Protein 5KTK (pdb70)

Nearest PDB structures (foldseek):
  5ktk-assembly1_A  TM=1.002E+00  e=3.451E-103  Bacillus subtilis subsp. subtilis str. 168
  8gkc-assembly1_D  TM=5.010E-01  e=1.929E-19  Homo sapiens
  7x5j-assembly1_D  TM=7.712E-01  e=8.099E-10  Candidatus Methanoliparum
  5vn2-assembly1_D  TM=7.342E-01  e=7.185E-10  Brucella melitensis bv. 1 str. 16M
  3tzq-assembly1_A  TM=7.369E-01  e=3.107E-10  Mycobacterium marinum M

Radius of gyration: 22.74 Å; Cα contacts (8 Å, |Δi|>4): 941; chains: 1; bounding box: 55×56×61 Å

Organism: Bacillus subtilis (strain 168) (NCBI:txid224308)

CATH classification: 3.40.50.720

Sequence (452 aa):
DRAACFLTKQWSLSPIGSAVPGTRTVAILCCQETADLAAEVSSYFPNHLLIDVSRQSDIDWKEFDGLVDVIGCGWDDEGRLDWIEWVQRLVEFGHKEGLRLLCVTKGLESFQNTSVRMAGASRAGLYRMLQCEYSHLISRHMDAEEVTDHRRLAKLIADEFYSDSYDAEVCYRDGLRYQAFLKAHPETGQSAVFPKDHVLLITGGTRGIGLLCARHFAECYGVKKLVLTGREQLPPREEWARFKTSNTSLAEKIQAVRELEAKGVQVEMLSLTLSDDAQVEQTLQHIKRTLGPIGGVIHCAGLTDMDTLAFIRKTSDDIQRVLEPKVSGLTTLYRHVCNEPLQFFVLFSSVSAIIPELSAGQADYAMANSYMDYFAEAHQKHAPIISVQWPNWKETGMGEVTNQAYRDSGLLSITNSEGLRFLDQIVSKKFGPVVLPAMANQTNWEPELLMK

B-factor: mean 25.73, std 14.39, range [10.39, 118.18]

Structure (mmCIF, N/CA/C/O backbone):
data_5KTK
#
_entry.id   5KTK
#
_cell.length_a   46.098
_cell.length_b   84.869
_cell.length_c   134.298
_cell.angle_alpha   90.00
_cell.angle_beta   90.00
_cell.angle_gamma   90.00
#
_symmetry.space_group_name_H-M   'P 21 21 21'
#
loop_
_entity.id
_entity.type
_entity.pdbx_description
1 polymer 'Polyketide synthase PksJ'
2 non-polymer 'NADPH DIHYDRO-NICOTINAMIDE-ADENINE-DINUCLEOTIDE PHOSPHATE'
3 water water
#
loop_
_atom_site.group_PDB
_atom_site.id
_atom_site.type_symbol
_atom_site.label_atom_id
_atom_site.label_alt_id
_atom_site.label_comp_id
_atom_site.label_asym_id
_atom_site.label_entity_id
_atom_site.label_seq_id
_atom_site.pdbx_PDB_ins_code
_atom_site.Cartn_x
_atom_site.Cartn_y
_atom_site.Cartn_z
_atom_site.occupancy
_atom_site.B_iso_or_equiv
_atom_site.auth_seq_id
_atom_site.auth_comp_id
_atom_site.auth_asym_id
_atom_site.auth_atom_id
_atom_site.pdbx_PDB_model_num
ATOM 1 N N . ASP A 1 14 ? 26.674 36.650 96.217 1.00 35.99 14 ASP A N 1
ATOM 2 C CA . ASP A 1 14 ? 26.782 38.126 96.175 1.00 31.70 14 ASP A CA 1
ATOM 3 C C . ASP A 1 14 ? 28.004 38.616 96.942 1.00 35.61 14 ASP A C 1
ATOM 4 O O . ASP A 1 14 ? 27.997 38.635 98.168 1.00 66.43 14 ASP A O 1
ATOM 9 N N . ARG A 1 15 ? 29.036 39.031 96.211 1.00 36.07 15 ARG A N 1
ATOM 10 C CA . ARG A 1 15 ? 30.349 39.250 96.782 1.00 30.18 15 ARG A CA 1
ATOM 11 C C . ARG A 1 15 ? 30.524 40.466 97.732 1.00 28.69 15 ARG A C 1
ATOM 12 O O . ARG A 1 15 ? 30.561 40.281 98.936 1.00 29.63 15 ARG A O 1
ATOM 20 N N . ALA A 1 16 ? 30.591 41.691 97.227 1.00 19.50 16 ALA A N 1
ATOM 21 C CA . ALA A 1 16 ? 31.208 42.779 98.000 1.00 20.63 16 ALA A CA 1
ATOM 22 C C . ALA A 1 16 ? 30.338 44.042 98.151 1.00 19.48 16 ALA A C 1
ATOM 23 O O . ALA A 1 16 ? 29.904 44.611 97.158 1.00 18.29 16 ALA A O 1
ATOM 25 N N . ALA A 1 17 ? 30.082 44.453 99.398 1.00 16.68 17 ALA A N 1
ATOM 26 C CA . ALA A 1 17 ? 29.263 45.628 99.697 1.00 17.52 17 ALA A CA 1
ATOM 27 C C . ALA A 1 17 ? 30.083 46.897 99.523 1.00 18.37 17 ALA A C 1
ATOM 28 O O . ALA A 1 17 ? 31.249 46.961 99.891 1.00 19.43 17 ALA A O 1
ATOM 30 N N . CYS A 1 18 ? 29.459 47.904 98.947 1.00 20.40 18 CYS A N 1
ATOM 31 C CA . CYS A 1 18 ? 30.043 49.236 98.883 1.00 23.54 18 CYS A CA 1
ATOM 32 C C . CYS A 1 18 ? 28.905 50.257 98.928 1.00 20.26 18 CYS A C 1
ATOM 33 O O . CYS A 1 18 ? 27.725 49.900 98.787 1.00 20.46 18 CYS A O 1
ATOM 36 N N . PHE A 1 19 ? 29.274 51.507 99.182 1.00 17.65 19 PHE A N 1
ATOM 37 C CA . PHE A 1 19 ? 28.353 52.632 99.212 1.00 16.08 19 PHE A CA 1
ATOM 38 C C . PHE A 1 19 ? 28.956 53.715 98.336 1.00 15.78 19 PHE A C 1
ATOM 39 O O . PHE A 1 19 ? 30.061 54.174 98.617 1.00 15.34 19 PHE A O 1
ATOM 47 N N . LEU A 1 20 ? 28.255 54.074 97.266 1.00 14.90 20 LEU A N 1
ATOM 48 C CA . LEU A 1 20 ? 28.758 55.039 96.297 1.00 17.02 20 LEU A CA 1
ATOM 49 C C . LEU A 1 20 ? 28.019 56.340 96.455 1.00 15.25 20 LEU A C 1
ATOM 50 O O . LEU A 1 20 ? 26.814 56.347 96.720 1.00 14.37 20 LEU A O 1
ATOM 55 N N . THR A 1 21 ? 28.760 57.433 96.301 1.00 16.55 21 THR A N 1
ATOM 56 C CA . THR A 1 21 ? 28.175 58.765 96.200 1.00 18.10 21 THR A CA 1
ATOM 57 C C . THR A 1 21 ? 28.772 59.499 94.990 1.00 18.28 21 THR A C 1
ATOM 58 O O . THR A 1 21 ? 29.851 59.154 94.475 1.00 16.34 21 THR A O 1
ATOM 62 N N . LYS A 1 22 ? 28.052 60.521 94.555 1.00 14.60 22 LYS A N 1
ATOM 63 C CA . LYS A 1 22 ? 28.447 61.288 93.378 1.00 17.45 22 LYS A CA 1
ATOM 64 C C . LYS A 1 22 ? 29.553 62.259 93.756 1.00 16.53 22 LYS A C 1
ATOM 65 O O . LYS A 1 22 ? 29.409 63.015 94.697 1.00 14.57 22 LYS A O 1
ATOM 71 N N . GLN A 1 23 ? 30.667 62.188 93.038 1.00 14.48 23 GLN A N 1
ATOM 72 C CA . GLN A 1 23 ? 31.816 63.040 93.257 1.00 18.86 23 GLN A CA 1
ATOM 73 C C . GLN A 1 23 ? 32.211 63.694 91.923 1.00 17.56 23 GLN A C 1
ATOM 74 O O . GLN A 1 23 ? 31.641 63.366 90.872 1.00 15.37 23 GLN A O 1
ATOM 80 N N . TRP A 1 24 ? 33.144 64.640 91.973 1.00 11.90 24 TRP A N 1
ATOM 81 C CA . TRP A 1 24 ? 33.412 65.504 90.836 1.00 14.04 24 TRP A CA 1
ATOM 82 C C . TRP A 1 24 ? 34.890 65.614 90.622 1.00 13.06 24 TRP A C 1
ATOM 83 O O . TRP A 1 24 ? 35.640 65.677 91.580 1.00 13.95 24 TRP A O 1
ATOM 94 N N . SER A 1 25 ? 35.306 65.600 89.359 1.00 15.04 25 SER A N 1
ATOM 95 C CA . SER A 1 25 ? 36.693 65.850 89.000 1.00 14.75 25 SER A CA 1
ATOM 96 C C . SER A 1 25 ? 36.772 66.727 87.749 1.00 13.60 25 SER A C 1
ATOM 97 O O . SER A 1 25 ? 35.877 66.731 86.923 1.00 15.90 25 SER A O 1
ATOM 100 N N . LEU A 1 26 ? 37.872 67.439 87.624 1.00 13.76 26 LEU A N 1
ATOM 101 C CA . LEU A 1 26 ? 38.096 68.383 86.527 1.00 16.49 26 LEU A CA 1
ATOM 102 C C . LEU A 1 26 ? 37.968 67.689 85.174 1.00 14.78 26 LEU A C 1
ATOM 103 O O . LEU A 1 26 ? 38.502 66.599 84.987 1.00 14.79 26 LEU A O 1
ATOM 108 N N . SER A 1 27 ? 37.202 68.290 84.268 1.00 14.33 27 SER A N 1
ATOM 109 C CA . SER A 1 27 ? 37.012 67.759 82.916 1.00 14.42 27 SER A CA 1
ATOM 110 C C . SER A 1 27 ? 37.015 68.948 81.944 1.00 15.71 27 SER A C 1
ATOM 111 O O . SER A 1 27 ? 35.951 69.479 81.571 1.00 16.01 27 SER A O 1
ATOM 114 N N . PRO A 1 28 ? 38.211 69.394 81.550 1.00 14.30 28 PRO A N 1
ATOM 115 C CA . PRO A 1 28 ? 38.260 70.587 80.699 1.00 17.82 28 PRO A CA 1
ATOM 116 C C . PRO A 1 28 ? 37.720 70.320 79.282 1.00 17.33 28 PRO A C 1
ATOM 117 O O . PRO A 1 28 ? 37.808 69.203 78.802 1.00 20.76 28 PRO A O 1
ATOM 121 N N . ILE A 1 29 ? 37.113 71.317 78.644 1.00 22.58 29 ILE A N 1
ATOM 122 C CA . ILE A 1 29 ? 36.670 71.180 77.241 1.00 24.28 29 ILE A CA 1
ATOM 123 C C . ILE A 1 29 ? 37.900 71.382 76.351 1.00 27.43 29 ILE A C 1
ATOM 124 O O . ILE A 1 29 ? 38.657 72.317 76.572 1.00 23.38 29 ILE A O 1
ATOM 129 N N . GLY A 1 30 ? 38.039 70.544 75.314 1.00 33.19 30 GLY A N 1
ATOM 130 C CA . GLY A 1 30 ? 39.187 70.581 74.378 1.00 37.02 30 GLY A CA 1
ATOM 131 C C . GLY A 1 30 ? 39.044 71.459 73.131 1.00 37.14 30 GLY A C 1
ATOM 132 O O . GLY A 1 30 ? 40.041 71.947 72.606 1.00 49.79 30 GLY A O 1
ATOM 133 N N . SER A 1 31 ? 37.821 71.625 72.636 1.00 36.31 31 SER A N 1
ATOM 134 C CA . SER A 1 31 ? 37.541 72.446 71.443 1.00 43.62 31 SER A CA 1
ATOM 135 C C . SER A 1 31 ? 36.050 72.726 71.384 1.00 41.85 31 SER A C 1
ATOM 136 O O . SER A 1 31 ? 35.249 71.856 71.758 1.00 38.77 31 SER A O 1
ATOM 139 N N . ALA A 1 32 ? 35.683 73.927 70.932 1.00 29.20 32 ALA A N 1
ATOM 140 C CA . ALA A 1 32 ? 34.271 74.323 70.840 1.00 37.44 32 ALA A CA 1
ATOM 141 C C . ALA A 1 32 ? 33.989 74.914 69.462 1.00 34.27 32 ALA A C 1
ATOM 142 O O . ALA A 1 32 ? 34.139 76.110 69.238 1.00 45.73 32 ALA A O 1
ATOM 144 N N . VAL A 1 33 ? 33.604 74.047 68.536 1.00 29.80 33 VAL A N 1
ATOM 145 C CA . VAL A 1 33 ? 33.451 74.422 67.136 1.00 27.65 33 VAL A CA 1
ATOM 146 C C . VAL A 1 33 ? 31.979 74.720 66.833 1.00 20.98 33 VAL A C 1
ATOM 147 O O . VAL A 1 33 ? 31.148 73.844 66.960 1.00 16.58 33 VAL A O 1
ATOM 151 N N . PRO A 1 34 ? 31.659 75.951 66.400 1.00 25.55 34 PRO A N 1
ATOM 152 C CA . PRO A 1 34 ? 30.250 76.260 66.197 1.00 27.19 34 PRO A CA 1
ATOM 153 C C . PRO A 1 34 ? 29.712 75.679 64.888 1.00 24.38 34 PRO A C 1
ATOM 154 O O . PRO A 1 34 ? 30.474 75.405 63.959 1.00 22.79 34 PRO A O 1
ATOM 158 N N . GLY A 1 35 ? 28.395 75.520 64.840 1.00 25.47 35 GLY A N 1
ATOM 159 C CA . GLY A 1 35 ? 27.665 75.087 63.643 1.00 24.50 35 GLY A CA 1
ATOM 160 C C . GLY A 1 35 ? 26.782 76.244 63.233 1.00 23.38 35 GLY A C 1
ATOM 161 O O . GLY A 1 35 ? 26.781 77.286 63.890 1.00 24.27 35 GLY A O 1
ATOM 162 N N . THR A 1 36 ? 26.036 76.059 62.154 1.00 22.80 36 THR A N 1
ATOM 163 C CA . THR A 1 36 ? 25.103 77.067 61.647 1.00 24.85 36 THR A CA 1
ATOM 164 C C . THR A 1 36 ? 23.652 76.576 61.546 1.00 19.47 36 THR A C 1
ATOM 165 O O . THR A 1 36 ? 22.793 77.323 61.102 1.00 19.79 36 THR A O 1
ATOM 169 N N . ARG A 1 37 ? 23.363 75.346 61.951 1.00 18.91 37 ARG A N 1
ATOM 170 C CA . ARG A 1 37 ? 21.983 74.898 61.993 1.00 20.80 37 ARG A CA 1
ATOM 171 C C . ARG A 1 37 ? 21.283 75.474 63.220 1.00 18.80 37 ARG A C 1
ATOM 172 O O . ARG A 1 37 ? 21.926 75.868 64.179 1.00 16.24 37 ARG A O 1
ATOM 180 N N . THR A 1 38 ? 19.959 75.520 63.175 1.00 20.10 38 THR A N 1
ATOM 181 C CA . THR A 1 38 ? 19.168 76.159 64.229 1.00 18.38 38 THR A CA 1
ATOM 182 C C . THR A 1 38 ? 19.348 75.460 65.563 1.00 19.34 38 THR A C 1
ATOM 183 O O . THR A 1 38 ? 19.395 74.233 65.627 1.00 20.31 38 THR A O 1
ATOM 187 N N . VAL A 1 39 ? 19.473 76.245 66.625 1.00 17.74 39 VAL A N 1
ATOM 188 C CA . VAL A 1 39 ? 19.428 75.707 67.972 1.00 15.92 39 VAL A CA 1
ATOM 189 C C . VAL A 1 39 ? 18.156 76.218 68.629 1.00 16.28 39 VAL A C 1
ATOM 190 O O . VAL A 1 39 ? 17.892 77.407 68.613 1.00 17.26 39 VAL A O 1
ATOM 194 N N . ALA A 1 40 ? 17.360 75.307 69.170 1.00 13.49 40 ALA A N 1
ATOM 195 C CA . ALA A 1 40 ? 16.160 75.680 69.899 1.00 17.87 40 ALA A CA 1
ATOM 196 C C . ALA A 1 40 ? 16.579 76.117 71.270 1.00 14.30 40 ALA A C 1
ATOM 197 O O . ALA A 1 40 ? 17.467 75.502 71.877 1.00 16.09 40 ALA A O 1
ATOM 199 N N . ILE A 1 41 ? 15.923 77.143 71.788 1.00 17.81 41 ILE A N 1
ATOM 200 C CA . ILE A 1 41 ? 16.147 77.577 73.164 1.00 14.99 41 ILE A CA 1
ATOM 201 C C . ILE A 1 41 ? 14.838 77.526 73.960 1.00 17.65 41 ILE A C 1
ATOM 202 O O . ILE A 1 41 ? 13.914 78.318 73.722 1.00 18.21 41 ILE A O 1
ATOM 207 N N . LEU A 1 42 ? 14.763 76.571 74.880 1.00 16.15 42 LEU A N 1
ATOM 208 C CA . LEU A 1 42 ? 13.577 76.334 75.694 1.00 17.43 42 LEU A CA 1
ATOM 209 C C . LEU A 1 42 ? 13.669 77.192 76.930 1.00 18.15 42 LEU A C 1
ATOM 210 O O . LEU A 1 42 ? 14.668 77.100 77.678 1.00 16.26 42 LEU A O 1
ATOM 215 N N . CYS A 1 43 ? 12.647 78.004 77.151 1.00 17.62 43 CYS A N 1
ATOM 216 C CA . CYS A 1 43 ? 12.597 78.876 78.316 1.00 17.65 43 CYS A CA 1
ATOM 217 C C . CYS A 1 43 ? 11.165 79.083 78.772 1.00 20.99 43 CYS A C 1
ATOM 218 O O . CYS A 1 43 ? 10.251 78.483 78.226 1.00 20.55 43 CYS A O 1
ATOM 221 N N . CYS A 1 44 ? 10.998 79.867 79.832 1.00 23.65 44 CYS A N 1
ATOM 222 C CA . CYS A 1 44 ? 9.692 80.303 80.322 1.00 30.07 44 CYS A CA 1
ATOM 223 C C . CYS A 1 44 ? 9.784 81.806 80.530 1.00 29.17 44 CYS A C 1
ATOM 224 O O . CYS A 1 44 ? 10.836 82.405 80.272 1.00 27.51 44 CYS A O 1
ATOM 227 N N . GLN A 1 45 ? 8.693 82.426 80.974 1.00 31.61 45 GLN A N 1
ATOM 228 C CA . GLN A 1 45 ? 8.658 83.889 81.182 1.00 30.70 45 GLN A CA 1
ATOM 229 C C . GLN A 1 45 ? 9.826 84.362 82.047 1.00 26.76 45 GLN A C 1
ATOM 230 O O . GLN A 1 45 ? 10.505 85.329 81.729 1.00 22.69 45 GLN A O 1
ATOM 236 N N . GLU A 1 46 ? 10.070 83.625 83.118 1.00 25.07 46 GLU A N 1
ATOM 237 C CA . GLU A 1 46 ? 11.142 83.920 84.054 1.00 27.11 46 GLU A CA 1
ATOM 238 C C . GLU A 1 46 ? 12.553 83.890 83.454 1.00 27.87 46 GLU A C 1
ATOM 239 O O . GLU A 1 46 ? 13.395 84.698 83.815 1.00 33.55 46 GLU A O 1
ATOM 245 N N . THR A 1 47 ? 12.809 82.949 82.556 1.00 24.69 47 THR A N 1
ATOM 246 C CA . THR A 1 47 ? 14.154 82.738 82.033 1.00 25.31 47 THR A CA 1
ATOM 247 C C . THR A 1 47 ? 14.351 83.307 80.635 1.00 25.09 47 THR A C 1
ATOM 248 O O . THR A 1 47 ? 15.341 82.973 79.973 1.00 23.69 47 THR A O 1
ATOM 252 N N . ALA A 1 48 ? 13.453 84.200 80.210 1.00 25.91 48 ALA A N 1
ATOM 253 C CA . ALA A 1 48 ? 13.456 84.750 78.838 1.00 26.14 48 ALA A CA 1
ATOM 254 C C . ALA A 1 48 ? 14.602 85.720 78.580 1.00 25.41 48 ALA A C 1
ATOM 255 O O . ALA A 1 48 ? 15.160 85.740 77.494 1.00 26.24 48 ALA A O 1
ATOM 257 N N . ASP A 1 49 ? 14.945 86.542 79.563 1.00 26.46 49 ASP A N 1
ATOM 258 C CA . ASP A 1 49 ? 16.122 87.407 79.439 1.00 30.45 49 ASP A CA 1
ATOM 259 C C . ASP A 1 49 ? 17.403 86.590 79.278 1.00 23.96 49 ASP A C 1
ATOM 260 O O . ASP A 1 49 ? 18.197 86.841 78.379 1.00 20.91 49 ASP A O 1
ATOM 265 N N . LEU A 1 50 ? 17.584 85.591 80.125 1.00 20.93 50 LEU A N 1
ATOM 266 C CA . LEU A 1 50 ? 18.700 84.658 79.967 1.00 22.09 50 LEU A CA 1
ATOM 267 C C . LEU A 1 50 ? 18.702 84.024 78.581 1.00 19.97 50 LEU A C 1
ATOM 268 O O . LEU A 1 50 ? 19.745 83.919 77.933 1.00 20.67 50 LEU A O 1
ATOM 273 N N . ALA A 1 51 ? 17.525 83.599 78.144 1.00 20.09 51 ALA A N 1
ATOM 274 C CA . ALA A 1 51 ? 17.373 82.953 76.847 1.00 21.89 51 ALA A CA 1
ATOM 275 C C . ALA A 1 51 ? 17.791 83.890 75.698 1.00 21.70 51 ALA A C 1
ATOM 276 O O . ALA A 1 51 ? 18.484 83.463 74.776 1.00 20.30 51 ALA A O 1
ATOM 278 N N . ALA A 1 52 ? 17.400 85.161 75.796 1.00 20.92 52 ALA A N 1
ATOM 279 C CA . ALA A 1 52 ? 17.814 86.191 74.848 1.00 23.58 52 ALA A CA 1
ATOM 280 C C . ALA A 1 52 ? 19.335 86.330 74.790 1.00 22.38 52 ALA A C 1
ATOM 281 O O . ALA A 1 52 ? 19.905 86.397 73.708 1.00 23.32 52 ALA A O 1
ATOM 283 N N . GLU A 1 53 ? 19.984 86.340 75.951 1.00 24.62 53 GLU A N 1
ATOM 284 C CA . GLU A 1 53 ? 21.445 86.443 76.016 1.00 24.54 53 GLU A CA 1
ATOM 285 C C . GLU A 1 53 ? 22.114 85.218 75.391 1.00 22.37 53 GLU A C 1
ATOM 286 O O . GLU A 1 53 ? 23.053 85.337 74.614 1.00 19.50 53 GLU A O 1
ATOM 292 N N . VAL A 1 54 ? 21.604 84.038 75.712 1.00 20.79 54 VAL A N 1
ATOM 293 C CA . VAL A 1 54 ? 22.093 82.811 75.087 1.00 19.64 54 VAL A CA 1
ATOM 294 C C . VAL A 1 54 ? 21.927 82.894 73.564 1.00 19.68 54 VAL A C 1
ATOM 295 O O . VAL A 1 54 ? 22.836 82.496 72.813 1.00 19.55 54 VAL A O 1
ATOM 299 N N . SER A 1 55 ? 20.788 83.438 73.128 1.00 17.01 55 SER A N 1
ATOM 300 C CA . SER A 1 55 ? 20.453 83.505 71.710 1.00 23.65 55 SER A CA 1
ATOM 301 C C . SER A 1 55 ? 21.474 84.297 70.875 1.00 23.74 55 SER A C 1
ATOM 302 O O . SER A 1 55 ? 21.632 84.006 69.702 1.00 21.67 55 SER A O 1
ATOM 305 N N . SER A 1 56 ? 22.169 85.263 71.482 1.00 25.09 56 SER A N 1
ATOM 306 C CA . SER A 1 56 ? 23.198 86.042 70.777 1.00 23.94 56 SER A CA 1
ATOM 307 C C . SER A 1 56 ? 24.429 85.221 70.360 1.00 24.44 56 SER A C 1
ATOM 308 O O . SER A 1 56 ? 25.174 85.648 69.481 1.00 24.99 56 SER A O 1
ATOM 311 N N . TYR A 1 57 ? 24.635 84.054 70.967 1.00 23.96 57 TYR A N 1
ATOM 312 C CA . TYR A 1 57 ? 25.692 83.130 70.534 1.00 24.59 57 TYR A CA 1
ATOM 313 C C . TYR A 1 57 ? 25.260 82.190 69.421 1.00 24.50 57 TYR A C 1
ATOM 314 O O . TYR A 1 57 ? 26.109 81.519 68.849 1.00 26.29 57 TYR A O 1
ATOM 323 N N . PHE A 1 58 ? 23.966 82.154 69.102 1.00 22.16 58 PHE A N 1
ATOM 324 C CA . PHE A 1 58 ? 23.445 81.294 68.044 1.00 23.87 58 PHE A CA 1
ATOM 325 C C . PHE A 1 58 ? 22.763 82.176 66.986 1.00 27.19 58 PHE A C 1
ATOM 326 O O . PHE A 1 58 ? 21.593 82.541 67.130 1.00 25.65 58 PHE A O 1
ATOM 334 N N . PRO A 1 59 ? 23.498 82.537 65.923 1.00 32.65 59 PRO A N 1
ATOM 335 C CA . PRO A 1 59 ? 22.894 83.331 64.836 1.00 37.27 59 PRO A CA 1
ATOM 336 C C . PRO A 1 59 ? 21.569 82.735 64.330 1.00 36.58 59 PRO A C 1
ATOM 337 O O . PRO A 1 59 ? 20.601 83.469 64.108 1.00 39.28 59 PRO A O 1
ATOM 341 N N . ASN A 1 60 ? 21.538 81.410 64.204 1.00 28.86 60 ASN A N 1
ATOM 342 C CA . ASN A 1 60 ? 20.338 80.669 63.850 1.00 22.46 60 ASN A CA 1
ATOM 343 C C . ASN A 1 60 ? 19.730 79.983 65.098 1.00 22.37 60 ASN A C 1
ATOM 344 O O . ASN A 1 60 ? 20.295 79.013 65.622 1.00 17.91 60 ASN A O 1
ATOM 349 N N . HIS A 1 61 ? 18.577 80.473 65.554 1.00 17.58 61 HIS A N 1
ATOM 350 C CA . HIS A 1 61 ? 17.930 79.922 66.750 1.00 22.31 61 HIS A CA 1
ATOM 351 C C . HIS A 1 61 ? 16.429 80.044 66.684 1.00 19.53 61 HIS A C 1
ATOM 352 O O . HIS A 1 61 ? 15.899 80.830 65.897 1.00 18.85 61 HIS A O 1
ATOM 359 N N . LEU A 1 62 ? 15.762 79.239 67.505 1.00 19.35 62 LEU A N 1
ATOM 360 C CA . LEU A 1 62 ? 14.347 79.383 67.779 1.00 18.46 62 LEU A CA 1
ATOM 361 C C . LEU A 1 62 ? 14.136 79.448 69.303 1.00 20.08 62 LEU A C 1
ATOM 362 O O . LEU A 1 62 ? 14.467 78.503 70.029 1.00 17.15 62 LEU A O 1
ATOM 367 N N . LEU A 1 63 ? 13.567 80.554 69.773 1.00 19.32 63 LEU A N 1
ATOM 368 C CA . LEU A 1 63 ? 13.221 80.720 71.183 1.00 22.78 63 LEU A CA 1
ATOM 369 C C . LEU A 1 63 ? 11.854 80.112 71.402 1.00 23.58 63 LEU A C 1
ATOM 370 O O . LEU A 1 63 ? 10.873 80.558 70.816 1.00 23.32 63 LEU A O 1
ATOM 375 N N . ILE A 1 64 ? 11.787 79.097 72.241 1.00 20.84 64 ILE A N 1
ATOM 376 C CA . ILE A 1 64 ? 10.540 78.425 72.551 1.00 20.86 64 ILE A CA 1
ATOM 377 C C . ILE A 1 64 ? 10.207 78.729 74.014 1.00 22.58 64 ILE A C 1
ATOM 378 O O . ILE A 1 64 ? 10.707 78.069 74.947 1.00 18.91 64 ILE A O 1
ATOM 383 N N . ASP A 1 65 ? 9.377 79.752 74.197 1.00 21.58 65 ASP A N 1
ATOM 384 C CA . ASP A 1 65 ? 8.862 80.133 75.510 1.00 24.94 65 ASP A CA 1
ATOM 385 C C . ASP A 1 65 ? 7.593 79.323 75.765 1.00 29.46 65 ASP A C 1
ATOM 386 O O . ASP A 1 65 ? 6.552 79.583 75.156 1.00 25.61 65 ASP A O 1
ATOM 391 N N . VAL A 1 66 ? 7.693 78.351 76.672 1.00 27.61 66 VAL A N 1
ATOM 392 C CA . VAL A 1 66 ? 6.619 77.382 76.922 1.00 34.98 66 VAL A CA 1
ATOM 393 C C . VAL A 1 66 ? 5.352 77.999 77.552 1.00 39.95 66 VAL A C 1
ATOM 394 O O . VAL A 1 66 ? 4.261 77.433 77.421 1.00 50.14 66 VAL A O 1
ATOM 398 N N . SER A 1 67 ? 5.478 79.160 78.195 1.00 38.38 67 SER A N 1
ATOM 399 C CA . SER A 1 67 ? 4.298 79.890 78.690 1.00 49.32 67 SER A CA 1
ATOM 400 C C . SER A 1 67 ? 3.621 80.798 77.630 1.00 52.26 67 SER A C 1
ATOM 401 O O . SER A 1 67 ? 2.796 81.641 77.981 1.00 53.73 67 SER A O 1
ATOM 404 N N . ARG A 1 68 ? 3.966 80.631 76.348 1.00 52.63 68 ARG A N 1
ATOM 405 C CA . ARG A 1 68 ? 3.206 81.214 75.231 1.00 59.18 68 ARG A CA 1
ATOM 406 C C . ARG A 1 68 ? 2.529 80.105 74.418 1.00 57.28 68 ARG A C 1
ATOM 407 O O . ARG A 1 68 ? 3.039 79.671 73.382 1.00 48.59 68 ARG A O 1
ATOM 415 N N . GLN A 1 73 ? 1.170 74.682 67.006 1.00 73.11 73 GLN A N 1
ATOM 416 C CA . GLN A 1 73 ? 2.022 73.985 67.967 1.00 73.19 73 GLN A CA 1
ATOM 417 C C . GLN A 1 73 ? 3.377 73.671 67.286 1.00 76.36 73 GLN A C 1
ATOM 418 O O . GLN A 1 73 ? 4.103 74.615 66.958 1.00 60.33 73 GLN A O 1
ATOM 424 N N . SER A 1 74 ? 3.709 72.392 67.048 1.00 80.10 74 SER A N 1
ATOM 425 C CA . SER A 1 74 ? 4.996 71.990 66.451 1.00 69.62 74 SER A CA 1
ATOM 426 C C . SER A 1 74 ? 4.917 71.821 64.913 1.00 65.28 74 SER A C 1
ATOM 427 O O . SER A 1 74 ? 4.780 70.701 64.420 1.00 67.93 74 SER A O 1
ATOM 430 N N . ASP A 1 75 ? 5.011 72.931 64.169 1.00 62.72 75 ASP A N 1
ATOM 431 C CA . ASP A 1 75 ? 5.142 72.920 62.688 1.00 64.86 75 ASP A CA 1
ATOM 432 C C . ASP A 1 75 ? 6.605 73.186 62.259 1.00 63.87 75 ASP A C 1
ATOM 433 O O . ASP A 1 75 ? 6.872 73.954 61.318 1.00 51.03 75 ASP A O 1
ATOM 438 N N . ILE A 1 76 ? 7.537 72.512 62.940 1.00 51.16 76 ILE A N 1
ATOM 439 C CA . ILE A 1 76 ? 8.981 72.760 62.820 1.00 38.37 76 ILE A CA 1
ATOM 440 C C . ILE A 1 76 ? 9.631 71.728 61.867 1.00 31.32 76 ILE A C 1
ATOM 441 O O . ILE A 1 76 ? 9.268 70.545 61.863 1.00 31.56 76 ILE A O 1
ATOM 446 N N . ASP A 1 77 ? 10.589 72.188 61.066 1.00 25.68 77 ASP A N 1
ATOM 447 C CA . ASP A 1 77 ? 11.436 71.313 60.247 1.00 24.46 77 ASP A CA 1
ATOM 448 C C . ASP A 1 77 ? 12.559 70.809 61.159 1.00 20.30 77 ASP A C 1
ATOM 449 O O . ASP A 1 77 ? 13.672 71.341 61.138 1.00 20.92 77 ASP A O 1
ATOM 454 N N . TRP A 1 78 ? 12.248 69.804 61.985 1.00 20.50 78 TRP A N 1
ATOM 455 C CA . TRP A 1 78 ? 13.154 69.347 63.050 1.00 19.71 78 TRP A CA 1
ATOM 456 C C . TRP A 1 78 ? 14.517 68.849 62.551 1.00 17.79 78 TRP A C 1
ATOM 457 O O . TRP A 1 78 ? 15.496 68.941 63.280 1.00 17.47 78 TRP A O 1
ATOM 468 N N . LYS A 1 79 ? 14.578 68.324 61.330 1.00 17.63 79 LYS A N 1
ATOM 469 C CA . LYS A 1 79 ? 15.846 67.872 60.735 1.00 21.21 79 LYS A CA 1
ATOM 470 C C . LYS A 1 79 ? 16.870 68.979 60.458 1.00 22.74 79 LYS A C 1
ATOM 471 O O . LYS A 1 79 ? 18.049 68.684 60.295 1.00 28.33 79 LYS A O 1
ATOM 477 N N . GLU A 1 80 ? 16.434 70.236 60.408 1.00 21.18 80 GLU A N 1
ATOM 478 C CA . GLU A 1 80 ? 17.352 71.362 60.262 1.00 23.06 80 GLU A CA 1
ATOM 479 C C . GLU A 1 80 ? 17.986 71.843 61.586 1.00 18.03 80 GLU A C 1
ATOM 480 O O . GLU A 1 80 ? 18.635 72.870 61.588 1.00 20.65 80 GLU A O 1
ATOM 486 N N . PHE A 1 81 ? 17.816 71.134 62.693 1.00 15.05 81 PHE A N 1
ATOM 487 C CA . PHE A 1 81 ? 18.302 71.638 63.989 1.00 16.37 81 PHE A CA 1
ATOM 488 C C . PHE A 1 81 ? 19.633 70.990 64.390 1.00 15.87 81 PHE A C 1
ATOM 489 O O . PHE A 1 81 ? 19.833 69.808 64.136 1.00 19.05 81 PHE A O 1
ATOM 497 N N . ASP A 1 82 ? 20.527 71.772 65.002 1.00 17.94 82 ASP A N 1
ATOM 498 C CA . ASP A 1 82 ? 21.732 71.244 65.679 1.00 17.39 82 ASP A CA 1
ATOM 499 C C . ASP A 1 82 ? 21.421 70.722 67.065 1.00 13.66 82 ASP A C 1
ATOM 500 O O . ASP A 1 82 ? 22.136 69.874 67.585 1.00 15.65 82 ASP A O 1
ATOM 505 N N . GLY A 1 83 ? 20.382 71.249 67.692 1.00 12.89 83 GLY A N 1
ATOM 506 C CA . GLY A 1 83 ? 20.040 70.802 69.023 1.00 13.05 83 GLY A CA 1
ATOM 507 C C . GLY A 1 83 ? 19.146 71.755 69.764 1.00 12.30 83 GLY A C 1
ATOM 508 O O . GLY A 1 83 ? 18.475 72.604 69.179 1.00 13.40 83 GLY A O 1
ATOM 509 N N . LEU A 1 84 ? 19.186 71.630 71.071 1.00 12.95 84 LEU A N 1
ATOM 510 C CA . LEU A 1 84 ? 18.347 72.405 71.931 1.00 14.52 84 LEU A CA 1
ATOM 511 C C . LEU A 1 84 ? 19.094 72.722 73.223 1.00 12.56 84 LEU A C 1
ATOM 512 O O . LEU A 1 84 ? 19.814 71.862 73.774 1.00 12.45 84 LEU A O 1
ATOM 517 N N . VAL A 1 85 ? 18.901 73.953 73.683 1.00 12.11 85 VAL A N 1
ATOM 518 C CA . VAL A 1 85 ? 19.376 74.406 74.977 1.00 12.51 85 VAL A CA 1
ATOM 519 C C . VAL A 1 85 ? 18.125 74.666 75.823 1.00 14.14 85 VAL A C 1
ATOM 520 O O . VAL A 1 85 ? 17.250 75.431 75.426 1.00 16.27 85 VAL A O 1
ATOM 524 N N . ASP A 1 86 ? 18.041 73.996 76.962 1.00 12.95 86 ASP A N 1
ATOM 525 C CA . ASP A 1 86 ? 16.939 74.134 77.934 1.00 15.62 86 ASP A CA 1
ATOM 526 C C . ASP A 1 86 ? 17.445 74.934 79.151 1.00 14.51 86 ASP A C 1
ATOM 527 O O . ASP A 1 86 ? 18.312 74.440 79.890 1.00 15.51 86 ASP A O 1
ATOM 532 N N . VAL A 1 87 ? 16.893 76.127 79.363 1.00 12.96 87 VAL A N 1
ATOM 533 C CA . VAL A 1 87 ? 17.239 76.973 80.518 1.00 13.37 87 VAL A CA 1
ATOM 534 C C . VAL A 1 87 ? 16.103 77.155 81.526 1.00 16.15 87 VAL A C 1
ATOM 535 O O . VAL A 1 87 ? 16.237 77.940 82.459 1.00 16.08 87 VAL A O 1
ATOM 539 N N . ILE A 1 88 ? 15.024 76.396 81.378 1.00 13.63 88 ILE A N 1
ATOM 540 C CA . ILE A 1 88 ? 13.893 76.471 82.294 1.00 15.75 88 ILE A CA 1
ATOM 541 C C . ILE A 1 88 ? 14.348 76.150 83.710 1.00 15.28 88 ILE A C 1
ATOM 542 O O . ILE A 1 88 ? 13.896 76.796 84.643 1.00 14.62 88 ILE A O 1
ATOM 547 N N . GLY A 1 89 ? 15.250 75.174 83.853 1.00 13.27 89 GLY A N 1
ATOM 548 C CA . GLY A 1 89 ? 15.893 74.852 85.130 1.00 16.04 89 GLY A CA 1
ATOM 549 C C . GLY A 1 89 ? 16.699 75.959 85.821 1.00 15.56 89 GLY A C 1
ATOM 550 O O . GLY A 1 89 ? 17.108 75.797 86.977 1.00 17.32 89 GLY A O 1
ATOM 551 N N . CYS A 1 90 ? 16.956 77.057 85.124 1.00 13.69 90 CYS A N 1
ATOM 552 C CA . CYS A 1 90 ? 17.563 78.254 85.717 1.00 16.34 90 CYS A CA 1
ATOM 553 C C . CYS A 1 90 ? 16.543 79.200 86.389 1.00 20.17 90 CYS A C 1
ATOM 554 O O . CYS A 1 90 ? 16.949 80.190 87.000 1.00 19.15 90 CYS A O 1
ATOM 557 N N . GLY A 1 91 ? 15.243 78.902 86.274 1.00 19.67 91 GLY A N 1
ATOM 558 C CA . GLY A 1 91 ? 14.199 79.651 86.967 1.00 21.90 91 GLY A CA 1
ATOM 559 C C . GLY A 1 91 ? 13.520 78.782 88.004 1.00 22.94 91 GLY A C 1
ATOM 560 O O . GLY A 1 91 ? 14.148 77.908 88.604 1.00 25.01 91 GLY A 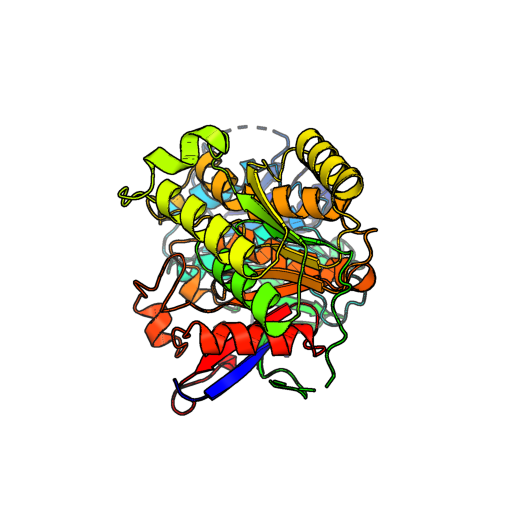O 1
ATOM 561 N N . TRP A 1 92 ? 12.227 79.013 88.194 1.00 20.95 92 TRP A N 1
ATOM 562 C CA . TRP A 1 92 ? 11.431 78.287 89.192 1.00 22.58 92 TRP A CA 1
ATOM 563 C C . TRP A 1 92 ? 11.318 76.820 88.836 1.00 19.39 92 TRP A C 1
ATOM 564 O O . TRP A 1 92 ? 11.535 75.931 89.684 1.00 20.66 92 TRP A O 1
ATOM 575 N N . ASP A 1 93 ? 10.943 76.583 87.583 1.00 20.29 93 ASP A N 1
ATOM 576 C CA . ASP A 1 93 ? 10.783 75.263 86.986 1.00 19.49 93 ASP A CA 1
ATOM 577 C C . ASP A 1 93 ? 9.680 74.467 87.691 1.00 23.06 93 ASP A C 1
ATOM 578 O O . ASP A 1 93 ? 9.943 73.593 88.518 1.00 23.36 93 ASP A O 1
ATOM 583 N N . ASP A 1 94 ? 8.444 74.777 87.331 1.00 23.86 94 ASP A N 1
ATOM 584 C CA . ASP A 1 94 ? 7.269 74.126 87.916 1.00 24.43 94 ASP A CA 1
ATOM 585 C C . ASP A 1 94 ? 7.253 72.595 87.591 1.00 26.98 94 ASP A C 1
ATOM 586 O O . ASP A 1 94 ? 7.066 72.175 86.439 1.00 19.24 94 ASP A O 1
ATOM 591 N N . GLU A 1 95 ? 7.445 71.776 88.615 1.00 23.55 95 GLU A N 1
ATOM 592 C CA . GLU A 1 95 ? 7.448 70.317 88.470 1.00 34.83 95 GLU A CA 1
ATOM 593 C C . GLU A 1 95 ? 6.143 69.749 87.868 1.00 34.93 95 GLU A C 1
ATOM 594 O O . GLU A 1 95 ? 6.179 68.744 87.153 1.00 41.25 95 GLU A O 1
ATOM 600 N N . GLY A 1 96 ? 5.013 70.411 88.127 1.00 31.27 96 GLY A N 1
ATOM 601 C CA . GLY A 1 96 ? 3.714 69.999 87.596 1.00 33.75 96 GLY A CA 1
ATOM 602 C C . GLY A 1 96 ? 3.396 70.384 86.157 1.00 32.13 96 GLY A C 1
ATOM 603 O O . GLY A 1 96 ? 2.400 69.911 85.610 1.00 33.61 96 GLY A O 1
ATOM 604 N N . ARG A 1 97 ? 4.215 71.238 85.540 1.00 27.52 97 ARG A N 1
ATOM 605 C CA . ARG A 1 97 ? 3.992 71.659 84.154 1.00 28.30 97 ARG A CA 1
ATOM 606 C C . ARG A 1 97 ? 4.882 70.825 83.233 1.00 26.89 97 ARG A C 1
ATOM 607 O O . ARG A 1 97 ? 6.101 70.996 83.211 1.00 22.48 97 ARG A O 1
ATOM 615 N N . LEU A 1 98 ? 4.269 69.938 82.462 1.00 25.18 98 LEU A N 1
ATOM 616 C CA . LEU A 1 98 ? 5.007 68.988 81.640 1.00 22.76 98 LEU A CA 1
ATOM 617 C C . LEU A 1 98 ? 5.013 69.310 80.150 1.00 20.76 98 LEU A C 1
ATOM 618 O O . LEU A 1 98 ? 5.475 68.500 79.369 1.00 17.16 98 LEU A O 1
ATOM 623 N N . ASP A 1 99 ? 4.552 70.493 79.769 1.00 19.79 99 ASP A N 1
ATOM 624 C CA . ASP A 1 99 ? 4.402 70.863 78.344 1.00 24.36 99 ASP A CA 1
ATOM 625 C C . ASP A 1 99 ? 5.741 70.881 77.608 1.00 21.32 99 ASP A C 1
ATOM 626 O O . ASP A 1 99 ? 5.805 70.591 76.415 1.00 18.77 99 ASP A O 1
ATOM 631 N N . TRP A 1 100 ? 6.794 71.265 78.325 1.00 16.96 100 TRP A N 1
ATOM 632 C CA . TRP A 1 100 ? 8.141 71.296 77.781 1.00 15.47 100 TRP A CA 1
ATOM 633 C C . TRP A 1 100 ? 8.574 69.956 77.203 1.00 16.81 100 TRP A C 1
ATOM 634 O O . TRP A 1 100 ? 9.335 69.912 76.240 1.00 15.82 100 TRP A O 1
ATOM 645 N N . ILE A 1 101 ? 8.072 68.872 77.794 1.00 16.75 101 ILE A N 1
ATOM 646 C CA . ILE A 1 101 ? 8.474 67.525 77.424 1.00 17.90 101 ILE A CA 1
ATOM 647 C C . ILE A 1 101 ? 8.226 67.211 75.956 1.00 18.49 101 ILE A C 1
ATOM 648 O O . ILE A 1 101 ? 9.054 66.559 75.326 1.00 14.27 101 ILE A O 1
ATOM 653 N N . GLU A 1 102 ? 7.112 67.676 75.399 1.00 16.58 102 GLU A N 1
ATOM 654 C CA . GLU A 1 102 ? 6.781 67.278 74.041 1.00 19.58 102 GLU A CA 1
ATOM 655 C C . GLU A 1 102 ? 7.716 67.940 73.027 1.00 19.44 102 GLU A C 1
ATOM 656 O O . GLU A 1 102 ? 7.990 67.360 72.002 1.00 13.15 102 GLU A O 1
ATOM 662 N N . TRP A 1 103 ? 8.260 69.113 73.352 1.00 17.16 103 TRP A N 1
ATOM 663 C CA . TRP A 1 103 ? 9.278 69.754 72.505 1.00 16.72 103 TRP A CA 1
ATOM 664 C C . TRP A 1 103 ? 10.559 68.907 72.440 1.00 15.76 103 TRP A C 1
ATOM 665 O O . TRP A 1 103 ? 11.131 68.715 71.369 1.00 17.71 103 TRP A O 1
ATOM 676 N N . VAL A 1 104 ? 10.979 68.373 73.584 1.00 15.07 104 VAL A N 1
ATOM 677 C CA . VAL A 1 104 ? 12.147 67.502 73.619 1.00 15.71 104 VAL A CA 1
ATOM 678 C C . VAL A 1 104 ? 11.852 66.191 72.849 1.00 14.26 104 VAL A C 1
ATOM 679 O O . VAL A 1 104 ? 12.662 65.760 72.037 1.00 11.96 104 VAL A O 1
ATOM 683 N N . GLN A 1 105 ? 10.684 65.595 73.072 1.00 13.08 105 GLN A N 1
ATOM 684 C CA . GLN A 1 105 ? 10.335 64.339 72.408 1.00 14.85 105 GLN A CA 1
ATOM 685 C C . GLN A 1 105 ? 10.353 64.487 70.896 1.00 14.40 105 GLN A C 1
ATOM 686 O O . GLN A 1 105 ? 10.911 63.640 70.195 1.00 16.80 105 GLN A O 1
ATOM 692 N N . ARG A 1 106 ? 9.751 65.570 70.399 1.00 14.48 106 ARG A N 1
ATOM 693 C CA . ARG A 1 106 ? 9.627 65.776 68.959 1.00 14.43 106 ARG A CA 1
ATOM 694 C C . ARG A 1 106 ? 11.003 65.992 68.333 1.00 13.37 106 ARG A C 1
ATOM 695 O O . ARG A 1 106 ? 11.304 65.414 67.290 1.00 12.26 106 ARG A O 1
ATOM 703 N N . LEU A 1 107 ? 11.848 66.794 68.974 1.00 14.24 107 LEU A N 1
ATOM 704 C CA . LEU A 1 107 ? 13.214 66.985 68.491 1.00 14.28 107 LEU A CA 1
ATOM 705 C C . LEU A 1 107 ? 13.990 65.666 68.500 1.00 13.69 107 LEU A C 1
ATOM 706 O O . LEU A 1 107 ? 14.705 65.361 67.551 1.00 13.56 107 LEU A O 1
ATOM 711 N N . VAL A 1 108 ? 13.846 64.883 69.563 1.00 13.34 108 VAL A N 1
ATOM 712 C CA . VAL A 1 108 ? 14.535 63.601 69.635 1.00 13.10 108 VAL A CA 1
ATOM 713 C C . VAL A 1 108 ? 14.068 62.677 68.525 1.00 14.34 108 VAL A C 1
ATOM 714 O O . VAL A 1 108 ? 14.901 62.068 67.857 1.00 15.12 108 VAL A O 1
ATOM 718 N N . GLU A 1 109 ? 12.753 62.571 68.322 1.00 14.90 109 GLU A N 1
ATOM 719 C CA . GLU A 1 109 ? 12.237 61.657 67.301 1.00 14.58 109 GLU A CA 1
ATOM 720 C C . GLU A 1 109 ? 12.499 62.142 65.893 1.00 13.70 109 GLU A C 1
ATOM 721 O O . GLU A 1 109 ? 12.928 61.365 65.043 1.00 18.16 109 GLU A O 1
ATOM 727 N N . PHE A 1 110 ? 12.220 63.411 65.627 1.00 12.88 110 PHE A N 1
ATOM 728 C CA . PHE A 1 110 ? 12.187 63.902 64.258 1.00 13.11 110 PHE A CA 1
ATOM 729 C C . PHE A 1 110 ? 13.460 64.601 63.798 1.00 11.91 110 PHE A C 1
ATOM 730 O O . PHE A 1 110 ? 13.582 64.941 62.619 1.00 12.70 110 PHE A O 1
ATOM 738 N N . GLY A 1 111 ? 14.429 64.753 64.696 1.00 13.93 111 GLY A N 1
ATOM 739 C CA . GLY A 1 111 ? 15.656 65.483 64.383 1.00 13.08 111 GLY A CA 1
ATOM 740 C C . GLY A 1 111 ? 16.618 64.648 63.565 1.00 14.69 111 GLY A C 1
ATOM 741 O O . GLY A 1 111 ? 16.347 63.471 63.281 1.00 13.63 111 GLY A O 1
ATOM 742 N N . HIS A 1 112 ? 17.725 65.262 63.154 1.00 18.79 112 HIS A N 1
ATOM 743 C CA . HIS A 1 112 ? 18.722 64.564 62.326 1.00 20.06 112 HIS A CA 1
ATOM 744 C C . HIS A 1 112 ? 19.333 63.418 63.128 1.00 18.22 112 HIS A C 1
ATOM 745 O O . HIS A 1 112 ? 19.591 63.575 64.288 1.00 16.90 112 HIS A O 1
ATOM 752 N N . LYS A 1 113 ? 19.572 62.290 62.485 1.00 18.03 113 LYS A N 1
ATOM 753 C CA . LYS A 1 113 ? 20.121 61.100 63.132 1.00 24.65 113 LYS A CA 1
ATOM 754 C C . LYS A 1 113 ? 21.655 61.012 63.122 1.00 29.03 113 LYS A C 1
ATOM 755 O O . LYS A 1 113 ? 22.198 59.962 63.434 1.00 31.83 113 LYS A O 1
ATOM 761 N N . GLU A 1 114 ? 22.350 62.112 62.837 1.00 31.30 114 GLU A N 1
ATOM 762 C CA . GLU A 1 114 ? 23.807 62.080 62.654 1.00 34.76 114 GLU A CA 1
ATOM 763 C C . GLU A 1 114 ? 24.497 62.813 63.782 1.00 30.03 114 GLU A C 1
ATOM 764 O O . GLU A 1 114 ? 25.686 63.110 63.705 1.00 41.89 114 GLU A O 1
ATOM 770 N N . GLY A 1 115 ? 23.750 63.092 64.843 1.00 37.47 115 GLY A N 1
ATOM 771 C CA . GLY A 1 115 ? 24.192 63.991 65.877 1.00 32.42 115 GLY A CA 1
ATOM 772 C C . GLY A 1 115 ? 23.188 65.118 66.007 1.00 34.57 115 GLY A C 1
ATOM 773 O O . GLY A 1 115 ? 22.840 65.770 65.023 1.00 36.84 115 GLY A O 1
ATOM 774 N N . LEU A 1 116 ? 22.683 65.293 67.215 1.00 20.44 116 LEU A N 1
ATOM 775 C CA . LEU A 1 116 ? 22.114 66.552 67.660 1.00 21.81 116 LEU A CA 1
ATOM 776 C C . LEU A 1 116 ? 22.405 66.642 69.150 1.00 14.24 116 LEU A C 1
ATOM 777 O O . LEU A 1 116 ? 22.663 65.624 69.780 1.00 14.44 116 LEU A O 1
ATOM 782 N N . ARG A 1 117 ? 22.363 67.848 69.691 1.00 16.32 117 ARG A N 1
ATOM 783 C CA . ARG A 1 117 ? 22.774 68.121 71.072 1.00 15.57 117 ARG A CA 1
ATOM 784 C C . ARG A 1 117 ? 21.619 68.602 71.912 1.00 15.98 117 ARG A C 1
ATOM 785 O O . ARG A 1 117 ? 20.848 69.458 71.503 1.00 17.55 117 ARG A O 1
ATOM 793 N N . LEU A 1 118 ? 21.497 68.019 73.087 1.00 12.50 118 LEU A N 1
ATOM 794 C CA . LEU A 1 118 ? 20.574 68.461 74.095 1.00 15.01 118 LEU A CA 1
ATOM 795 C C . LEU A 1 118 ? 21.369 68.878 75.328 1.00 14.61 118 LEU A C 1
ATOM 796 O O . LEU A 1 118 ? 22.140 68.070 75.883 1.00 15.70 118 LEU A O 1
ATOM 801 N N . LEU A 1 119 ? 21.127 70.097 75.789 1.00 11.94 119 LEU A N 1
ATOM 802 C CA . LEU A 1 119 ? 21.819 70.646 76.956 1.00 12.48 119 LEU A CA 1
ATOM 803 C C . LEU A 1 119 ? 20.821 71.278 77.914 1.00 12.06 119 LEU A C 1
ATOM 804 O O . LEU A 1 119 ? 20.115 72.196 77.557 1.00 13.31 119 LEU A O 1
ATOM 809 N N . CYS A 1 120 ? 20.774 70.758 79.131 1.00 13.38 120 CYS A N 1
ATOM 810 C CA . CYS A 1 120 ? 19.936 71.256 80.188 1.00 13.41 120 CYS A CA 1
ATOM 811 C C . CYS A 1 120 ? 20.825 72.028 81.140 1.00 14.64 120 CYS A C 1
ATOM 812 O O . CYS A 1 120 ? 21.852 71.512 81.590 1.00 15.42 120 CYS A O 1
ATOM 815 N N . VAL A 1 121 ? 20.442 73.259 81.435 1.00 13.48 121 VAL A N 1
ATOM 816 C CA . VAL A 1 121 ? 21.199 74.112 82.344 1.00 13.68 121 VAL A CA 1
ATOM 817 C C . VAL A 1 121 ? 20.378 74.384 83.590 1.00 15.33 121 VAL A C 1
ATOM 818 O O . VAL A 1 121 ? 19.219 74.789 83.507 1.00 16.59 121 VAL A O 1
ATOM 822 N N . THR A 1 122 ? 21.012 74.164 84.737 1.00 14.96 122 THR A N 1
ATOM 823 C CA . THR A 1 122 ? 20.476 74.510 86.017 1.00 17.07 122 THR A CA 1
ATOM 824 C C . THR A 1 122 ? 21.438 75.470 86.706 1.00 17.27 122 THR A C 1
ATOM 825 O O . THR A 1 122 ? 22.548 75.708 86.210 1.00 12.77 122 THR A O 1
ATOM 829 N N . LYS A 1 123 ? 20.997 76.021 87.836 1.00 17.52 123 LYS A N 1
ATOM 830 C CA . LYS A 1 123 ? 21.794 76.956 88.642 1.00 17.71 123 LYS A CA 1
ATOM 831 C C . LYS A 1 123 ? 21.781 76.550 90.108 1.00 16.96 123 LYS A C 1
ATOM 832 O O . LYS A 1 123 ? 20.763 76.702 90.806 1.00 14.01 123 LYS A O 1
ATOM 838 N N . GLY A 1 124 ? 22.929 76.076 90.588 1.00 16.07 124 GLY A N 1
ATOM 839 C CA . GLY A 1 124 ? 23.087 75.701 91.990 1.00 16.08 124 GLY A CA 1
ATOM 840 C C . GLY A 1 124 ? 22.294 74.485 92.421 1.00 15.96 124 GLY A C 1
ATOM 841 O O . GLY A 1 124 ? 21.933 74.361 93.590 1.00 14.21 124 GLY A O 1
ATOM 842 N N . LEU A 1 125 ? 21.987 73.597 91.484 1.00 14.38 125 LEU A N 1
ATOM 843 C CA . LEU A 1 125 ? 21.298 72.372 91.806 1.00 15.75 125 LEU A CA 1
ATOM 844 C C . LEU A 1 125 ? 22.234 71.339 92.481 1.00 15.69 125 LEU A C 1
ATOM 845 O O . LEU A 1 125 ? 21.777 70.576 93.327 1.00 16.12 125 LEU A O 1
ATOM 850 N N . GLU A 1 126 ? 23.514 71.309 92.113 1.00 15.31 126 GLU A N 1
ATOM 851 C CA . GLU A 1 126 ? 24.439 70.301 92.639 1.00 15.95 126 GLU A CA 1
ATOM 852 C C . GLU A 1 126 ? 25.065 70.799 93.934 1.00 16.44 126 GLU A C 1
ATOM 853 O O . GLU A 1 126 ? 25.335 71.981 94.063 1.00 16.06 126 GLU A O 1
ATOM 859 N N . SER A 1 127 ? 25.289 69.891 94.880 1.00 16.07 127 SER A N 1
ATOM 860 C CA . SER A 1 127 ? 25.867 70.261 96.175 1.00 20.11 127 SER A CA 1
ATOM 861 C C . SER A 1 127 ? 27.379 70.452 96.138 1.00 18.67 127 SER A C 1
ATOM 862 O O . SER A 1 127 ? 27.949 70.926 97.103 1.00 14.41 127 SER A O 1
ATOM 865 N N . PHE A 1 128 ? 28.036 70.084 95.042 1.00 15.03 128 PHE A N 1
ATOM 866 C CA . PHE A 1 128 ? 29.475 70.271 94.919 1.00 16.32 128 PHE A CA 1
ATOM 867 C C . PHE A 1 128 ? 29.871 71.743 95.001 1.00 15.02 128 PHE A C 1
ATOM 868 O O . PHE A 1 128 ? 29.377 72.555 94.212 1.00 12.12 128 PHE A O 1
ATOM 876 N N . GLN A 1 129 ? 30.764 72.080 95.941 1.00 13.34 129 GLN A N 1
ATOM 877 C CA . GLN A 1 129 ? 31.226 73.470 96.175 1.00 19.18 129 GLN A CA 1
ATOM 878 C C . GLN A 1 129 ? 30.053 74.448 96.194 1.00 19.69 129 GLN A C 1
ATOM 879 O O . GLN A 1 129 ? 30.058 75.490 95.529 1.00 21.31 129 GLN A O 1
ATOM 885 N N . ASN A 1 130 ? 29.028 74.047 96.926 1.00 18.20 130 ASN A N 1
ATOM 886 C CA . ASN A 1 130 ? 27.773 74.771 96.993 1.00 20.14 130 ASN A CA 1
ATOM 887 C C . ASN A 1 130 ? 27.111 74.403 98.319 1.00 18.97 130 ASN A C 1
ATOM 888 O O . ASN A 1 130 ? 26.545 73.331 98.489 1.00 17.50 130 ASN A O 1
ATOM 893 N N . THR A 1 131 ? 27.153 75.334 99.243 1.00 20.42 131 THR A N 1
ATOM 894 C CA . THR A 1 131 ? 26.543 75.138 100.541 1.00 29.56 131 THR A CA 1
ATOM 895 C C . THR A 1 131 ? 25.020 75.385 100.571 1.00 30.89 131 THR A C 1
ATOM 896 O O . THR A 1 131 ? 24.415 75.318 101.640 1.00 44.62 131 THR A O 1
ATOM 900 N N . SER A 1 132 ? 24.406 75.665 99.424 1.00 26.50 132 SER A N 1
ATOM 901 C CA . SER A 1 132 ? 22.961 75.879 99.356 1.00 36.83 132 SER A CA 1
ATOM 902 C C . SER A 1 132 ? 22.331 75.373 98.040 1.00 22.63 132 SER A C 1
ATOM 903 O O . SER A 1 132 ? 22.272 76.101 97.071 1.00 23.59 132 SER A O 1
ATOM 906 N N . VAL A 1 133 ? 21.851 74.129 98.035 1.00 25.69 133 VAL A N 1
ATOM 907 C CA . VAL A 1 133 ? 21.198 73.536 96.845 1.00 26.30 133 VAL A CA 1
ATOM 908 C C . VAL A 1 133 ? 19.934 74.328 96.495 1.00 32.38 133 VAL A C 1
ATOM 909 O O . VAL A 1 133 ? 19.119 74.613 97.373 1.00 25.37 133 VAL A O 1
ATOM 913 N N . ARG A 1 134 ? 19.815 74.717 95.223 1.00 24.17 134 ARG A N 1
ATOM 914 C CA . ARG A 1 134 ? 18.661 75.455 94.727 1.00 26.62 134 ARG A CA 1
ATOM 915 C C . ARG A 1 134 ? 17.831 74.412 93.980 1.00 29.61 134 ARG A C 1
ATOM 916 O O . ARG A 1 134 ? 18.199 73.970 92.886 1.00 24.42 134 ARG A O 1
ATOM 924 N N . MET A 1 135 ? 16.731 74.014 94.612 1.00 21.70 135 MET A N 1
ATOM 925 C CA . MET A 1 135 ? 15.877 72.906 94.194 1.00 27.31 135 MET A CA 1
ATOM 926 C C . MET A 1 135 ? 15.000 73.307 93.007 1.00 33.69 135 MET A C 1
ATOM 927 O O . MET A 1 135 ? 13.801 73.567 93.174 1.00 38.58 135 MET A O 1
ATOM 932 N N . ALA A 1 136 ? 15.619 73.385 91.825 1.00 20.94 136 ALA A N 1
ATOM 933 C CA . ALA A 1 136 ? 14.955 73.689 90.556 1.00 19.94 136 ALA A CA 1
ATOM 934 C C . ALA A 1 136 ? 15.676 72.897 89.463 1.00 18.78 136 ALA A C 1
ATOM 935 O O . ALA A 1 136 ? 16.899 72.872 89.444 1.00 15.74 136 ALA A O 1
ATOM 937 N N . GLY A 1 137 ? 14.923 72.236 88.590 1.00 15.12 137 GLY A N 1
ATOM 938 C CA . GLY A 1 137 ? 15.532 71.419 87.541 1.00 18.14 137 GLY A CA 1
ATOM 939 C C . GLY A 1 137 ? 15.864 69.977 87.874 1.00 16.98 137 GLY A C 1
ATOM 940 O O . GLY A 1 137 ? 16.449 69.285 87.052 1.00 16.97 137 GLY A O 1
ATOM 941 N N . ALA A 1 138 ? 15.472 69.500 89.058 1.00 18.30 138 ALA A N 1
ATOM 942 C CA . ALA A 1 138 ? 15.886 68.170 89.515 1.00 21.56 138 ALA A CA 1
ATOM 943 C C . ALA A 1 138 ? 15.404 67.008 88.631 1.00 24.36 138 ALA A C 1
ATOM 944 O O . ALA A 1 138 ? 16.205 66.145 88.222 1.00 27.36 138 ALA A O 1
ATOM 946 N N . SER A 1 139 ? 14.109 66.986 88.308 1.00 20.54 139 SER A N 1
ATOM 947 C CA . SER A 1 139 ? 13.586 65.905 87.460 1.00 23.48 139 SER A CA 1
ATOM 948 C C . SER A 1 139 ? 14.096 66.047 86.027 1.00 21.18 139 SER A C 1
ATOM 949 O O . SER A 1 139 ? 14.485 65.052 85.391 1.00 22.10 139 SER A O 1
ATOM 952 N N . ARG A 1 140 ? 14.158 67.283 85.541 1.00 20.09 140 ARG A N 1
ATOM 953 C CA . ARG A 1 140 ? 14.636 67.523 84.186 1.00 21.52 140 ARG A CA 1
ATOM 954 C C . ARG A 1 140 ? 16.129 67.159 84.022 1.00 18.63 140 ARG A C 1
ATOM 955 O O . ARG A 1 140 ? 16.474 66.559 83.020 1.00 19.87 140 ARG A O 1
ATOM 963 N N . ALA A 1 141 ? 16.983 67.458 85.013 1.00 16.44 141 ALA A N 1
ATOM 964 C CA . ALA A 1 141 ? 18.389 67.031 84.963 1.00 16.12 141 ALA A CA 1
ATOM 965 C C . ALA A 1 141 ? 18.546 65.545 84.742 1.00 16.78 141 ALA A C 1
ATOM 966 O O . ALA A 1 141 ? 19.405 65.129 83.962 1.00 17.25 141 ALA A O 1
ATOM 968 N N . GLY A 1 142 ? 17.710 64.758 85.425 1.00 16.57 142 GLY A N 1
ATOM 969 C CA . GLY A 1 142 ? 17.754 63.308 85.329 1.00 17.16 142 GLY A CA 1
ATOM 970 C C . GLY A 1 142 ? 17.431 62.808 83.933 1.00 13.68 142 GLY A C 1
ATOM 971 O O . GLY A 1 142 ? 18.023 61.860 83.475 1.00 19.28 142 GLY A O 1
ATOM 972 N N . LEU A 1 143 ? 16.495 63.461 83.244 1.00 13.82 143 LEU A N 1
ATOM 973 C CA . LEU A 1 143 ? 16.179 63.114 81.844 1.00 13.84 143 LEU A CA 1
ATOM 974 C C . LEU A 1 143 ? 17.380 63.364 80.924 1.00 11.15 143 LEU A C 1
ATOM 975 O O . LEU A 1 143 ? 17.807 62.500 80.185 1.00 11.91 143 LEU A O 1
ATOM 980 N N . TYR A 1 144 ? 17.918 64.565 80.964 1.00 13.39 144 TYR A N 1
ATOM 981 C CA . TYR A 1 144 ? 18.974 64.955 80.022 1.00 12.57 144 TYR A CA 1
ATOM 982 C C . TYR A 1 144 ? 20.262 64.189 80.262 1.00 14.63 144 TYR A C 1
ATOM 983 O O . TYR A 1 144 ? 21.003 63.939 79.323 1.00 11.62 144 TYR A O 1
ATOM 992 N N . ARG A 1 145 ? 20.506 63.784 81.510 1.00 16.78 145 ARG A N 1
ATOM 993 C CA . ARG A 1 145 ? 21.624 62.901 81.841 1.00 18.18 145 ARG A CA 1
ATOM 994 C C . ARG A 1 145 ? 21.637 61.589 81.118 1.00 17.85 145 ARG A C 1
ATOM 995 O O . ARG A 1 145 ? 22.714 61.043 80.907 1.00 25.38 145 ARG A O 1
ATOM 1003 N N . MET A 1 146 ? 20.456 61.070 80.760 1.00 17.29 146 MET A N 1
ATOM 1004 C CA . MET A 1 146 ? 20.317 59.720 80.274 1.00 15.58 146 MET A CA 1
ATOM 1005 C C . MET A 1 146 ? 19.861 59.573 78.832 1.00 14.91 146 MET A C 1
ATOM 1006 O O . MET A 1 146 ? 19.920 58.470 78.301 1.00 14.81 146 MET A O 1
ATOM 1011 N N . LEU A 1 147 ? 19.451 60.649 78.167 1.00 12.59 147 LEU A N 1
ATOM 1012 C CA . LEU A 1 147 ? 18.818 60.474 76.845 1.00 13.79 147 LEU A CA 1
ATOM 1013 C C . LEU A 1 147 ? 19.768 59.915 75.800 1.00 13.16 147 LEU A C 1
ATOM 1014 O O . LEU A 1 147 ? 19.356 59.125 74.941 1.00 15.27 147 LEU A O 1
ATOM 1019 N N . GLN A 1 148 ? 21.037 60.286 75.891 1.00 12.40 148 GLN A N 1
ATOM 1020 C CA . GLN A 1 148 ? 22.041 59.725 74.989 1.00 17.74 148 GLN A CA 1
ATOM 1021 C C . GLN A 1 148 ? 22.301 58.220 75.155 1.00 13.09 148 GLN A C 1
ATOM 1022 O O . GLN A 1 148 ? 22.861 57.605 74.255 1.00 15.39 148 GLN A O 1
ATOM 1028 N N . CYS A 1 149 ? 21.913 57.624 76.282 1.00 14.89 149 CYS A N 1
ATOM 1029 C CA . CYS A 1 149 ? 21.947 56.169 76.410 1.00 17.49 149 CYS A CA 1
ATOM 1030 C C . CYS A 1 149 ? 20.744 55.475 75.771 1.00 18.47 149 CYS A C 1
ATOM 1031 O O . CYS A 1 149 ? 20.845 54.309 75.418 1.00 23.53 149 CYS A O 1
ATOM 1034 N N . GLU A 1 150 ? 19.607 56.158 75.666 1.00 16.26 150 GLU A N 1
ATOM 1035 C CA . GLU A 1 150 ? 18.434 55.587 74.997 1.00 16.43 150 GLU A CA 1
ATOM 1036 C C . GLU A 1 150 ? 18.447 55.813 73.496 1.00 14.36 150 GLU A C 1
ATOM 1037 O O . GLU A 1 150 ? 17.908 55.005 72.751 1.00 14.10 150 GLU A O 1
ATOM 1043 N N . TYR A 1 151 ? 19.012 56.933 73.062 1.00 13.66 151 TYR A N 1
ATOM 1044 C CA . TYR A 1 151 ? 19.080 57.289 71.644 1.00 14.55 151 TYR A CA 1
ATOM 1045 C C . TYR A 1 151 ? 20.525 57.530 71.275 1.00 14.98 151 TYR A C 1
ATOM 1046 O O . TYR A 1 151 ? 21.110 58.569 71.617 1.00 15.26 151 TYR A O 1
ATOM 1055 N N . SER A 1 152 ? 21.072 56.558 70.549 1.00 18.58 152 SER A N 1
ATOM 1056 C CA . SER A 1 152 ? 22.478 56.511 70.162 1.00 23.11 152 SER A CA 1
ATOM 1057 C C . SER A 1 152 ? 22.963 57.725 69.356 1.00 23.79 152 SER A C 1
ATOM 1058 O O . SER A 1 152 ? 24.122 58.098 69.471 1.00 29.88 152 SER A O 1
ATOM 1061 N N . HIS A 1 153 ? 22.076 58.325 68.561 1.00 21.69 153 HIS A N 1
ATOM 1062 C CA . HIS A 1 153 ? 22.368 59.547 67.783 1.00 24.99 153 HIS A CA 1
ATOM 1063 C C . HIS A 1 153 ? 22.440 60.887 68.542 1.00 25.32 153 HIS A C 1
ATOM 1064 O O . HIS A 1 153 ? 22.816 61.890 67.954 1.00 38.31 153 HIS A O 1
ATOM 1071 N N . LEU A 1 154 ? 22.092 60.903 69.820 1.00 22.29 154 LEU A N 1
ATOM 1072 C CA . LEU A 1 154 ? 22.050 62.129 70.606 1.00 19.45 154 LEU A CA 1
ATOM 1073 C C . LEU A 1 154 ? 23.355 62.337 71.355 1.00 18.26 154 LEU A C 1
ATOM 1074 O O . LEU A 1 154 ? 23.984 61.383 71.775 1.00 14.37 154 LEU A O 1
ATOM 1079 N N . ILE A 1 155 ? 23.669 63.595 71.619 1.00 15.16 155 ILE A N 1
ATOM 1080 C CA . ILE A 1 155 ? 24.584 63.989 72.683 1.00 17.25 155 ILE A CA 1
ATOM 1081 C C . ILE A 1 155 ? 23.715 64.751 73.683 1.00 14.88 155 ILE A C 1
ATOM 1082 O O . ILE A 1 155 ? 23.143 65.758 73.332 1.00 17.25 155 ILE A O 1
ATOM 1087 N N . SER A 1 156 ? 23.609 64.270 74.914 1.00 13.59 156 SER A N 1
ATOM 1088 C CA . SER A 1 156 ? 22.727 64.871 75.909 1.00 16.97 156 SER A CA 1
ATOM 1089 C C . SER A 1 156 ? 23.474 65.106 77.198 1.00 13.29 156 SER A C 1
ATOM 1090 O O . SER A 1 156 ? 24.257 64.251 77.614 1.00 12.85 156 SER A O 1
ATOM 1093 N N . ARG A 1 157 ? 23.246 66.261 77.820 1.00 14.71 157 ARG A N 1
ATOM 1094 C CA . ARG A 1 157 ? 24.022 66.681 78.990 1.00 14.01 157 ARG A CA 1
ATOM 1095 C C . ARG A 1 157 ? 23.230 67.535 79.941 1.00 12.54 157 ARG A C 1
ATOM 1096 O O . ARG A 1 157 ? 22.440 68.385 79.537 1.00 12.55 157 ARG A O 1
ATOM 1104 N N . HIS A 1 158 ? 23.467 67.313 81.223 1.00 12.83 158 HIS A N 1
ATOM 1105 C CA . HIS A 1 158 ? 23.060 68.253 82.268 1.00 12.33 158 HIS A CA 1
ATOM 1106 C C . HIS A 1 158 ? 24.260 69.092 82.721 1.00 12.88 158 HIS A C 1
ATOM 1107 O O . HIS A 1 158 ? 25.273 68.545 83.108 1.00 14.95 158 HIS A O 1
ATOM 1114 N N . MET A 1 159 ? 24.123 70.408 82.690 1.00 15.44 159 MET A N 1
ATOM 1115 C CA . MET A 1 159 ? 25.147 71.350 83.157 1.00 14.71 159 MET A CA 1
ATOM 1116 C C . MET A 1 159 ? 24.566 72.163 84.303 1.00 14.71 159 MET A C 1
ATOM 1117 O O . MET A 1 159 ? 23.499 72.741 84.175 1.00 14.92 159 MET A O 1
ATOM 1122 N N . ASP A 1 160 ? 25.292 72.208 85.417 1.00 13.19 160 ASP A N 1
ATOM 1123 C CA . ASP A 1 160 ? 24.943 73.056 86.543 1.00 14.70 160 ASP A CA 1
ATOM 1124 C C . ASP A 1 160 ? 25.919 74.214 86.712 1.00 12.73 160 ASP A C 1
ATOM 1125 O O . ASP A 1 160 ? 27.095 74.023 86.993 1.00 15.63 160 ASP A O 1
ATOM 1130 N N . ALA A 1 161 ? 25.407 75.426 86.556 1.00 15.85 161 ALA A N 1
ATOM 1131 C CA . ALA A 1 161 ? 26.175 76.629 86.775 1.00 13.04 161 ALA A CA 1
ATOM 1132 C C . ALA A 1 161 ? 26.015 77.034 88.210 1.00 17.47 161 ALA A C 1
ATOM 1133 O O . ALA A 1 161 ? 25.229 76.430 88.969 1.00 17.03 161 ALA A O 1
ATOM 1135 N N . GLU A 1 162 ? 26.798 78.033 88.591 1.00 16.22 162 GLU A N 1
ATOM 1136 C CA . GLU A 1 162 ? 26.692 78.610 89.899 1.00 19.14 162 GLU A CA 1
ATOM 1137 C C . GLU A 1 162 ? 25.553 79.598 89.912 1.00 17.72 162 GLU A C 1
ATOM 1138 O O . GLU A 1 162 ? 25.336 80.325 88.930 1.00 18.78 162 GLU A O 1
ATOM 1144 N N . GLU A 1 163 ? 24.863 79.661 91.046 1.00 20.34 163 GLU A N 1
ATOM 1145 C CA . GLU A 1 163 ? 23.747 80.583 91.221 1.00 22.36 163 GLU A CA 1
ATOM 1146 C C . GLU A 1 163 ? 24.171 82.022 90.980 1.00 23.48 163 GLU A C 1
ATOM 1147 O O . GLU A 1 163 ? 23.457 82.774 90.316 1.00 25.56 163 GLU A O 1
ATOM 1153 N N . VAL A 1 164 ? 25.346 82.402 91.481 1.00 22.70 164 VAL A N 1
ATOM 1154 C CA . VAL A 1 164 ? 25.836 83.780 91.301 1.00 25.58 164 VAL A CA 1
ATOM 1155 C C . VAL A 1 164 ? 26.121 84.185 89.853 1.00 23.34 164 VAL A C 1
ATOM 1156 O O . VAL A 1 164 ? 26.184 85.374 89.566 1.00 24.77 164 VAL A O 1
ATOM 1160 N N . THR A 1 165 ? 26.299 83.226 88.947 1.00 22.72 165 THR A N 1
ATOM 1161 C CA . THR A 1 165 ? 26.729 83.553 87.596 1.00 21.03 165 THR A CA 1
ATOM 1162 C C . THR A 1 165 ? 25.762 84.484 86.866 1.00 22.83 165 THR A C 1
ATOM 1163 O O . THR A 1 165 ? 24.597 84.177 86.649 1.00 26.31 165 THR A O 1
ATOM 1167 N N . ASP A 1 166 ? 26.310 85.634 86.521 1.00 24.09 166 ASP A N 1
ATOM 1168 C CA . ASP A 1 166 ? 25.699 86.639 85.671 1.00 27.62 166 ASP A CA 1
ATOM 1169 C C . ASP A 1 166 ? 25.224 86.046 84.317 1.00 29.96 166 ASP A C 1
ATOM 1170 O O . ASP A 1 166 ? 25.887 85.157 83.767 1.00 21.50 166 ASP A O 1
ATOM 1175 N N . HIS A 1 167 ? 24.089 86.529 83.799 1.00 25.46 167 HIS A N 1
ATOM 1176 C CA . HIS A 1 167 ? 23.552 86.062 82.495 1.00 28.47 167 HIS A CA 1
ATOM 1177 C C . HIS A 1 167 ? 24.517 86.134 81.320 1.00 24.51 167 HIS A C 1
ATOM 1178 O O . HIS A 1 167 ? 24.518 85.234 80.476 1.00 21.89 167 HIS A O 1
ATOM 1185 N N . ARG A 1 168 ? 25.291 87.212 81.229 1.00 21.57 168 ARG A N 1
ATOM 1186 C CA . ARG A 1 168 ? 26.258 87.367 80.120 1.00 24.86 168 ARG A CA 1
ATOM 1187 C C . ARG A 1 168 ? 27.361 86.312 80.178 1.00 21.84 168 ARG A C 1
ATOM 1188 O O . ARG A 1 168 ? 27.678 85.683 79.171 1.00 17.78 168 ARG A O 1
ATOM 1196 N N . ARG A 1 169 ? 27.940 86.140 81.364 1.00 18.72 169 ARG A N 1
ATOM 1197 C CA . ARG A 1 169 ? 28.921 85.091 81.613 1.00 18.22 169 ARG A CA 1
ATOM 1198 C C . ARG A 1 169 ? 28.315 83.700 81.413 1.00 17.66 169 ARG A C 1
ATOM 1199 O O . ARG A 1 169 ? 28.929 82.824 80.786 1.00 17.22 169 ARG A O 1
ATOM 1207 N N . LEU A 1 170 ? 27.106 83.492 81.929 1.00 17.40 170 LEU A N 1
ATOM 1208 C CA . LEU A 1 170 ? 26.446 82.187 81.776 1.00 18.80 170 LEU A CA 1
ATOM 1209 C C . LEU A 1 170 ? 26.199 81.824 80.304 1.00 15.36 170 LEU A C 1
ATOM 1210 O O . LEU A 1 170 ? 26.442 80.675 79.903 1.00 14.21 170 LEU A O 1
ATOM 1215 N N . ALA A 1 171 ? 25.733 82.796 79.516 1.00 15.24 171 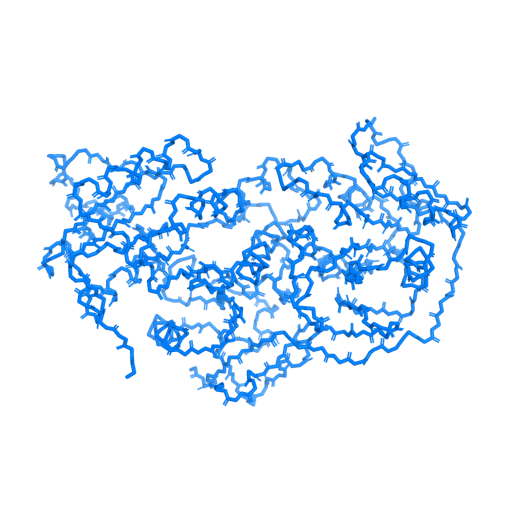ALA A N 1
ATOM 1216 C CA . ALA A 1 171 ? 25.480 82.594 78.066 1.00 17.71 171 ALA A CA 1
ATOM 1217 C C . ALA A 1 171 ? 26.736 82.132 77.332 1.00 19.82 171 ALA A C 1
ATOM 1218 O O . ALA A 1 171 ? 26.666 81.239 76.499 1.00 20.40 171 ALA A O 1
ATOM 1220 N N . LYS A 1 172 ? 27.880 82.731 77.668 1.00 21.95 172 LYS A N 1
ATOM 1221 C CA . LYS A 1 172 ? 29.163 82.332 77.105 1.00 20.45 172 LYS A CA 1
ATOM 1222 C C . LYS A 1 172 ? 29.544 80.912 77.476 1.00 19.71 172 LYS A C 1
ATOM 1223 O O . LYS A 1 172 ? 29.910 80.120 76.602 1.00 16.99 172 LYS A O 1
ATOM 1229 N N . LEU A 1 173 ? 29.448 80.583 78.759 1.00 16.78 173 LEU A N 1
ATOM 1230 C CA . LEU A 1 173 ? 29.685 79.202 79.218 1.00 19.26 173 LEU A CA 1
ATOM 1231 C C . LEU A 1 173 ? 28.765 78.198 78.512 1.00 17.73 173 LEU A C 1
ATOM 1232 O O . LEU A 1 173 ? 29.213 77.116 78.094 1.00 16.64 173 LEU A O 1
ATOM 1237 N N . ILE A 1 174 ? 27.503 78.584 78.340 1.00 13.82 174 ILE A N 1
ATOM 1238 C CA . ILE A 1 174 ? 26.518 77.724 77.687 1.00 16.76 174 ILE A CA 1
ATOM 1239 C C . ILE A 1 174 ? 26.884 77.411 76.239 1.00 14.98 174 ILE A C 1
ATOM 1240 O O . ILE A 1 174 ? 26.844 76.259 75.823 1.00 16.58 174 ILE A O 1
ATOM 1245 N N . ALA A 1 175 ? 27.225 78.439 75.485 1.00 17.30 175 ALA A N 1
ATOM 1246 C CA . ALA A 1 175 ? 27.574 78.303 74.070 1.00 20.33 175 ALA A CA 1
ATOM 1247 C C . ALA A 1 175 ? 28.785 77.403 73.850 1.00 20.95 175 ALA A C 1
ATOM 1248 O O . ALA A 1 175 ? 28.771 76.546 72.963 1.00 25.43 175 ALA A O 1
ATOM 1250 N N . ASP A 1 176 ? 29.827 77.607 74.652 1.00 17.75 176 ASP A N 1
ATOM 1251 C CA . ASP A 1 176 ? 31.030 76.768 74.605 1.00 19.24 176 ASP A CA 1
ATOM 1252 C C . ASP A 1 176 ? 30.731 75.330 74.971 1.00 18.51 176 ASP A C 1
ATOM 1253 O O . ASP A 1 176 ? 31.195 74.389 74.299 1.00 23.88 176 ASP A O 1
ATOM 1258 N N . GLU A 1 177 ? 29.913 75.146 76.004 1.00 15.27 177 GLU A N 1
ATOM 1259 C CA . GLU A 1 177 ? 29.517 73.800 76.422 1.00 15.55 177 GLU A CA 1
ATOM 1260 C C . GLU A 1 177 ? 28.763 73.068 75.300 1.00 16.05 177 GLU A C 1
ATOM 1261 O O . GLU A 1 177 ? 29.025 71.879 74.998 1.00 15.17 177 GLU A O 1
ATOM 1267 N N . PHE A 1 178 ? 27.806 73.778 74.712 1.00 16.18 178 PHE A N 1
ATOM 1268 C CA . PHE A 1 178 ? 26.898 73.199 73.739 1.00 14.26 178 PHE A CA 1
ATOM 1269 C C . PHE A 1 178 ? 27.691 72.654 72.557 1.00 14.41 178 PH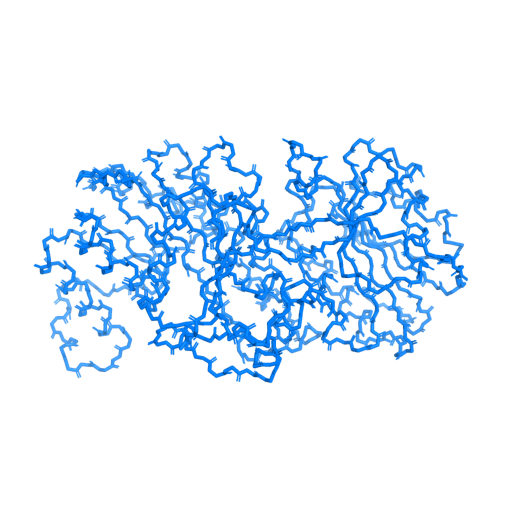E A C 1
ATOM 1270 O O . PHE A 1 178 ? 27.477 71.538 72.132 1.00 14.53 178 PHE A O 1
ATOM 1278 N N . TYR A 1 179 ? 28.627 73.444 72.056 1.00 16.78 179 TYR A N 1
ATOM 1279 C CA . TYR A 1 179 ? 29.424 73.052 70.909 1.00 16.94 179 TYR A CA 1
ATOM 1280 C C . TYR A 1 179 ? 30.735 72.360 71.272 1.00 21.34 179 TYR A C 1
ATOM 1281 O O . TYR A 1 179 ? 31.616 72.229 70.406 1.00 24.66 179 TYR A O 1
ATOM 1290 N N . SER A 1 180 ? 30.849 71.874 72.509 1.00 17.54 180 SER A N 1
ATOM 1291 C CA . SER A 1 180 ? 32.081 71.250 72.977 1.00 17.75 180 SER A CA 1
ATOM 1292 C C . SER A 1 180 ? 32.279 69.868 72.373 1.00 17.76 180 SER A C 1
ATOM 1293 O O . SER A 1 180 ? 31.350 69.257 71.862 1.00 19.61 180 SER A O 1
ATOM 1296 N N . ASP A 1 181 ? 33.488 69.359 72.538 1.00 15.71 181 ASP A N 1
ATOM 1297 C CA . ASP A 1 181 ? 33.866 68.010 72.104 1.00 16.91 181 ASP A CA 1
ATOM 1298 C C . ASP A 1 181 ? 33.621 66.984 73.225 1.00 18.21 181 ASP A C 1
ATOM 1299 O O . ASP A 1 181 ? 34.298 65.975 73.312 1.00 19.27 181 ASP A O 1
ATOM 1304 N N . SER A 1 182 ? 32.647 67.227 74.091 1.00 17.57 182 SER A N 1
ATOM 1305 C CA . SER A 1 182 ? 32.426 66.337 75.225 1.00 18.90 182 SER A CA 1
ATOM 1306 C C . SER A 1 182 ? 31.253 65.393 75.013 1.00 15.99 182 SER A C 1
ATOM 1307 O O . SER A 1 182 ? 30.262 65.739 74.374 1.00 16.31 182 SER A O 1
ATOM 1310 N N . TYR A 1 183 ? 31.342 64.215 75.602 1.00 14.39 183 TYR A N 1
ATOM 1311 C CA . TYR A 1 183 ? 30.176 63.363 75.720 1.00 18.41 183 TYR A CA 1
ATOM 1312 C C . TYR A 1 183 ? 29.902 63.042 77.192 1.00 18.87 183 TYR A C 1
ATOM 1313 O O . TYR A 1 183 ? 29.264 62.046 77.485 1.00 18.53 183 TYR A O 1
ATOM 1322 N N . ASP A 1 184 ? 30.319 63.944 78.100 1.00 15.44 184 ASP A N 1
ATOM 1323 C CA . ASP A 1 184 ? 30.027 63.826 79.524 1.00 17.56 184 ASP A CA 1
ATOM 1324 C C . ASP A 1 184 ? 28.517 64.014 79.766 1.00 16.19 184 ASP A C 1
ATOM 1325 O O . ASP A 1 184 ? 27.899 64.928 79.228 1.00 17.06 184 ASP A O 1
ATOM 1330 N N . ALA A 1 185 ? 27.957 63.152 80.603 1.00 15.04 185 ALA A N 1
ATOM 1331 C CA . ALA A 1 185 ? 26.529 63.143 80.913 1.00 16.64 185 ALA A CA 1
ATOM 1332 C C . ALA A 1 185 ? 26.166 64.290 81.856 1.00 16.06 185 ALA A C 1
ATOM 1333 O O . ALA A 1 185 ? 25.075 64.826 81.780 1.00 13.86 185 ALA A O 1
ATOM 1335 N N . GLU A 1 186 ? 27.079 64.635 82.761 1.00 14.23 186 GLU A N 1
ATOM 1336 C CA . GLU A 1 186 ? 26.769 65.603 83.771 1.00 14.64 186 GLU A CA 1
ATOM 1337 C C . GLU A 1 186 ? 28.003 66.369 84.212 1.00 15.54 186 GLU A C 1
ATOM 1338 O O . GLU A 1 186 ? 29.013 65.769 84.605 1.00 14.76 186 GLU A O 1
ATOM 1344 N N . VAL A 1 187 ? 27.892 67.695 84.176 1.00 13.44 187 VAL A N 1
ATOM 1345 C CA . VAL A 1 187 ? 28.984 68.579 84.477 1.00 13.72 187 VAL A CA 1
ATOM 1346 C C . VAL A 1 187 ? 28.492 69.743 85.310 1.00 13.33 187 VAL A C 1
ATOM 1347 O O . VAL A 1 187 ? 27.294 70.058 85.332 1.00 12.22 187 VAL A O 1
ATOM 1351 N N . CYS A 1 188 ? 29.432 70.365 86.011 1.00 14.20 188 CYS A N 1
ATOM 1352 C CA . CYS A 1 188 ? 29.166 71.637 86.679 1.00 14.29 188 CYS A CA 1
ATOM 1353 C C . CYS A 1 188 ? 30.321 72.594 86.509 1.00 15.95 188 CYS A C 1
ATOM 1354 O O . CYS A 1 188 ? 31.424 72.198 86.129 1.00 16.46 188 CYS A O 1
ATOM 1357 N N . TYR A 1 189 ? 30.041 73.866 86.752 1.00 13.69 189 TYR A N 1
ATOM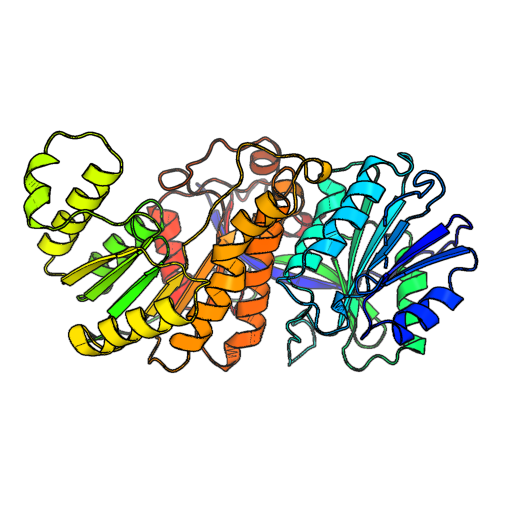 1358 C CA . TYR A 1 189 ? 31.041 74.907 86.676 1.00 13.80 189 TYR A CA 1
ATOM 1359 C C . TYR A 1 189 ? 31.130 75.548 88.031 1.00 14.59 189 TYR A C 1
ATOM 1360 O O . TYR A 1 189 ? 30.115 75.936 88.598 1.00 13.73 189 TYR A O 1
ATOM 1369 N N . ARG A 1 190 ? 32.337 75.615 88.558 1.00 15.13 190 ARG A N 1
ATOM 1370 C CA . ARG A 1 190 ? 32.587 76.220 89.856 1.00 14.85 190 ARG A CA 1
ATOM 1371 C C . ARG A 1 190 ? 33.842 77.075 89.719 1.00 17.70 190 ARG A C 1
ATOM 1372 O O . ARG A 1 190 ? 34.903 76.584 89.304 1.00 15.53 190 ARG A O 1
ATOM 1380 N N . ASP A 1 191 ? 33.694 78.368 89.998 1.00 18.22 191 ASP A N 1
ATOM 1381 C CA . ASP A 1 191 ? 34.768 79.344 89.839 1.00 21.26 191 ASP A CA 1
ATOM 1382 C C . ASP A 1 191 ? 35.460 79.270 88.453 1.00 20.91 191 ASP A C 1
ATOM 1383 O O . ASP A 1 191 ? 36.689 79.318 88.337 1.00 19.84 191 ASP A O 1
ATOM 1388 N N . GLY A 1 192 ? 34.640 79.157 87.410 1.00 19.60 192 GLY A N 1
ATOM 1389 C CA . GLY A 1 192 ? 35.105 79.100 86.039 1.00 21.70 192 GLY A CA 1
ATOM 1390 C C . GLY A 1 192 ? 35.683 77.780 85.576 1.00 21.55 192 GLY A C 1
ATOM 1391 O O . GLY A 1 192 ? 36.141 77.700 84.453 1.00 21.57 192 GLY A O 1
ATOM 1392 N N . LEU A 1 193 ? 35.676 76.755 86.428 1.00 18.04 193 LEU A N 1
ATOM 1393 C CA . LEU A 1 193 ? 36.278 75.476 86.101 1.00 17.45 193 LEU A CA 1
ATOM 1394 C C . LEU A 1 193 ? 35.198 74.430 85.906 1.00 15.73 193 LEU A C 1
ATOM 1395 O O . LEU A 1 193 ? 34.234 74.365 86.673 1.00 10.88 193 LEU A O 1
ATOM 1400 N N . ARG A 1 194 ? 35.369 73.619 84.863 1.00 13.31 194 ARG A N 1
ATOM 1401 C CA . ARG A 1 194 ? 34.423 72.567 84.510 1.00 13.14 194 ARG A CA 1
ATOM 1402 C C . ARG A 1 194 ? 34.767 71.268 85.228 1.00 11.22 194 ARG A C 1
ATOM 1403 O O . ARG A 1 194 ? 35.924 70.858 85.222 1.00 12.57 194 ARG A O 1
ATOM 1411 N N . TYR A 1 195 ? 33.762 70.626 85.821 1.00 10.93 195 TYR A N 1
ATOM 1412 C CA . TYR A 1 195 ? 33.902 69.335 86.506 1.00 12.31 195 TYR A CA 1
ATOM 1413 C C . TYR A 1 195 ? 32.882 68.329 85.989 1.00 13.91 195 TYR A C 1
ATOM 1414 O O . TYR A 1 195 ? 31.756 68.706 85.654 1.00 14.21 195 TYR A O 1
ATOM 1423 N N . GLN A 1 196 ? 33.259 67.049 85.931 1.00 14.07 196 GLN A N 1
ATOM 1424 C CA . GLN A 1 196 ? 32.309 66.006 85.541 1.00 16.04 196 GLN A CA 1
ATOM 1425 C C . GLN A 1 196 ? 31.971 65.109 86.708 1.00 12.96 196 GLN A C 1
ATOM 1426 O O . GLN A 1 196 ? 32.825 64.862 87.555 1.00 13.09 196 GLN A O 1
ATOM 1432 N N . ALA A 1 197 ? 30.736 64.615 86.725 1.00 12.27 197 ALA A N 1
ATOM 1433 C CA . ALA A 1 197 ? 30.232 63.809 87.838 1.00 15.34 197 ALA A CA 1
ATOM 1434 C C . ALA A 1 197 ? 30.615 62.366 87.613 1.00 15.99 197 ALA A C 1
ATOM 1435 O O . ALA A 1 197 ? 30.587 61.904 86.500 1.00 11.99 197 ALA A O 1
ATOM 1437 N N . PHE A 1 198 ? 30.969 61.661 88.680 1.00 16.28 198 PHE A N 1
ATOM 1438 C CA . PHE A 1 198 ? 31.175 60.221 88.619 1.00 18.53 198 PHE A CA 1
ATOM 1439 C C . PHE A 1 198 ? 30.808 59.633 89.970 1.00 16.56 198 PHE A C 1
ATOM 1440 O O . PHE A 1 198 ? 30.696 60.379 90.946 1.00 15.96 198 PHE A O 1
ATOM 1448 N N . LEU A 1 199 ? 30.635 58.311 90.024 1.00 14.97 199 LEU A N 1
ATOM 1449 C CA . LEU A 1 199 ? 30.365 57.607 91.282 1.00 17.13 199 LEU A CA 1
ATOM 1450 C C . LEU A 1 199 ? 31.632 57.020 91.892 1.00 16.09 199 LEU A C 1
ATOM 1451 O O . LEU A 1 199 ? 32.484 56.514 91.186 1.00 15.61 199 LEU A O 1
ATOM 1456 N N . LYS A 1 200 ? 31.737 57.071 93.202 1.00 18.19 200 LYS A N 1
ATOM 1457 C CA . LYS A 1 200 ? 32.888 56.570 93.916 1.00 20.60 200 LYS A CA 1
ATOM 1458 C C . LYS A 1 200 ? 32.515 56.101 95.312 1.00 18.28 200 LYS A C 1
ATOM 1459 O O . LYS A 1 200 ? 31.663 56.683 95.916 1.00 14.81 200 LYS A O 1
ATOM 1465 N N . ALA A 1 201 ? 33.170 55.055 95.803 1.00 17.67 201 ALA A N 1
ATOM 1466 C CA . ALA A 1 201 ? 32.942 54.521 97.149 1.00 21.38 201 ALA A CA 1
ATOM 1467 C C . ALA A 1 201 ? 33.035 55.631 98.154 1.00 27.29 201 ALA A C 1
ATOM 1468 O O . ALA A 1 201 ? 33.980 56.360 98.159 1.00 30.32 201 ALA A O 1
ATOM 1470 N N . HIS A 1 202 ? 32.023 55.765 98.982 1.00 27.54 202 HIS A N 1
ATOM 1471 C CA . HIS A 1 202 ? 31.953 56.844 99.931 1.00 30.85 202 HIS A CA 1
ATOM 1472 C C . HIS A 1 202 ? 33.271 56.915 100.618 1.00 34.79 202 HIS A C 1
ATOM 1473 O O . HIS A 1 202 ? 33.825 55.901 100.975 1.00 25.49 202 HIS A O 1
ATOM 1480 N N . PRO A 1 203 ? 33.680 58.161 100.832 1.00 46.70 203 PRO A N 1
ATOM 1481 C CA . PRO A 1 203 ? 34.970 58.571 101.372 1.00 59.43 203 PRO A CA 1
ATOM 1482 C C . PRO A 1 203 ? 35.565 57.899 102.558 1.00 62.17 203 PRO A C 1
ATOM 1483 O O . PRO A 1 203 ? 36.689 57.434 102.398 1.00 84.10 203 PRO A O 1
ATOM 1487 N N . GLU A 1 204 ? 34.858 57.759 103.652 1.00 56.88 204 GLU A N 1
ATOM 1488 C CA . GLU A 1 204 ? 35.504 57.135 104.778 1.00 64.22 204 GLU A CA 1
ATOM 1489 C C . GLU A 1 204 ? 34.728 55.965 105.273 1.00 67.96 204 GLU A C 1
ATOM 1490 O O . GLU A 1 204 ? 35.349 55.036 105.746 1.00 74.26 204 GLU A O 1
ATOM 1496 N N . THR A 1 205 ? 33.406 55.963 105.143 1.00 75.88 205 THR A N 1
ATOM 1497 C CA . THR A 1 205 ? 32.679 54.852 105.730 1.00 83.20 205 THR A CA 1
ATOM 1498 C C . THR A 1 205 ? 32.083 53.752 104.884 1.00 74.34 205 THR A C 1
ATOM 1499 O O . THR A 1 205 ? 31.328 52.971 105.385 1.00 93.09 205 THR A O 1
ATOM 1503 N N . GLY A 1 206 ? 32.483 53.646 103.634 1.00 67.27 206 GLY A N 1
ATOM 1504 C CA . GLY A 1 206 ? 31.977 52.609 102.750 1.00 71.42 206 GLY A CA 1
ATOM 1505 C C . GLY A 1 206 ? 32.130 51.211 103.319 1.00 66.87 206 GLY A C 1
ATOM 1506 O O . GLY A 1 206 ? 32.254 50.235 102.590 1.00 52.80 206 GLY A O 1
ATOM 1507 N N . GLN A 1 211 ? 25.281 51.791 118.529 1.00 56.12 211 GLN A N 1
ATOM 1508 C CA . GLN A 1 211 ? 25.149 53.035 117.778 1.00 68.56 211 GLN A CA 1
ATOM 1509 C C . GLN A 1 211 ? 23.693 53.501 117.719 1.00 66.45 211 GLN A C 1
ATOM 1510 O O . GLN A 1 211 ? 23.329 54.473 118.381 1.00 58.67 211 GLN A O 1
ATOM 1516 N N . SER A 1 212 ? 22.875 52.788 116.942 1.00 62.81 212 SER A N 1
ATOM 1517 C CA . SER A 1 212 ? 21.517 53.229 116.579 1.00 66.89 212 SER A CA 1
ATOM 1518 C C . SER A 1 212 ? 20.626 53.506 117.791 1.00 69.70 212 SER A C 1
ATOM 1519 O O . SER A 1 212 ? 20.540 52.672 118.688 1.00 79.81 212 SER A O 1
ATOM 1522 N N . ALA A 1 213 ? 19.959 54.662 117.807 1.00 59.13 213 ALA A N 1
ATOM 1523 C CA . ALA A 1 213 ? 19.077 55.030 118.920 1.00 54.64 213 ALA A CA 1
ATOM 1524 C C . ALA A 1 213 ? 17.738 54.289 118.850 1.00 40.95 213 ALA A C 1
ATOM 1525 O O . ALA A 1 213 ? 17.318 53.819 117.788 1.00 43.02 213 ALA A O 1
ATOM 1527 N N . VAL A 1 214 ? 17.083 54.211 120.003 1.00 37.03 214 VAL A N 1
ATOM 1528 C CA . VAL A 1 214 ? 15.833 53.465 120.193 1.00 30.43 214 VAL A CA 1
ATOM 1529 C C . VAL A 1 214 ? 14.679 54.236 119.564 1.00 29.28 214 VAL A C 1
ATOM 1530 O O . VAL A 1 214 ? 14.567 55.445 119.764 1.00 26.76 214 VAL A O 1
ATOM 1534 N N . PHE A 1 215 ? 13.827 53.541 118.812 1.00 24.05 215 PHE A N 1
ATOM 1535 C CA . PHE A 1 215 ? 12.635 54.153 118.236 1.00 23.26 215 PHE A CA 1
ATOM 1536 C C . PHE A 1 215 ? 11.599 54.253 119.360 1.00 22.11 215 PHE A C 1
ATOM 1537 O O . PHE A 1 215 ? 11.311 53.241 120.004 1.00 23.43 215 PHE A O 1
ATOM 1545 N N . PRO A 1 216 ? 11.051 55.464 119.632 1.00 22.72 216 PRO A N 1
ATOM 1546 C CA . PRO A 1 216 ? 10.144 55.575 120.800 1.00 27.51 216 PRO A CA 1
ATOM 1547 C C . PRO A 1 216 ? 8.843 54.786 120.630 1.00 27.21 216 PRO A C 1
ATOM 1548 O O . PRO A 1 216 ? 8.224 54.812 119.551 1.00 23.38 216 PRO A O 1
ATOM 1552 N N . LYS A 1 217 ? 8.432 54.105 121.691 1.00 21.15 217 LYS A N 1
ATOM 1553 C CA . LYS A 1 217 ? 7.317 53.143 121.624 1.00 25.39 217 LYS A CA 1
ATOM 1554 C C . LYS A 1 217 ? 5.962 53.819 121.430 1.00 24.54 217 LYS A C 1
ATOM 1555 O O . LYS A 1 217 ? 5.006 53.190 120.966 1.00 23.04 217 LYS A O 1
ATOM 1561 N N . ASP A 1 218 ? 5.881 55.094 121.785 1.00 21.10 218 ASP A N 1
ATOM 1562 C CA . ASP A 1 218 ? 4.667 55.866 121.547 1.00 26.92 218 ASP A CA 1
ATOM 1563 C C . ASP A 1 218 ? 4.663 56.623 120.195 1.00 20.04 218 ASP A C 1
ATOM 1564 O O . ASP A 1 218 ? 3.691 57.301 119.875 1.00 18.64 218 ASP A O 1
ATOM 1569 N N . HIS A 1 219 ? 5.714 56.480 119.384 1.00 19.09 219 HIS A N 1
ATOM 1570 C CA . HIS A 1 219 ? 5.754 57.089 118.063 1.00 16.55 219 HIS A CA 1
ATOM 1571 C C . HIS A 1 219 ? 5.368 56.099 116.964 1.00 15.42 219 HIS A C 1
ATOM 1572 O O . HIS A 1 219 ? 5.378 54.885 117.146 1.00 12.19 219 HIS A O 1
ATOM 1579 N N . VAL A 1 220 ? 5.018 56.655 115.819 1.00 12.93 220 VAL A N 1
ATOM 1580 C CA . VAL A 1 220 ? 4.525 55.910 114.681 1.00 13.59 220 VAL A CA 1
ATOM 1581 C C . VAL A 1 220 ? 5.602 55.867 113.595 1.00 13.45 220 VAL A C 1
ATOM 1582 O O . VAL A 1 220 ? 6.207 56.878 113.279 1.00 13.79 220 VAL A O 1
ATOM 1586 N N . LEU A 1 221 ? 5.783 54.700 112.987 1.00 13.80 221 LEU A N 1
ATOM 1587 C CA . LEU A 1 221 ? 6.530 54.579 111.740 1.00 12.98 221 LEU A CA 1
ATOM 1588 C C . LEU A 1 221 ? 5.552 54.605 110.570 1.00 12.69 221 LEU A C 1
ATOM 1589 O O . LEU A 1 221 ? 4.670 53.750 110.466 1.00 12.73 221 LEU A O 1
ATOM 1594 N N . LEU A 1 222 ? 5.715 55.598 109.700 1.00 13.45 222 LEU A N 1
ATOM 1595 C CA . LEU A 1 222 ? 4.867 55.789 108.542 1.00 11.90 222 LEU A CA 1
ATOM 1596 C C . LEU A 1 222 ? 5.601 55.252 107.337 1.00 10.87 222 LEU A C 1
ATOM 1597 O O . LEU A 1 222 ? 6.708 55.700 107.052 1.00 12.84 222 LEU A O 1
ATOM 1602 N N . ILE A 1 223 ? 5.001 54.312 106.613 1.00 11.41 223 ILE A N 1
ATOM 1603 C CA . ILE A 1 223 ? 5.626 53.767 105.417 1.00 12.56 223 ILE A CA 1
ATOM 1604 C C . ILE A 1 223 ? 4.670 53.914 104.227 1.00 13.90 223 ILE A C 1
ATOM 1605 O O . ILE A 1 223 ? 3.645 53.250 104.161 1.00 13.80 223 ILE A O 1
ATOM 1610 N N . THR A 1 224 ? 4.994 54.799 103.286 1.00 14.55 224 THR A N 1
ATOM 1611 C CA . THR A 1 224 ? 4.187 54.885 102.067 1.00 14.23 224 THR A CA 1
ATOM 1612 C C . THR A 1 224 ? 4.626 53.758 101.159 1.00 15.86 224 THR A C 1
ATOM 1613 O O . THR A 1 224 ? 5.787 53.389 101.186 1.00 16.94 224 THR A O 1
ATOM 1617 N N . GLY A 1 225 ? 3.708 53.188 100.386 1.00 14.32 225 GLY A N 1
ATOM 1618 C CA . GLY A 1 225 ? 3.996 51.938 99.677 1.00 14.03 225 GLY A CA 1
ATOM 1619 C C . GLY A 1 225 ? 4.391 50.824 100.642 1.00 14.59 225 GLY A C 1
ATOM 1620 O O . GLY A 1 225 ? 5.250 50.014 100.333 1.00 16.30 225 GLY A O 1
ATOM 1621 N N . GLY A 1 226 ? 3.756 50.789 101.813 1.00 12.69 226 GLY A N 1
ATOM 1622 C CA . GLY A 1 226 ? 4.105 49.836 102.879 1.00 12.79 226 GLY A CA 1
ATOM 1623 C C . GLY A 1 226 ? 3.260 48.586 102.871 1.00 13.05 226 GLY A C 1
ATOM 1624 O O . GLY A 1 226 ? 3.384 47.742 103.757 1.00 14.39 226 GLY A O 1
ATOM 1625 N N . THR A 1 227 ? 2.407 48.433 101.867 1.00 13.67 227 THR A N 1
ATOM 1626 C CA . THR A 1 227 ? 1.384 47.408 101.905 1.00 14.52 227 THR A CA 1
ATOM 1627 C C . THR A 1 227 ? 1.801 46.142 101.173 1.00 15.23 227 THR A C 1
ATOM 1628 O O . THR A 1 227 ? 1.165 45.111 101.328 1.00 19.79 227 THR A O 1
ATOM 1632 N N . ARG A 1 228 ? 2.850 46.228 100.364 1.00 14.36 228 ARG A N 1
ATOM 1633 C CA . ARG A 1 228 ? 3.458 45.059 99.752 1.00 13.60 228 ARG A CA 1
ATOM 1634 C C . ARG A 1 228 ? 4.869 45.390 99.328 1.00 13.09 228 ARG A C 1
ATOM 1635 O O . ARG A 1 228 ? 5.337 46.505 99.550 1.00 15.23 228 ARG A O 1
ATOM 1643 N N . GLY A 1 229 ? 5.562 44.414 98.752 1.00 13.94 229 GLY A N 1
ATOM 1644 C CA . GLY A 1 229 ? 6.902 44.634 98.248 1.00 13.42 229 GLY A CA 1
ATOM 1645 C C . GLY A 1 229 ? 7.897 44.996 99.341 1.00 15.13 229 GLY A C 1
ATOM 1646 O O . GLY A 1 229 ? 7.801 44.527 100.495 1.00 13.03 229 GLY A O 1
ATOM 1647 N N . ILE A 1 230 ? 8.838 45.858 98.986 1.00 13.20 230 ILE A N 1
ATOM 1648 C CA . ILE A 1 230 ? 9.945 46.182 99.863 1.00 15.99 230 ILE A CA 1
ATOM 1649 C C . ILE A 1 230 ? 9.463 46.954 101.098 1.00 15.12 230 ILE A C 1
ATOM 1650 O O . ILE A 1 230 ? 9.998 46.785 102.195 1.00 14.58 230 ILE A O 1
ATOM 1655 N N . GLY A 1 231 ? 8.459 47.799 100.914 1.00 12.66 231 GLY A N 1
ATOM 1656 C CA . GLY A 1 231 ? 7.936 48.591 102.003 1.00 13.35 231 GLY A CA 1
ATOM 1657 C C . GLY A 1 231 ? 7.330 47.737 103.112 1.00 13.67 231 GLY A C 1
ATOM 1658 O O . GLY A 1 231 ? 7.525 48.031 104.284 1.00 12.35 231 GLY A O 1
ATOM 1659 N N . LEU A 1 232 ? 6.606 46.684 102.730 1.00 13.13 232 LEU A N 1
ATOM 1660 C CA . LEU A 1 232 ? 6.094 45.724 103.678 1.00 12.38 232 LEU A CA 1
ATOM 1661 C C . LEU A 1 232 ? 7.220 44.964 104.356 1.00 13.89 232 LEU A C 1
ATOM 1662 O O . LEU A 1 232 ? 7.136 44.668 105.557 1.00 13.33 232 LEU A O 1
ATOM 1667 N N . LEU A 1 233 ? 8.257 44.633 103.599 1.00 13.27 233 LEU A N 1
ATOM 1668 C CA . LEU A 1 233 ? 9.432 43.975 104.165 1.00 14.50 233 LEU A CA 1
ATOM 1669 C C . LEU A 1 233 ? 10.073 44.868 105.237 1.00 13.96 233 LEU A C 1
ATOM 1670 O O . LEU A 1 233 ? 10.424 44.391 106.316 1.00 11.36 233 LEU A O 1
ATOM 1675 N N . CYS A 1 234 ? 10.219 46.149 104.930 1.00 12.75 234 CYS A N 1
ATOM 1676 C CA . CYS A 1 234 ? 10.655 47.146 105.915 1.00 14.49 234 CYS A CA 1
ATOM 1677 C C . CYS A 1 234 ? 9.750 47.209 107.155 1.00 14.50 234 CYS A C 1
ATOM 1678 O O . CYS A 1 234 ? 10.246 47.272 108.282 1.00 13.99 234 CYS A O 1
ATOM 1681 N N . ALA A 1 235 ? 8.443 47.131 106.949 1.00 13.64 235 ALA A N 1
ATOM 1682 C CA . ALA A 1 235 ? 7.479 47.125 108.064 1.00 14.74 235 ALA A CA 1
ATOM 1683 C C . ALA A 1 235 ? 7.746 45.958 109.029 1.00 14.55 235 ALA A C 1
ATOM 1684 O O . ALA A 1 235 ? 7.846 46.140 110.260 1.00 12.67 235 ALA A O 1
ATOM 1686 N N . ARG A 1 236 ? 7.926 44.772 108.461 1.00 13.69 236 ARG A N 1
ATOM 1687 C CA . ARG A 1 236 ? 8.204 43.576 109.281 1.00 14.45 236 ARG A CA 1
ATOM 1688 C C . ARG A 1 236 ? 9.518 43.729 110.009 1.00 12.01 236 ARG A C 1
ATOM 1689 O O . ARG A 1 236 ? 9.627 43.377 111.168 1.00 11.34 236 ARG A O 1
ATOM 1697 N N . HIS A 1 237 ? 10.516 44.276 109.330 1.00 12.21 237 HIS A N 1
ATOM 1698 C CA . HIS A 1 237 ? 11.851 44.455 109.874 1.00 12.31 237 HIS A CA 1
ATOM 1699 C C . HIS A 1 237 ? 11.921 45.437 111.032 1.00 11.73 237 HIS A C 1
ATOM 1700 O O . HIS A 1 237 ? 12.559 45.176 111.994 1.00 11.98 237 HIS A O 1
ATOM 1707 N N . PHE A 1 238 ? 11.306 46.588 110.885 1.00 12.53 238 PHE A N 1
ATOM 1708 C CA . PHE A 1 238 ? 11.220 47.581 111.967 1.00 15.51 238 PHE A CA 1
ATOM 1709 C C . PHE A 1 238 ? 10.413 47.101 113.175 1.00 14.55 238 PHE A C 1
ATOM 1710 O O . PHE A 1 238 ? 10.786 47.374 114.327 1.00 16.61 238 PHE A O 1
ATOM 1718 N N . ALA A 1 239 ? 9.345 46.344 112.931 1.00 13.19 239 ALA A N 1
ATOM 1719 C CA . ALA A 1 239 ? 8.568 45.760 114.038 1.00 15.92 239 ALA A CA 1
ATOM 1720 C C . ALA A 1 239 ? 9.409 44.731 114.789 1.00 17.79 239 ALA A C 1
ATOM 1721 O O . ALA A 1 239 ? 9.361 44.657 116.005 1.00 17.99 239 ALA A O 1
ATOM 1723 N N . GLU A 1 240 ? 10.226 43.974 114.062 1.00 18.57 240 GLU A N 1
ATOM 1724 C CA . GLU A 1 240 ? 11.021 42.899 114.666 1.00 20.28 240 GLU A CA 1
ATOM 1725 C C . GLU A 1 240 ? 12.323 43.365 115.336 1.00 20.02 240 GLU A C 1
ATOM 1726 O O . GLU A 1 240 ? 12.642 42.924 116.455 1.00 22.62 240 GLU A O 1
ATOM 1732 N N . CYS A 1 241 ? 13.065 44.241 114.660 1.00 20.61 241 CYS A N 1
ATOM 1733 C CA . CYS A 1 241 ? 14.409 44.644 115.097 1.00 26.72 241 CYS A CA 1
ATOM 1734 C C . CYS A 1 241 ? 14.534 46.011 115.755 1.00 25.36 241 CYS A C 1
ATOM 1735 O O . CYS A 1 241 ? 15.507 46.245 116.449 1.00 34.10 241 CYS A O 1
ATOM 1738 N N . TYR A 1 242 ? 13.595 46.919 115.517 1.00 20.56 242 TYR A N 1
ATOM 1739 C CA . TYR A 1 242 ? 13.623 48.241 116.150 1.00 22.68 242 TYR A CA 1
ATOM 1740 C C . TYR A 1 242 ? 12.521 48.414 117.204 1.00 21.22 242 TYR A C 1
ATOM 1741 O O . TYR A 1 242 ? 12.395 49.497 117.757 1.00 24.09 242 TYR A O 1
ATOM 1750 N N . GLY A 1 243 ? 11.720 47.375 117.444 1.00 20.52 243 GLY A N 1
ATOM 1751 C CA . GLY A 1 243 ? 10.651 47.398 118.453 1.00 22.03 243 GLY A CA 1
ATOM 1752 C C . GLY A 1 243 ? 9.516 48.373 118.162 1.00 20.71 243 GLY A C 1
ATOM 1753 O O . GLY A 1 243 ? 8.840 48.836 119.075 1.00 16.46 243 GLY A O 1
ATOM 1754 N N . VAL A 1 244 ? 9.275 48.667 116.889 1.00 15.15 244 VAL A N 1
ATOM 1755 C CA . VAL A 1 244 ? 8.189 49.567 116.520 1.00 14.20 244 VAL A CA 1
ATOM 1756 C C . VAL A 1 244 ? 6.829 48.981 116.916 1.00 13.93 244 VAL A C 1
ATOM 1757 O O . VAL A 1 244 ? 6.540 47.812 116.648 1.00 15.95 244 VAL A O 1
ATOM 1761 N N . LYS A 1 245 ? 6.025 49.799 117.594 1.00 13.25 245 LYS A N 1
ATOM 1762 C CA . LYS A 1 245 ? 4.723 49.392 118.122 1.00 15.63 245 LYS A CA 1
ATOM 1763 C C . LYS A 1 245 ? 3.535 49.937 117.352 1.00 14.18 245 LYS A C 1
ATOM 1764 O O . LYS A 1 245 ? 2.406 49.474 117.577 1.00 11.68 245 LYS A O 1
ATOM 1770 N N . LYS A 1 246 ? 3.770 50.921 116.475 1.00 13.39 246 LYS A N 1
ATOM 1771 C CA . LYS A 1 246 ? 2.704 51.589 115.743 1.00 13.02 246 LYS A CA 1
ATOM 1772 C C . LYS A 1 246 ? 3.162 51.827 114.316 1.00 13.28 246 LYS A C 1
ATOM 1773 O O . LYS A 1 246 ? 4.166 52.509 114.089 1.00 12.85 246 LYS A O 1
ATOM 1779 N N . LEU A 1 247 ? 2.446 51.218 113.367 1.00 14.75 247 LEU A N 1
ATOM 1780 C CA . LEU A 1 247 ? 2.770 51.291 111.947 1.00 15.46 247 LEU A CA 1
ATOM 1781 C C . LEU A 1 247 ? 1.586 51.831 111.178 1.00 13.34 247 LEU A C 1
ATOM 1782 O O . LEU A 1 247 ? 0.467 51.365 111.350 1.00 13.86 247 LEU A O 1
ATOM 1787 N N . VAL A 1 248 ? 1.830 52.782 110.293 1.00 13.42 248 VAL A N 1
ATOM 1788 C CA . VAL A 1 248 ? 0.827 53.183 109.324 1.00 12.35 248 VAL A CA 1
ATOM 1789 C C . VAL A 1 248 ? 1.411 52.869 107.960 1.00 13.51 248 VAL A C 1
ATOM 1790 O O . VAL A 1 248 ? 2.484 53.375 107.611 1.00 13.96 248 VAL A O 1
ATOM 1794 N N . LEU A 1 249 ? 0.736 51.988 107.230 1.00 11.52 249 LEU A N 1
ATOM 1795 C CA . LEU A 1 249 ? 1.212 51.516 105.939 1.00 14.49 249 LEU A CA 1
ATOM 1796 C C . LEU A 1 249 ? 0.257 52.075 104.908 1.00 13.69 249 LEU A C 1
ATOM 1797 O O . LEU A 1 249 ? -0.938 51.836 105.017 1.00 15.17 249 LEU A O 1
ATOM 1802 N N . THR A 1 250 ? 0.758 52.840 103.938 1.00 14.92 250 THR A N 1
ATOM 1803 C CA . THR A 1 250 ? -0.115 53.446 102.932 1.00 15.04 250 THR A CA 1
ATOM 1804 C C . THR A 1 250 ? 0.143 52.904 101.520 1.00 13.91 250 THR A C 1
ATOM 1805 O O . THR A 1 250 ? 1.234 52.424 101.190 1.00 15.03 250 THR A O 1
ATOM 1809 N N . GLY A 1 251 ? -0.913 52.960 100.729 1.00 12.75 251 GLY A N 1
ATOM 1810 C CA . GLY A 1 251 ? -0.870 52.601 99.319 1.00 15.23 251 GLY A CA 1
ATOM 1811 C C . GLY A 1 251 ? -2.035 53.265 98.617 1.00 16.46 251 GLY A C 1
ATOM 1812 O O . GLY A 1 251 ? -2.499 54.338 99.039 1.00 16.97 251 GLY A O 1
ATOM 1813 N N . ARG A 1 252 ? -2.520 52.626 97.557 1.00 14.75 252 ARG A N 1
ATOM 1814 C CA . ARG A 1 252 ? -3.620 53.167 96.770 1.00 17.04 252 ARG A CA 1
ATOM 1815 C C . ARG A 1 252 ? -4.921 52.431 97.054 1.00 18.70 252 ARG A C 1
ATOM 1816 O O . ARG A 1 252 ? -5.966 53.057 97.121 1.00 16.33 252 ARG A O 1
ATOM 1824 N N . GLU A 1 253 ? -4.854 51.110 97.208 1.00 19.34 253 GLU A N 1
ATOM 1825 C CA . GLU A 1 253 ? -6.037 50.304 97.445 1.00 22.35 253 GLU A CA 1
ATOM 1826 C C . GLU A 1 253 ? -6.657 50.597 98.807 1.00 22.24 253 GLU A C 1
ATOM 1827 O O . GLU A 1 253 ? -5.957 50.761 99.807 1.00 23.19 253 GLU A O 1
ATOM 1833 N N . GLN A 1 254 ? -7.981 50.669 98.830 1.00 18.22 254 GLN A N 1
ATOM 1834 C CA . GLN A 1 254 ? -8.722 50.820 100.064 1.00 19.51 254 GLN A CA 1
ATOM 1835 C C . GLN A 1 254 ? -9.134 49.409 100.465 1.00 19.03 254 GLN A C 1
ATOM 1836 O O . GLN A 1 254 ? -9.869 48.749 99.733 1.00 20.95 254 GLN A O 1
ATOM 1842 N N . LEU A 1 255 ? -8.633 48.930 101.599 1.00 18.47 255 LEU A N 1
ATOM 1843 C CA . LEU A 1 255 ? -9.067 47.647 102.122 1.00 20.38 255 LEU A CA 1
ATOM 1844 C C . LEU A 1 255 ? -10.548 47.726 102.514 1.00 18.45 255 LEU A C 1
ATOM 1845 O O . LEU A 1 255 ? -11.026 48.775 102.905 1.00 18.24 255 LEU A O 1
ATOM 1850 N N . PRO A 1 256 ? -11.268 46.607 102.427 1.00 19.12 256 PRO A N 1
ATOM 1851 C CA . PRO A 1 256 ? -12.626 46.598 102.970 1.00 19.26 256 PRO A CA 1
ATOM 1852 C C . PRO A 1 256 ? -12.633 46.672 104.504 1.00 18.59 256 PRO A C 1
ATOM 1853 O O . PRO A 1 256 ? -11.592 46.454 105.134 1.00 17.90 256 PRO A O 1
ATOM 1857 N N . PRO A 1 257 ? -13.795 46.991 105.106 1.00 20.83 257 PRO A N 1
ATOM 1858 C CA . PRO A 1 257 ? -13.917 46.992 106.573 1.00 19.83 257 PRO A CA 1
ATOM 1859 C C . PRO A 1 257 ? -13.445 45.687 107.189 1.00 20.34 257 PRO A C 1
ATOM 1860 O O . PRO A 1 257 ? -13.614 44.636 106.577 1.00 16.05 257 PRO A O 1
ATOM 1864 N N . ARG A 1 258 ? -12.907 45.764 108.402 1.00 22.73 258 ARG A N 1
ATOM 1865 C CA . ARG A 1 258 ? -12.346 44.605 109.110 1.00 25.95 258 ARG A CA 1
ATOM 1866 C C . ARG A 1 258 ? -13.311 43.421 109.258 1.00 22.29 258 ARG A C 1
ATOM 1867 O O . ARG A 1 258 ? -12.887 42.280 109.212 1.00 19.86 258 ARG A O 1
ATOM 1875 N N . GLU A 1 259 ? -14.603 43.716 109.362 1.00 22.24 259 GLU A N 1
ATOM 1876 C CA . GLU A 1 259 ? -15.643 42.681 109.513 1.00 28.07 259 GLU A CA 1
ATOM 1877 C C . GLU A 1 259 ? -15.734 41.752 108.296 1.00 22.00 259 GLU A C 1
ATOM 1878 O O . GLU A 1 259 ? -16.182 40.636 108.422 1.00 18.96 259 GLU A O 1
ATOM 1884 N N . GLU A 1 260 ? -15.286 42.222 107.131 1.00 23.07 260 GLU A N 1
ATOM 1885 C CA . GLU A 1 260 ? -15.263 41.424 105.902 1.00 22.79 260 GLU A CA 1
ATOM 1886 C C . GLU A 1 260 ? -14.073 40.455 105.787 1.00 18.47 260 GLU A C 1
ATOM 1887 O O . GLU A 1 260 ? -14.078 39.581 104.923 1.00 15.34 260 GLU A O 1
ATOM 1893 N N . TRP A 1 261 ? -13.068 40.611 106.646 1.00 18.25 261 TRP A N 1
ATOM 1894 C CA . TRP A 1 261 ? -11.743 40.037 106.397 1.00 18.32 261 TRP A CA 1
ATOM 1895 C C . TRP A 1 261 ? -11.722 38.522 106.411 1.00 16.55 261 TRP A C 1
ATOM 1896 O O . TRP A 1 261 ? -10.996 37.911 105.629 1.00 19.04 261 TRP A O 1
ATOM 1907 N N . ALA A 1 262 ? -12.548 37.912 107.251 1.00 16.92 262 ALA A N 1
ATOM 1908 C CA . ALA A 1 262 ? -12.607 36.456 107.343 1.00 15.66 262 ALA A CA 1
ATOM 1909 C C . ALA A 1 262 ? -12.910 35.731 106.012 1.00 17.07 262 ALA A C 1
ATOM 1910 O O . ALA A 1 262 ? -12.546 34.571 105.844 1.00 13.57 262 ALA A O 1
ATOM 1912 N N . ARG A 1 263 ? -13.552 36.412 105.063 1.00 17.04 263 ARG A N 1
ATOM 1913 C CA . ARG A 1 263 ? -13.878 35.791 103.764 1.00 16.58 263 ARG A CA 1
ATOM 1914 C C . ARG A 1 263 ? -12.650 35.639 102.848 1.00 16.79 263 ARG A C 1
ATOM 1915 O O . ARG A 1 263 ? -12.719 34.945 101.843 1.00 15.69 263 ARG A O 1
ATOM 1923 N N . PHE A 1 264 ? -11.528 36.262 103.219 1.00 15.06 264 PHE A N 1
ATOM 1924 C CA . PHE A 1 264 ? -10.302 36.232 102.428 1.00 16.79 264 PHE A CA 1
ATOM 1925 C C . PHE A 1 264 ? -9.243 35.188 102.859 1.00 16.56 264 PHE A C 1
ATOM 1926 O O . PHE A 1 264 ? -8.146 35.169 102.300 1.00 15.18 264 PHE A O 1
ATOM 1934 N N . LYS A 1 265 ? -9.585 34.280 103.781 1.00 20.33 265 LYS A N 1
ATOM 1935 C CA . LYS A 1 265 ? -8.625 33.264 104.266 1.00 20.08 265 LYS A CA 1
ATOM 1936 C C . LYS A 1 265 ? -7.988 32.383 103.186 1.00 22.77 265 LYS A C 1
ATOM 1937 O O . LYS A 1 265 ? -6.809 32.066 103.270 1.00 27.89 265 LYS A O 1
ATOM 1943 N N . THR A 1 266 ? -8.767 31.994 102.182 1.00 22.69 266 THR A N 1
ATOM 1944 C CA . THR A 1 266 ? -8.315 31.061 101.146 1.00 21.87 266 THR A CA 1
ATOM 1945 C C . THR A 1 266 ? -8.113 31.736 99.805 1.00 25.04 266 THR A C 1
ATOM 1946 O O . THR A 1 266 ? -7.889 31.081 98.778 1.00 26.55 266 THR A O 1
ATOM 1950 N N . SER A 1 267 ? -8.181 33.056 99.810 1.00 24.92 267 SER A N 1
ATOM 1951 C CA . SER A 1 267 ? -8.007 33.813 98.606 1.00 22.02 267 SER A CA 1
ATOM 1952 C C . SER A 1 267 ? -6.500 33.905 98.314 1.00 22.97 267 SER A C 1
ATOM 1953 O O . SER A 1 267 ? -5.683 33.932 99.233 1.00 23.75 267 SER A O 1
ATOM 1956 N N . ASN A 1 268 ? -6.159 33.908 97.029 1.00 22.52 268 ASN A N 1
ATOM 1957 C CA . ASN A 1 268 ? -4.777 34.041 96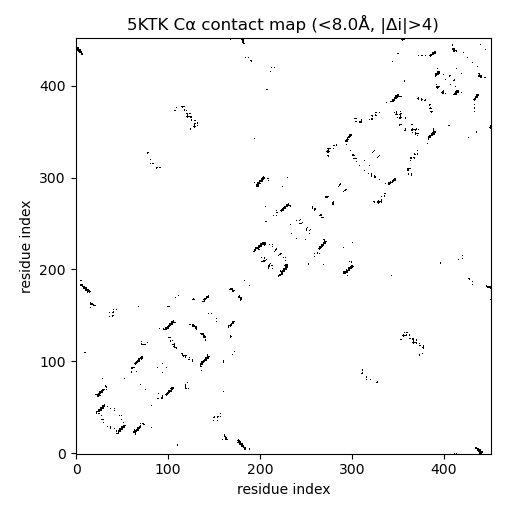.566 1.00 24.81 268 ASN A CA 1
ATOM 1958 C C . ASN A 1 268 ? -4.497 35.421 95.992 1.00 22.25 268 ASN A C 1
ATOM 1959 O O . ASN A 1 268 ? -3.492 35.620 95.312 1.00 25.44 268 ASN A O 1
ATOM 1964 N N . THR A 1 269 ? -5.362 36.382 96.306 1.00 19.39 269 THR A N 1
ATOM 1965 C CA . THR A 1 269 ? -5.296 37.710 95.715 1.00 18.56 269 THR A CA 1
ATOM 1966 C C . THR A 1 269 ? -4.367 38.589 96.502 1.00 17.63 269 THR A C 1
ATOM 1967 O O . THR A 1 269 ? -4.125 38.349 97.689 1.00 16.84 269 THR A O 1
ATOM 1971 N N . SER A 1 270 ? -3.851 39.620 95.842 1.00 20.04 270 SER A N 1
ATOM 1972 C CA . SER A 1 270 ? -3.014 40.622 96.488 1.00 20.85 270 SER A CA 1
ATOM 1973 C C . SER A 1 270 ? -3.701 41.233 97.709 1.00 18.91 270 SER A C 1
ATOM 1974 O O . SER A 1 270 ? -3.052 41.525 98.703 1.00 19.40 270 SER A O 1
ATOM 1977 N N . LEU A 1 271 ? -5.010 41.426 97.632 1.00 16.42 271 LEU A N 1
ATOM 1978 C CA . LEU A 1 271 ? -5.776 41.954 98.761 1.00 18.83 271 LEU A CA 1
ATOM 1979 C C . LEU A 1 271 ? -5.793 40.981 99.946 1.00 16.38 271 LEU A C 1
ATOM 1980 O O . LEU A 1 271 ? -5.659 41.392 101.093 1.00 17.02 271 LEU A O 1
ATOM 1985 N N . ALA A 1 272 ? -5.957 39.693 99.654 1.00 16.27 272 ALA A N 1
ATOM 1986 C CA . ALA A 1 272 ? -5.884 38.650 100.678 1.00 15.90 272 ALA A CA 1
ATOM 1987 C C . ALA A 1 272 ? -4.548 38.676 101.414 1.00 15.65 272 ALA A C 1
ATOM 1988 O O . ALA A 1 272 ? -4.507 38.577 102.652 1.00 12.61 272 ALA A O 1
ATOM 1990 N N . GLU A 1 273 ? -3.468 38.801 100.646 1.00 15.03 273 GLU A N 1
ATOM 1991 C CA . GLU A 1 273 ? -2.111 38.870 101.202 1.00 18.25 273 GLU A CA 1
ATOM 1992 C C . GLU A 1 273 ? -1.935 40.063 102.115 1.00 16.05 273 GLU A C 1
ATOM 1993 O O . GLU A 1 273 ? -1.288 39.950 103.144 1.00 18.09 273 GLU A O 1
ATOM 1999 N N . LYS A 1 274 ? -2.511 41.202 101.738 1.00 12.48 274 LYS A N 1
ATOM 2000 C CA . LYS A 1 274 ? -2.419 42.409 102.560 1.00 12.86 274 LYS A CA 1
ATOM 2001 C C . LYS A 1 274 ? -3.093 42.198 103.920 1.00 12.63 274 LYS A C 1
ATOM 2002 O O . LYS A 1 274 ? -2.510 42.487 104.973 1.00 12.63 274 LYS A O 1
ATOM 2008 N N . ILE A 1 275 ? -4.304 41.670 103.880 1.00 11.47 275 ILE A N 1
ATOM 2009 C CA . ILE A 1 275 ? -5.054 41.360 105.091 1.00 14.95 275 ILE A CA 1
ATOM 2010 C C . ILE A 1 275 ? -4.257 40.407 105.977 1.00 13.81 275 ILE A C 1
ATOM 2011 O O . ILE A 1 275 ? -4.148 40.632 107.181 1.00 18.04 275 ILE A O 1
ATOM 2016 N N . GLN A 1 276 ? -3.685 39.370 105.372 1.00 13.57 276 GLN A N 1
ATOM 2017 C CA . GLN A 1 276 ? -2.864 38.397 106.114 1.00 17.31 276 GLN A CA 1
ATOM 2018 C C . GLN A 1 276 ? -1.634 39.058 106.745 1.00 17.21 276 GLN A C 1
ATOM 2019 O O . GLN A 1 276 ? -1.280 38.771 107.890 1.00 11.90 276 GLN A O 1
ATOM 2025 N N . ALA A 1 277 ? -0.992 39.940 105.988 1.00 14.45 277 ALA A N 1
ATOM 2026 C CA . ALA A 1 277 ? 0.156 40.692 106.493 1.00 16.05 277 ALA A CA 1
ATOM 2027 C C . ALA A 1 277 ? -0.199 41.579 107.693 1.00 18.30 277 ALA A C 1
ATOM 2028 O O . ALA A 1 277 ? 0.568 41.627 108.672 1.00 17.04 277 ALA A O 1
ATOM 2030 N N . VAL A 1 278 ? -1.362 42.236 107.653 1.00 16.44 278 VAL A N 1
ATOM 2031 C CA . VAL A 1 278 ? -1.810 43.055 108.796 1.00 15.59 278 VAL A CA 1
ATOM 2032 C C . VAL A 1 278 ? -1.946 42.180 110.032 1.00 17.65 278 VAL A C 1
ATOM 2033 O O . VAL A 1 278 ? -1.542 42.578 111.139 1.00 15.01 278 VAL A O 1
ATOM 2037 N N . ARG A 1 279 ? -2.503 40.992 109.831 1.00 16.21 279 ARG A N 1
ATOM 2038 C CA . ARG A 1 279 ? -2.715 40.059 110.910 1.00 15.11 279 ARG A CA 1
ATOM 2039 C C . ARG A 1 279 ? -1.393 39.580 111.511 1.00 17.49 279 ARG A C 1
ATOM 2040 O O . ARG A 1 279 ? -1.286 39.481 112.721 1.00 18.92 279 ARG A O 1
ATOM 2048 N N . GLU A 1 280 ? -0.400 39.292 110.680 1.00 17.95 280 GLU A N 1
ATOM 2049 C CA . GLU A 1 280 ? 0.918 38.831 111.154 1.00 21.88 280 GLU A CA 1
ATOM 2050 C C . GLU A 1 280 ? 1.664 39.912 111.928 1.00 20.99 280 GLU A C 1
ATOM 2051 O O . GLU A 1 280 ? 2.283 39.642 112.953 1.00 24.22 280 GLU A O 1
ATOM 2057 N N . LEU A 1 281 ? 1.585 41.142 111.456 1.00 19.99 281 LEU A N 1
ATOM 2058 C CA . LEU A 1 281 ? 2.131 42.267 112.223 1.00 22.39 281 LEU A CA 1
ATOM 2059 C C . LEU A 1 281 ? 1.412 42.487 113.558 1.00 21.51 281 LEU A C 1
ATOM 2060 O O . LEU A 1 281 ? 2.054 42.718 114.588 1.00 24.41 281 LEU A O 1
ATOM 2065 N N . GLU A 1 282 ? 0.089 42.387 113.548 1.00 19.69 282 GLU A N 1
ATOM 2066 C CA . GLU A 1 282 ? -0.699 42.544 114.770 1.00 21.26 282 GLU A CA 1
ATOM 2067 C C . GLU A 1 282 ? -0.428 41.434 115.782 1.00 24.74 282 GLU A C 1
ATOM 2068 O O . GLU A 1 282 ? -0.593 41.655 116.986 1.00 20.39 282 GLU A O 1
ATOM 2074 N N . ALA A 1 283 ? -0.014 40.260 115.301 1.00 23.50 283 ALA A N 1
ATOM 2075 C CA . ALA A 1 283 ? 0.405 39.159 116.178 1.00 26.13 283 ALA A CA 1
ATOM 2076 C C . ALA A 1 283 ? 1.716 39.455 116.921 1.00 25.41 283 ALA A C 1
ATOM 2077 O O . ALA A 1 283 ? 1.866 39.035 118.059 1.00 31.41 283 ALA A O 1
ATOM 2079 N N . LYS A 1 284 ? 2.641 40.193 116.301 1.00 25.91 284 LYS A N 1
ATOM 2080 C CA . LYS A 1 284 ? 3.845 40.703 116.990 1.00 26.07 284 LYS A CA 1
ATOM 2081 C C . LYS A 1 284 ? 3.574 41.806 118.060 1.00 26.50 284 LYS A C 1
ATOM 2082 O O . LYS A 1 284 ? 4.523 42.340 118.642 1.00 26.24 284 LYS A O 1
ATOM 2088 N N . GLY A 1 285 ? 2.311 42.159 118.308 1.00 21.04 285 GLY A N 1
ATOM 2089 C CA . GLY A 1 285 ? 1.953 43.184 119.282 1.00 22.63 285 GLY A CA 1
ATOM 2090 C C . GLY A 1 285 ? 2.010 44.628 118.763 1.00 21.96 285 GLY A C 1
ATOM 2091 O O . GLY A 1 285 ? 2.156 45.551 119.558 1.00 20.61 285 GLY A O 1
ATOM 2092 N N . VAL A 1 286 ? 1.876 44.804 117.444 1.00 18.12 286 VAL A N 1
ATOM 2093 C CA . VAL A 1 286 ? 1.956 46.099 116.783 1.00 19.41 286 VAL A CA 1
ATOM 2094 C C . VAL A 1 286 ? 0.541 46.581 116.420 1.00 16.22 286 VAL A C 1
ATOM 2095 O O . VAL A 1 286 ? -0.274 45.792 115.912 1.00 13.89 286 VAL A O 1
ATOM 2099 N N . GLN A 1 287 ? 0.240 47.854 116.684 1.00 15.08 287 GLN A N 1
ATOM 2100 C CA . GLN A 1 287 ? -0.979 48.484 116.138 1.00 18.17 287 GLN A CA 1
ATOM 2101 C C . GLN A 1 287 ? -0.671 48.857 114.705 1.00 17.73 287 GLN A C 1
ATOM 2102 O O . GLN A 1 287 ? 0.337 49.536 114.460 1.00 15.78 287 GLN A O 1
ATOM 2108 N N . VAL A 1 288 ? -1.526 48.424 113.776 1.00 16.66 288 VAL A N 1
ATOM 2109 C CA . VAL A 1 288 ? -1.271 48.578 112.336 1.00 18.76 288 VAL A CA 1
ATOM 2110 C C . VAL A 1 288 ? -2.486 49.127 111.656 1.00 15.93 288 VAL A C 1
ATOM 2111 O O . VAL A 1 288 ? -3.579 48.610 111.865 1.00 15.36 288 VAL A O 1
ATOM 2115 N N . GLU A 1 289 ? -2.283 50.151 110.832 1.00 15.06 289 GLU A N 1
ATOM 2116 C CA . GLU A 1 289 ? -3.320 50.698 109.970 1.00 18.46 289 GLU A CA 1
ATOM 2117 C C . GLU A 1 289 ? -2.781 50.622 108.552 1.00 19.73 289 GLU A C 1
ATOM 2118 O O . GLU A 1 289 ? -1.652 51.040 108.293 1.00 19.52 289 GLU A O 1
ATOM 2124 N N . MET A 1 290 ? -3.584 50.086 107.643 1.00 17.06 290 MET A N 1
ATOM 2125 C CA . MET A 1 290 ? -3.250 50.043 106.237 1.00 19.08 290 MET A CA 1
ATOM 2126 C C . MET A 1 290 ? -4.262 50.968 105.551 1.00 18.83 290 MET A C 1
ATOM 2127 O O . MET A 1 290 ? -5.460 50.697 105.569 1.00 16.08 290 MET A O 1
ATOM 2132 N N . LEU A 1 291 ? -3.775 52.067 104.983 1.00 16.66 291 LEU A N 1
ATOM 2133 C CA . LEU A 1 291 ? -4.623 53.143 104.462 1.00 17.98 291 LEU A CA 1
ATOM 2134 C C . LEU A 1 291 ? -4.393 53.393 102.992 1.00 17.64 291 LEU A C 1
ATOM 2135 O O . LEU A 1 291 ? -3.287 53.223 102.493 1.00 15.58 291 LEU A O 1
ATOM 2140 N N . SER A 1 292 ? -5.451 53.843 102.325 1.00 18.61 292 SER A N 1
ATOM 2141 C CA . SER A 1 292 ? -5.364 54.429 100.992 1.00 16.65 292 SER A CA 1
ATOM 2142 C C . SER A 1 292 ? -5.123 55.925 101.143 1.00 16.78 292 SER A C 1
ATOM 2143 O O . SER A 1 292 ? -5.874 56.591 101.826 1.00 18.42 292 SER A O 1
ATOM 2146 N N . LEU A 1 293 ? -4.103 56.460 100.484 1.00 16.55 293 LEU A N 1
ATOM 2147 C CA . LEU A 1 293 ? -3.813 57.888 100.573 1.00 17.28 293 LEU A CA 1
ATOM 2148 C C . LEU A 1 293 ? -3.223 58.423 99.265 1.00 14.39 293 LEU A C 1
ATOM 2149 O O . LEU A 1 293 ? -2.157 58.003 98.843 1.00 14.62 293 LEU A O 1
ATOM 2154 N N . THR A 1 294 ? -3.930 59.343 98.627 1.00 15.56 294 THR A N 1
ATOM 2155 C CA . THR A 1 294 ? -3.370 60.090 97.505 1.00 15.45 294 THR A CA 1
ATOM 2156 C C . THR A 1 294 ? -2.358 61.090 98.059 1.00 14.42 294 THR A C 1
ATOM 2157 O O . THR A 1 294 ? -2.705 62.103 98.657 1.00 16.25 294 THR A O 1
ATOM 2161 N N . LEU A 1 295 ? -1.091 60.773 97.876 1.00 14.86 295 LEU A N 1
ATOM 2162 C CA . LEU A 1 295 ? -0.003 61.531 98.502 1.00 16.16 295 LEU A CA 1
ATOM 2163 C C . LEU A 1 295 ? 0.154 62.946 97.956 1.00 18.47 295 LEU A C 1
ATOM 2164 O O . LEU A 1 295 ? 0.653 63.820 98.650 1.00 16.39 295 LEU A O 1
ATOM 2169 N N . SER A 1 296 ? -0.271 63.158 96.718 1.00 18.54 296 SER A N 1
ATOM 2170 C CA . SER A 1 296 ? -0.238 64.484 96.101 1.00 21.80 296 SER A CA 1
ATOM 2171 C C . SER A 1 296 ? -1.482 65.328 96.411 1.00 19.32 296 SER A C 1
ATOM 2172 O O . SER A 1 296 ? -1.576 66.461 95.952 1.00 20.04 296 SER A O 1
ATOM 2175 N N . ASP A 1 297 ? -2.431 64.783 97.182 1.00 21.03 297 ASP A N 1
ATOM 2176 C CA . ASP A 1 297 ? -3.644 65.503 97.599 1.00 20.79 297 ASP A CA 1
ATOM 2177 C C . ASP A 1 297 ? -3.404 66.152 98.955 1.00 22.17 297 ASP A C 1
ATOM 2178 O O . ASP A 1 297 ? -3.442 65.476 99.999 1.00 15.80 297 ASP A O 1
ATOM 2183 N N . ASP A 1 298 ? -3.207 67.465 98.943 1.00 21.42 298 ASP A N 1
ATOM 2184 C CA . ASP A 1 298 ? -2.862 68.193 100.162 1.00 25.14 298 ASP A CA 1
ATOM 2185 C C . ASP A 1 298 ? -3.917 68.018 101.268 1.00 22.46 298 ASP A C 1
ATOM 2186 O O . ASP A 1 298 ? -3.565 67.750 102.410 1.00 21.95 298 ASP A O 1
ATOM 2191 N N . ALA A 1 299 ? -5.193 68.145 100.918 1.00 20.03 299 ALA A N 1
ATOM 2192 C CA . ALA A 1 299 ? -6.283 68.034 101.897 1.00 20.28 299 ALA A CA 1
ATOM 2193 C C . ALA A 1 299 ? -6.342 66.645 102.548 1.00 19.28 299 ALA A C 1
ATOM 2194 O O . ALA A 1 299 ? -6.536 66.542 103.759 1.00 15.50 299 ALA A O 1
ATOM 2196 N N . GLN A 1 300 ? -6.152 65.588 101.752 1.00 17.88 300 GLN A N 1
ATOM 2197 C CA . GLN A 1 300 ? -6.198 64.211 102.272 1.00 18.07 300 GLN A CA 1
ATOM 2198 C C . GLN A 1 300 ? -4.986 63.909 103.151 1.00 15.20 300 GLN A C 1
ATOM 2199 O O . GLN A 1 300 ? -5.124 63.294 104.215 1.00 16.00 300 GLN A O 1
ATOM 2205 N N . VAL A 1 301 ? -3.809 64.364 102.736 1.00 14.33 301 VAL A N 1
ATOM 2206 C CA . VAL A 1 301 ? -2.591 64.115 103.511 1.00 16.53 301 VAL A CA 1
ATOM 2207 C C . VAL A 1 301 ? -2.696 64.827 104.877 1.00 16.70 301 VAL A C 1
ATOM 2208 O O . VAL A 1 301 ? -2.432 64.219 105.917 1.00 12.50 301 VAL A O 1
ATOM 2212 N N . GLU A 1 302 ? -3.109 66.098 104.869 1.00 18.76 302 GLU A N 1
ATOM 2213 C CA . GLU A 1 302 ? -3.342 66.849 106.132 1.00 21.99 302 GLU A CA 1
ATOM 2214 C C . GLU A 1 302 ? -4.308 66.134 107.075 1.00 20.61 302 GLU A C 1
ATOM 2215 O O . GLU A 1 302 ? -4.013 65.923 108.252 1.00 18.59 302 GLU A O 1
ATOM 2221 N N . GLN A 1 303 ? -5.463 65.767 106.537 1.00 22.11 303 GLN A N 1
ATOM 2222 C CA . GLN A 1 303 ? -6.505 65.103 107.304 1.00 22.28 303 GLN A CA 1
ATOM 2223 C C . GLN A 1 303 ? -6.035 63.752 107.848 1.00 20.06 303 GLN A C 1
ATOM 2224 O O . GLN A 1 303 ? -6.228 63.447 109.022 1.00 18.98 303 GLN A O 1
ATOM 2230 N N . THR A 1 304 ? -5.421 62.943 106.992 1.00 18.12 304 THR A N 1
ATOM 2231 C CA . THR A 1 304 ? -4.872 61.662 107.425 1.00 18.08 304 THR A CA 1
ATOM 2232 C C . THR A 1 304 ? -3.803 61.814 108.512 1.00 18.72 304 THR A C 1
ATOM 2233 O O . THR A 1 304 ? -3.821 61.067 109.509 1.00 17.48 304 THR A O 1
ATOM 2237 N N . LEU A 1 305 ? -2.888 62.767 108.330 1.00 19.59 305 LEU A N 1
ATOM 2238 C CA . LEU A 1 305 ? -1.812 63.006 109.307 1.00 22.05 305 LEU A CA 1
ATOM 2239 C C . LEU A 1 305 ? -2.348 63.506 110.638 1.00 21.77 305 LEU A C 1
ATOM 2240 O O . LEU A 1 305 ? -1.823 63.137 111.690 1.00 23.34 305 LEU A O 1
ATOM 2245 N N . GLN A 1 306 ? -3.389 64.331 110.594 1.00 22.39 306 GLN A N 1
ATOM 2246 C CA . GLN A 1 306 ? -4.098 64.716 111.817 1.00 24.70 306 GLN A CA 1
ATOM 2247 C C . GLN A 1 306 ? -4.761 63.526 112.516 1.00 22.40 306 GLN A C 1
ATOM 2248 O O . GLN A 1 306 ? -4.746 63.439 113.748 1.00 22.43 306 GLN A O 1
ATOM 2254 N N . HIS A 1 307 ? -5.376 62.634 111.744 1.00 21.01 307 HIS A N 1
ATOM 2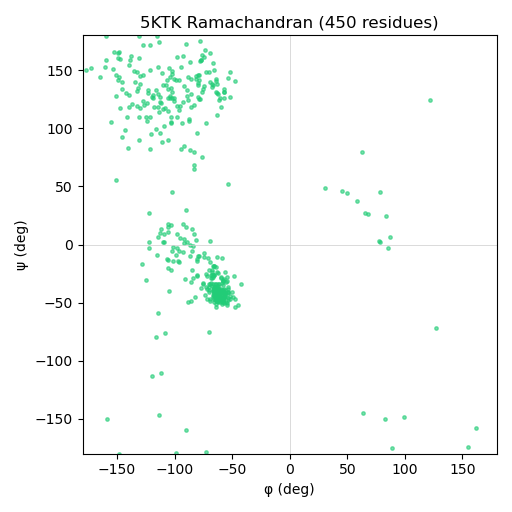255 C CA . HIS A 1 307 ? -5.955 61.412 112.308 1.00 22.73 307 HIS A CA 1
ATOM 2256 C C . HIS A 1 307 ? -4.881 60.573 113.031 1.00 20.96 307 HIS A C 1
ATOM 2257 O O . HIS A 1 307 ? -5.085 60.144 114.174 1.00 20.11 307 HIS A O 1
ATOM 2264 N N . ILE A 1 308 ? -3.733 60.384 112.391 1.00 18.53 308 ILE A N 1
ATOM 2265 C CA . ILE A 1 308 ? -2.654 59.576 112.971 1.00 19.88 308 ILE A CA 1
ATOM 2266 C C . ILE A 1 308 ? -2.189 60.196 114.292 1.00 20.47 308 ILE A C 1
ATOM 2267 O O . ILE A 1 308 ? -2.100 59.502 115.311 1.00 17.92 308 ILE A O 1
ATOM 2272 N N . LYS A 1 309 ? -1.921 61.499 114.262 1.00 26.63 309 LYS A N 1
ATOM 2273 C CA . LYS A 1 309 ? -1.410 62.236 115.426 1.00 29.57 309 LYS A CA 1
ATOM 2274 C C . LYS A 1 309 ? -2.397 62.278 116.581 1.00 33.13 309 LYS A C 1
ATOM 2275 O O . LYS A 1 309 ? -1.990 62.239 117.748 1.00 29.44 309 LYS A O 1
ATOM 2281 N N . ARG A 1 310 ? -3.686 62.328 116.254 1.00 33.95 310 ARG A N 1
ATOM 2282 C CA . ARG A 1 310 ? -4.744 62.336 117.259 1.00 36.32 310 ARG A CA 1
ATOM 2283 C C . ARG A 1 310 ? -4.919 60.971 117.908 1.00 32.42 310 ARG A C 1
ATOM 2284 O O . ARG A 1 310 ? -5.056 60.893 119.128 1.00 26.05 310 ARG A O 1
ATOM 2292 N N . THR A 1 311 ? -4.902 59.907 117.101 1.00 26.20 311 THR A N 1
ATOM 2293 C CA . THR A 1 311 ? -5.294 58.572 117.566 1.00 25.05 311 THR A CA 1
ATOM 2294 C C . THR A 1 311 ? -4.165 57.571 117.801 1.00 23.53 311 THR A C 1
ATOM 2295 O O . THR A 1 311 ? -4.386 56.585 118.483 1.00 19.44 311 THR A O 1
ATOM 2299 N N . LEU A 1 312 ? -2.989 57.780 117.208 1.00 19.12 312 LEU A N 1
ATOM 2300 C CA . LEU A 1 312 ? -1.872 56.837 117.375 1.00 20.29 312 LEU A CA 1
ATOM 2301 C C . LEU A 1 312 ? -0.734 57.495 118.118 1.00 19.73 312 LEU A C 1
ATOM 2302 O O . LEU A 1 312 ? -0.327 57.019 119.172 1.00 18.46 312 LEU A O 1
ATOM 2307 N N . GLY A 1 313 ? -0.220 58.587 117.567 1.00 17.30 313 GLY A N 1
ATOM 2308 C CA . GLY A 1 313 ? 0.824 59.347 118.239 1.00 18.56 313 GLY A CA 1
ATOM 2309 C C . GLY A 1 313 ? 1.659 60.114 117.247 1.00 16.16 313 GLY A C 1
ATOM 2310 O O . GLY A 1 313 ? 1.346 60.126 116.068 1.00 17.11 313 GLY A O 1
ATOM 2311 N N . PRO A 1 314 ? 2.732 60.756 117.719 1.00 15.66 314 PRO A N 1
ATOM 2312 C CA . PRO A 1 314 ? 3.574 61.533 116.830 1.00 16.43 314 PRO A CA 1
ATOM 2313 C C . PRO A 1 314 ? 4.314 60.625 115.819 1.00 16.12 314 PRO A C 1
ATOM 2314 O O . PRO A 1 314 ? 4.498 59.437 116.089 1.00 16.28 314 PRO A O 1
ATOM 2318 N N . ILE A 1 315 ? 4.719 61.173 114.677 1.00 15.24 315 ILE A N 1
ATOM 2319 C CA . ILE A 1 315 ? 5.474 60.388 113.685 1.00 17.73 315 ILE A CA 1
ATOM 2320 C C . ILE A 1 315 ? 6.959 60.380 114.068 1.00 17.89 315 ILE A C 1
ATOM 2321 O O . ILE A 1 315 ? 7.573 61.445 114.144 1.00 19.33 315 ILE A O 1
ATOM 2326 N N . GLY A 1 316 ? 7.527 59.192 114.302 1.00 13.57 316 GLY A N 1
ATOM 2327 C CA . GLY A 1 316 ? 8.950 59.056 114.646 1.00 13.62 316 GLY A CA 1
ATOM 2328 C C . GLY A 1 316 ? 9.846 58.669 113.471 1.00 14.70 316 GLY A C 1
ATOM 2329 O O . GLY A 1 316 ? 11.070 58.644 113.599 1.00 14.61 316 GLY A O 1
ATOM 2330 N N . GLY A 1 317 ? 9.245 58.326 112.345 1.00 14.05 317 GLY A N 1
ATOM 2331 C CA . GLY A 1 317 ? 10.008 57.952 111.161 1.00 15.54 317 GLY A CA 1
ATOM 2332 C C . GLY A 1 317 ? 9.121 57.778 109.956 1.00 15.14 317 GLY A C 1
ATOM 2333 O O . GLY A 1 317 ? 7.937 57.440 110.090 1.00 15.19 317 GLY A O 1
ATOM 2334 N N . VAL A 1 318 ? 9.715 58.020 108.793 1.00 14.26 318 VAL A N 1
ATOM 2335 C CA . VAL A 1 318 ? 9.073 57.866 107.496 1.00 14.97 318 VAL A CA 1
ATOM 2336 C C . VAL A 1 318 ? 9.964 57.084 106.544 1.00 13.98 318 VAL A C 1
ATOM 2337 O O . VAL A 1 318 ? 11.155 57.349 106.437 1.00 11.21 318 VAL A O 1
ATOM 2341 N N . ILE A 1 319 ? 9.364 56.128 105.843 1.00 14.58 319 ILE A N 1
ATOM 2342 C CA . ILE A 1 319 ? 10.000 55.436 104.728 1.00 17.10 319 ILE A CA 1
ATOM 2343 C C . ILE A 1 319 ? 9.090 55.609 103.523 1.00 14.84 319 ILE A C 1
ATOM 2344 O O . ILE A 1 319 ? 7.908 55.258 103.570 1.00 13.46 319 ILE A O 1
ATOM 2349 N N . HIS A 1 320 ? 9.640 56.190 102.456 1.00 15.24 320 HIS A N 1
ATOM 2350 C CA . HIS A 1 320 ? 8.848 56.588 101.301 1.00 16.14 320 HIS A CA 1
ATOM 2351 C C . HIS A 1 320 ? 9.129 55.599 100.171 1.00 17.10 320 HIS A C 1
ATOM 2352 O O . HIS A 1 320 ? 10.052 55.792 99.389 1.00 14.61 320 HIS A O 1
ATOM 2359 N N . CYS A 1 321 ? 8.327 54.526 100.137 1.00 15.42 321 CYS A N 1
ATOM 2360 C CA . CYS A 1 321 ? 8.394 53.479 99.122 1.00 16.57 321 CYS A CA 1
ATOM 2361 C C . CYS A 1 321 ? 7.318 53.571 98.035 1.00 15.10 321 CYS A C 1
ATOM 2362 O O . CYS A 1 321 ? 7.323 52.765 97.099 1.00 17.08 321 CYS A O 1
ATOM 2365 N N . ALA A 1 322 ? 6.365 54.485 98.158 1.00 14.00 322 ALA A N 1
ATOM 2366 C CA . ALA A 1 322 ? 5.311 54.597 97.142 1.00 13.43 322 ALA A CA 1
ATOM 2367 C C . ALA A 1 322 ? 5.968 54.843 95.763 1.00 14.71 322 ALA A C 1
ATOM 2368 O O . ALA A 1 322 ? 6.806 55.719 95.602 1.00 16.66 322 ALA A O 1
ATOM 2370 N N . GLY A 1 323 ? 5.634 54.028 94.791 1.00 16.39 323 GLY A N 1
ATOM 2371 C CA . GLY A 1 323 ? 6.299 54.151 93.498 1.00 16.49 323 GLY A CA 1
ATOM 2372 C C . GLY A 1 323 ? 5.735 53.190 92.498 1.00 19.83 323 GLY A C 1
ATOM 2373 O O . GLY A 1 323 ? 5.246 52.111 92.882 1.00 14.20 323 GLY A O 1
ATOM 2374 N N . LEU A 1 324 ? 5.801 53.610 91.229 1.00 18.94 324 LEU A N 1
ATOM 2375 C CA . LEU A 1 324 ? 5.423 52.832 90.062 1.00 27.60 324 LEU A CA 1
ATOM 2376 C C . LEU A 1 324 ? 6.553 52.892 89.024 1.00 33.58 324 LEU A C 1
ATOM 2377 O O . LEU A 1 324 ? 7.182 53.947 88.835 1.00 27.88 324 LEU A O 1
ATOM 2382 N N . THR A 1 325 ? 6.737 51.794 88.306 1.00 41.00 325 THR A N 1
ATOM 2383 C CA . THR A 1 325 ? 7.396 51.813 86.993 1.00 54.55 325 THR A CA 1
ATOM 2384 C C . THR A 1 325 ? 6.314 51.674 85.911 1.00 56.61 325 THR A C 1
ATOM 2385 O O . THR A 1 325 ? 5.310 50.977 86.104 1.00 44.70 325 THR A O 1
ATOM 2389 N N . ASP A 1 326 ? 6.511 52.354 84.783 1.00 51.00 326 ASP A N 1
ATOM 2390 C CA . ASP A 1 326 ? 5.675 52.146 83.602 1.00 54.10 326 ASP A CA 1
ATOM 2391 C C . ASP A 1 326 ? 6.311 50.990 82.813 1.00 54.44 326 ASP A C 1
ATOM 2392 O O . ASP A 1 326 ? 7.371 51.157 82.200 1.00 49.12 326 ASP A O 1
ATOM 2397 N N . MET A 1 327 ? 5.684 49.815 82.856 1.00 52.82 327 MET A N 1
ATOM 2398 C CA . MET A 1 327 ? 6.208 48.632 82.156 1.00 56.24 327 MET A CA 1
ATOM 2399 C C . MET A 1 327 ? 5.590 48.394 80.765 1.00 55.83 327 MET A C 1
ATOM 2400 O O . MET A 1 327 ? 6.046 47.508 80.033 1.00 56.85 327 MET A O 1
ATOM 2405 N N . ASP A 1 328 ? 4.590 49.194 80.389 1.00 47.13 328 ASP A N 1
ATOM 2406 C CA . ASP A 1 328 ? 3.931 49.070 79.078 1.00 48.30 328 ASP A CA 1
ATOM 2407 C C . ASP A 1 328 ? 4.632 49.891 77.986 1.00 47.13 328 ASP A C 1
ATOM 2408 O O . ASP A 1 328 ? 4.917 49.353 76.909 1.00 48.93 328 ASP A O 1
ATOM 2413 N N . THR A 1 329 ? 4.915 51.173 78.264 1.00 43.81 329 THR A N 1
ATOM 2414 C CA . THR A 1 329 ? 5.534 52.092 77.265 1.00 46.71 329 THR A CA 1
ATOM 2415 C C . THR A 1 329 ? 6.998 52.446 77.602 1.00 36.64 329 THR A C 1
ATOM 2416 O O . THR A 1 329 ? 7.258 53.327 78.428 1.00 43.28 329 THR A O 1
ATOM 2420 N N . LEU A 1 330 ? 7.923 51.818 76.933 1.00 29.07 330 LEU A N 1
ATOM 2421 C CA . LEU A 1 330 ? 9.292 52.053 77.242 1.00 30.81 330 LEU A CA 1
ATOM 2422 C C . LEU A 1 330 ? 9.906 53.243 76.551 1.00 22.71 330 LEU A C 1
ATOM 2423 O O . LEU A 1 330 ? 10.475 54.047 77.182 1.00 22.97 330 LEU A O 1
ATOM 2428 N N . ALA A 1 331 ? 9.736 53.369 75.266 1.00 22.66 331 ALA A N 1
ATOM 2429 C CA . ALA A 1 331 ? 10.406 54.460 74.535 1.00 21.26 331 ALA A CA 1
ATOM 2430 C C . ALA A 1 331 ? 9.973 55.853 75.057 1.00 19.27 331 ALA A C 1
ATOM 2431 O O . ALA A 1 331 ? 8.781 56.140 75.119 1.00 17.07 331 ALA A O 1
ATOM 2433 N N . PHE A 1 332 ? 10.933 56.695 75.438 1.00 15.48 332 PHE A N 1
ATOM 2434 C CA . PHE A 1 332 ? 10.658 58.097 75.876 1.00 16.30 332 PHE A CA 1
ATOM 2435 C C . PHE A 1 332 ? 9.757 58.859 74.890 1.00 13.50 332 PHE A C 1
ATOM 2436 O O . PHE A 1 332 ? 8.790 59.532 75.280 1.00 11.47 332 PHE A O 1
ATOM 2444 N N . ILE A 1 333 ? 10.067 58.729 73.620 1.00 12.44 333 ILE A N 1
ATOM 2445 C CA . ILE A 1 333 ? 9.314 59.442 72.573 1.00 14.04 333 ILE A CA 1
ATOM 2446 C C . ILE A 1 333 ? 7.892 58.915 72.349 1.00 12.58 333 ILE A C 1
ATOM 2447 O O . ILE A 1 333 ? 7.110 59.547 71.658 1.00 13.46 333 ILE A O 1
ATOM 2452 N N . ARG A 1 334 ? 7.560 57.762 72.919 1.00 12.39 334 ARG A N 1
ATOM 2453 C CA . ARG A 1 334 ? 6.202 57.225 72.829 1.00 13.91 334 ARG A CA 1
ATOM 2454 C C . ARG A 1 334 ? 5.365 57.453 74.095 1.00 14.03 334 ARG A C 1
ATOM 2455 O O . ARG A 1 334 ? 4.204 57.090 74.134 1.00 16.34 334 ARG A O 1
ATOM 2463 N N . LYS A 1 335 ? 5.942 58.053 75.121 1.00 14.29 335 LYS A N 1
ATOM 2464 C CA . LYS A 1 335 ? 5.199 58.339 76.364 1.00 16.99 335 LYS A CA 1
ATOM 2465 C C . LYS A 1 335 ? 4.382 59.618 76.200 1.00 16.92 335 LYS A C 1
ATOM 2466 O O . LYS A 1 335 ? 4.839 60.541 75.537 1.00 19.41 335 LYS A O 1
ATOM 2472 N N . THR A 1 336 ? 3.176 59.651 76.774 1.00 17.94 336 THR A N 1
ATOM 2473 C CA . THR A 1 336 ? 2.381 60.880 76.844 1.00 17.62 336 THR A CA 1
ATOM 2474 C C . THR A 1 336 ? 2.677 61.569 78.156 1.00 18.07 336 THR A C 1
ATOM 2475 O O . THR A 1 336 ? 3.173 60.933 79.092 1.00 16.50 336 THR A O 1
ATOM 2479 N N . SER A 1 337 ? 2.328 62.849 78.227 1.00 20.09 337 SER A N 1
ATOM 2480 C CA . SER A 1 337 ? 2.321 63.632 79.485 1.00 22.63 337 SER A CA 1
ATOM 2481 C C . SER A 1 337 ? 1.633 62.929 80.628 1.00 19.28 337 SER A C 1
ATOM 2482 O O . SER A 1 337 ? 2.159 62.866 81.746 1.00 18.44 337 SER A O 1
ATOM 2485 N N . ASP A 1 338 ? 0.463 62.393 80.343 1.00 18.90 338 ASP A N 1
ATOM 2486 C CA . ASP A 1 338 ? -0.307 61.663 81.347 1.00 25.22 338 ASP A CA 1
ATOM 2487 C C . ASP A 1 338 ? 0.418 60.434 81.915 1.00 20.62 338 ASP A C 1
ATOM 2488 O O . ASP A 1 338 ? 0.420 60.232 83.138 1.00 21.09 338 ASP A O 1
ATOM 2493 N N . ASP A 1 339 ? 1.011 59.618 81.034 1.00 19.01 339 ASP A N 1
ATOM 2494 C CA . ASP A 1 339 ? 1.804 58.443 81.436 1.00 17.10 339 ASP A CA 1
ATOM 2495 C C . ASP A 1 339 ? 2.891 58.906 82.381 1.00 15.50 339 ASP A C 1
ATOM 2496 O O . ASP A 1 339 ? 3.088 58.345 83.447 1.00 15.88 339 ASP A O 1
ATOM 2501 N N . ILE A 1 340 ? 3.597 59.953 81.970 1.00 14.75 340 ILE A N 1
ATOM 2502 C CA . ILE A 1 340 ? 4.746 60.444 82.724 1.00 14.27 340 ILE A CA 1
ATOM 2503 C C . ILE A 1 340 ? 4.322 60.966 84.099 1.00 16.18 340 ILE A C 1
ATOM 2504 O O . ILE A 1 340 ? 4.951 60.637 85.116 1.00 15.58 340 ILE A O 1
ATOM 2509 N N . GLN A 1 341 ? 3.275 61.776 84.109 1.00 15.79 341 GLN A N 1
ATOM 2510 C CA . GLN A 1 341 ? 2.712 62.321 85.344 1.00 20.47 341 GLN A CA 1
ATOM 2511 C C . GLN A 1 341 ? 2.370 61.237 86.362 1.00 18.76 341 GLN A C 1
ATOM 2512 O O . GLN A 1 341 ? 2.614 61.418 87.552 1.00 17.56 341 GLN A O 1
ATOM 2518 N N . ARG A 1 342 ? 1.808 60.120 85.901 1.00 16.35 342 ARG A N 1
ATOM 2519 C CA . ARG A 1 342 ? 1.483 58.999 86.802 1.00 19.68 342 ARG A CA 1
ATOM 2520 C C . ARG A 1 342 ? 2.712 58.401 87.469 1.00 16.58 342 ARG A C 1
ATOM 2521 O O . ARG A 1 342 ? 2.654 57.970 88.615 1.00 17.73 342 ARG A O 1
ATOM 2529 N N . VAL A 1 343 ? 3.826 58.351 86.748 1.00 13.57 343 VAL A N 1
ATOM 2530 C CA . VAL A 1 343 ? 5.057 57.805 87.316 1.00 13.10 343 VAL A CA 1
ATOM 2531 C C . VAL A 1 343 ? 5.692 58.822 88.258 1.00 12.31 343 VAL A C 1
ATOM 2532 O O . VAL A 1 343 ? 6.242 58.454 89.257 1.00 14.43 343 VAL A O 1
ATOM 2536 N N . LEU A 1 344 ? 5.621 60.097 87.928 1.00 13.67 344 LEU A N 1
ATOM 2537 C CA . LEU A 1 344 ? 6.173 61.120 88.808 1.00 15.32 344 LEU A CA 1
ATOM 2538 C C . LEU A 1 344 ? 5.386 61.312 90.098 1.00 12.47 344 LEU A C 1
ATOM 2539 O O . LEU A 1 344 ? 5.994 61.603 91.128 1.00 15.21 344 LEU A O 1
ATOM 2544 N N . GLU A 1 345 ? 4.067 61.156 90.041 1.00 12.25 345 GLU A N 1
ATOM 2545 C CA . GLU A 1 345 ? 3.166 61.583 91.130 1.00 16.45 345 GLU A CA 1
ATOM 2546 C C . GLU A 1 345 ? 3.605 61.146 92.551 1.00 14.19 345 GLU A C 1
ATOM 2547 O O . GLU A 1 345 ? 3.720 62.006 93.432 1.00 12.56 345 GLU A O 1
ATOM 2553 N N . PRO A 1 346 ? 3.857 59.835 92.778 1.00 16.15 346 PRO A N 1
ATOM 2554 C CA . PRO A 1 346 ? 4.221 59.460 94.161 1.00 15.87 346 PRO A CA 1
ATOM 2555 C C . PRO A 1 346 ? 5.571 59.980 94.622 1.00 18.58 346 PRO A C 1
ATOM 2556 O O . PRO A 1 346 ? 5.766 60.232 95.813 1.00 16.14 346 PRO A O 1
ATOM 2560 N N . LYS A 1 347 ? 6.493 60.165 93.689 1.00 14.78 347 LYS A N 1
ATOM 2561 C CA . LYS A 1 347 ? 7.840 60.518 94.034 1.00 15.08 347 LYS A CA 1
ATOM 2562 C C . LYS A 1 347 ? 8.138 62.009 93.964 1.00 14.79 347 LYS A C 1
ATOM 2563 O O . LYS A 1 347 ? 9.157 62.447 94.497 1.00 16.32 347 LYS A O 1
ATOM 2569 N N . VAL A 1 348 ? 7.271 62.798 93.335 1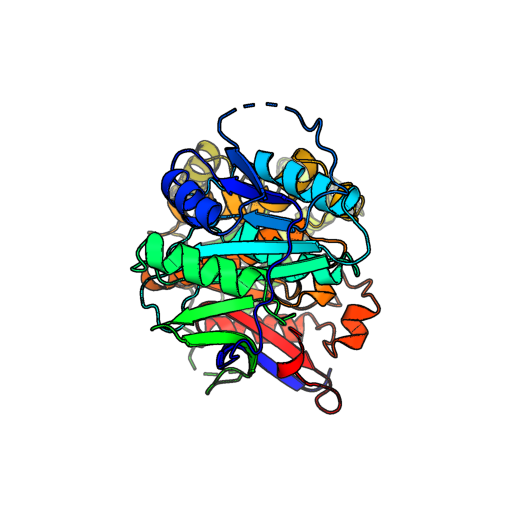.00 13.20 348 VAL A N 1
ATOM 2570 C CA . VAL A 1 348 ? 7.571 64.210 93.114 1.00 14.45 348 VAL A CA 1
ATOM 2571 C C . VAL A 1 348 ? 6.549 65.026 93.895 1.00 15.88 348 VAL A C 1
ATOM 2572 O O . VAL A 1 348 ? 6.844 65.483 95.000 1.00 17.94 348 VAL A O 1
ATOM 2576 N N . SER A 1 349 ? 5.343 65.179 93.352 1.00 15.17 349 SER A N 1
ATOM 2577 C CA . SER A 1 349 ? 4.250 65.869 94.060 1.00 19.82 349 SER A CA 1
ATOM 2578 C C . SER A 1 349 ? 3.914 65.199 95.388 1.00 15.66 349 SER A C 1
ATOM 2579 O O . SER A 1 349 ? 3.667 65.870 96.408 1.00 19.08 349 SER A O 1
ATOM 2582 N N . GLY A 1 350 ? 3.931 63.871 95.381 1.00 15.70 350 GLY A N 1
ATOM 2583 C CA . GLY A 1 350 ? 3.599 63.073 96.571 1.00 14.68 350 GLY A CA 1
ATOM 2584 C C . GLY A 1 350 ? 4.592 63.246 97.703 1.00 16.28 350 GLY A C 1
ATOM 2585 O O . GLY A 1 350 ? 4.204 63.375 98.880 1.00 17.39 350 GLY A O 1
ATOM 2586 N N . LEU A 1 351 ? 5.867 63.221 97.348 1.00 15.06 351 LEU A N 1
ATOM 2587 C CA . LEU A 1 351 ? 6.940 63.447 98.292 1.00 14.72 351 LEU A CA 1
ATOM 2588 C C . LEU A 1 351 ? 6.887 64.856 98.882 1.00 15.05 351 LEU A C 1
ATOM 2589 O O . LEU A 1 351 ? 7.004 65.021 100.080 1.00 14.00 351 LEU A O 1
ATOM 2594 N N . THR A 1 352 ? 6.713 65.858 98.030 1.00 14.44 352 THR A N 1
ATOM 2595 C CA . THR A 1 352 ? 6.679 67.247 98.429 1.00 15.94 352 THR A CA 1
ATOM 2596 C C . THR A 1 352 ? 5.535 67.535 99.383 1.00 18.55 352 THR A C 1
ATOM 2597 O O . THR A 1 352 ? 5.714 68.214 100.413 1.00 16.29 352 THR A O 1
ATOM 2601 N N . THR A 1 353 ? 4.369 66.978 99.068 1.00 14.56 353 THR A N 1
ATOM 2602 C CA . THR A 1 353 ? 3.196 67.174 99.893 1.00 15.08 353 THR A CA 1
ATOM 2603 C C . THR A 1 353 ? 3.346 66.468 101.232 1.00 17.23 353 THR A C 1
ATOM 2604 O O . THR A 1 353 ? 3.108 67.073 102.281 1.00 15.51 353 THR A O 1
ATOM 2608 N N . LEU A 1 354 ? 3.783 65.209 101.203 1.00 17.58 354 LEU A N 1
ATOM 2609 C CA . LEU A 1 354 ? 4.059 64.470 102.448 1.00 18.40 354 LEU A CA 1
ATOM 2610 C C . LEU A 1 354 ? 5.052 65.216 103.367 1.00 19.18 354 LEU A C 1
ATOM 2611 O O . LEU A 1 354 ? 4.789 65.411 104.563 1.00 16.64 354 LEU A O 1
ATOM 2616 N N . TYR A 1 355 ? 6.177 65.630 102.788 1.00 15.13 355 TYR A N 1
ATOM 2617 C CA . TYR A 1 355 ? 7.180 66.398 103.508 1.00 17.58 355 TYR A CA 1
ATOM 2618 C C . TYR A 1 355 ? 6.610 67.626 104.226 1.00 17.33 355 TYR A C 1
ATOM 2619 O O . TYR A 1 355 ? 6.920 67.863 105.400 1.00 14.42 355 TYR A O 1
ATOM 2628 N N . ARG A 1 356 ? 5.783 68.404 103.534 1.00 19.79 356 ARG A N 1
ATOM 2629 C CA . ARG A 1 356 ? 5.224 69.618 104.130 1.00 19.93 356 ARG A CA 1
ATOM 2630 C C . ARG A 1 356 ? 4.440 69.310 105.394 1.00 21.75 356 ARG A C 1
ATOM 2631 O O . ARG A 1 356 ? 4.476 70.091 106.332 1.00 17.80 356 ARG A O 1
ATOM 2639 N N . HIS A 1 357 ? 3.772 68.165 105.431 1.00 20.70 357 HIS A N 1
ATOM 2640 C CA . HIS A 1 357 ? 2.962 67.757 106.588 1.00 23.35 357 HIS A CA 1
ATOM 2641 C C . HIS A 1 357 ? 3.644 66.893 107.640 1.00 22.92 357 HIS A C 1
ATOM 2642 O O . HIS A 1 357 ? 3.044 66.645 108.670 1.00 23.86 357 HIS A O 1
ATOM 2649 N N . VAL A 1 358 ? 4.874 66.440 107.403 1.00 17.94 358 VAL A N 1
ATOM 2650 C CA . VAL A 1 358 ? 5.616 65.697 108.441 1.00 20.28 358 VAL A CA 1
ATOM 2651 C C . VAL A 1 358 ? 6.954 66.282 108.849 1.00 22.51 358 VAL A C 1
ATOM 2652 O O . VAL A 1 358 ? 7.566 65.760 109.778 1.00 21.96 358 VAL A O 1
ATOM 2656 N N . CYS A 1 359 ? 7.390 67.377 108.214 1.00 21.71 359 CYS A N 1
ATOM 2657 C CA . CYS A 1 359 ? 8.747 67.882 108.440 1.00 21.85 359 CYS A CA 1
ATOM 2658 C C . CYS A 1 359 ? 8.965 68.425 109.856 1.00 22.55 359 CYS A C 1
ATOM 2659 O O . CYS A 1 359 ? 10.094 68.451 110.320 1.00 23.72 359 CYS A O 1
ATOM 2662 N N . ASN A 1 360 ? 7.901 68.841 110.535 1.00 21.57 360 ASN A N 1
ATOM 2663 C CA . ASN A 1 360 ? 8.004 69.279 111.938 1.00 23.14 360 ASN A CA 1
ATOM 2664 C C . ASN A 1 360 ? 7.754 68.167 112.965 1.00 18.82 360 ASN A C 1
ATOM 2665 O O . ASN A 1 360 ? 7.727 68.444 114.153 1.00 19.44 360 ASN A O 1
ATOM 2670 N N . GLU A 1 361 ? 7.567 66.918 112.521 1.00 16.34 361 GLU A N 1
ATOM 2671 C CA . GLU A 1 361 ? 7.402 65.800 113.451 1.00 17.06 361 GLU A CA 1
ATOM 2672 C C . GLU A 1 361 ? 8.762 65.412 114.035 1.00 16.82 361 GLU A C 1
ATOM 2673 O O . GLU A 1 361 ? 9.795 65.799 113.488 1.00 16.48 361 GLU A O 1
ATOM 2679 N N . PRO A 1 362 ? 8.780 64.650 115.144 1.00 16.23 362 PRO A N 1
ATOM 2680 C CA . PRO A 1 362 ? 10.090 64.273 115.723 1.00 18.04 362 PRO A CA 1
ATOM 2681 C C . PRO A 1 362 ? 10.712 63.036 115.018 1.00 16.47 362 PRO A C 1
ATOM 2682 O O . PRO A 1 362 ? 10.868 61.958 115.609 1.00 14.73 362 PRO A O 1
ATOM 2686 N N . LEU A 1 363 ? 11.099 63.240 113.766 1.00 15.92 363 LEU A N 1
ATOM 2687 C CA . LEU A 1 363 ? 11.577 62.169 112.887 1.00 16.81 363 LEU A CA 1
ATOM 2688 C C . LEU A 1 363 ? 12.997 61.763 113.247 1.00 18.11 363 LEU A C 1
ATOM 2689 O O . LEU A 1 363 ? 13.859 62.624 113.419 1.00 17.32 363 LEU A O 1
ATOM 2694 N N . GLN A 1 364 ? 13.221 60.458 113.377 1.00 17.12 364 GLN A N 1
ATOM 2695 C CA . GLN A 1 364 ? 14.576 59.899 113.505 1.00 19.91 364 GLN A CA 1
ATOM 2696 C C . GLN A 1 364 ? 15.203 59.703 112.118 1.00 21.46 364 GLN A C 1
ATOM 2697 O O . GLN A 1 364 ? 16.429 59.747 111.962 1.00 15.99 364 GLN A O 1
ATOM 2703 N N . PHE A 1 365 ? 14.356 59.462 111.121 1.00 14.72 365 PHE A N 1
ATOM 2704 C CA . PHE A 1 365 ? 14.810 59.300 109.752 1.00 15.74 365 PHE A CA 1
ATOM 2705 C C . PHE A 1 365 ? 13.635 59.544 108.816 1.00 13.87 365 PHE A C 1
ATOM 2706 O O . PHE A 1 365 ? 12.470 59.464 109.221 1.00 13.07 365 PHE A O 1
ATOM 2714 N N . PHE A 1 366 ? 13.966 59.852 107.584 1.00 14.20 366 PHE A N 1
ATOM 2715 C CA . PHE A 1 366 ? 13.012 60.016 106.488 1.00 14.78 366 PHE A CA 1
ATOM 2716 C C . PHE A 1 366 ? 13.756 59.426 105.280 1.00 16.57 366 PHE A C 1
ATOM 2717 O O . PHE A 1 366 ? 14.607 60.082 104.686 1.00 15.86 366 PHE A O 1
ATOM 2725 N N . VAL A 1 367 ? 13.454 58.183 104.936 1.00 16.50 367 VAL A N 1
ATOM 2726 C CA . VAL A 1 367 ? 14.216 57.467 103.915 1.00 16.80 367 VAL A CA 1
ATOM 2727 C C . VAL A 1 367 ? 13.433 57.359 102.608 1.00 17.17 367 VAL A C 1
ATOM 2728 O O . VAL A 1 367 ? 12.296 56.862 102.596 1.00 17.26 367 VAL A O 1
ATOM 2732 N N . LEU A 1 368 ? 14.049 57.804 101.509 1.00 16.09 368 LEU A N 1
ATOM 2733 C CA . LEU A 1 368 ? 13.419 57.780 100.195 1.00 13.57 368 LEU A CA 1
ATOM 2734 C C . LEU A 1 368 ? 13.961 56.623 99.386 1.00 14.81 368 LEU A C 1
ATOM 2735 O O . LEU A 1 368 ? 15.170 56.453 99.286 1.00 14.91 368 LEU A O 1
ATOM 2740 N N . PHE A 1 369 ? 13.064 55.838 98.794 1.00 16.21 369 PHE A N 1
ATOM 2741 C CA . PHE A 1 369 ? 13.443 54.686 97.988 1.00 15.65 369 PHE A CA 1
ATOM 2742 C C . PHE A 1 369 ? 13.581 55.071 96.521 1.00 16.18 369 PHE A C 1
ATOM 2743 O O . PHE A 1 369 ? 12.653 54.927 95.726 1.00 14.88 369 PHE A O 1
ATOM 2751 N N . SER A 1 370 ? 14.771 55.566 96.199 1.00 16.66 370 SER A N 1
ATOM 2752 C CA . SER A 1 370 ? 15.148 55.939 94.854 1.00 16.52 370 SER A CA 1
ATOM 2753 C C . SER A 1 370 ? 15.774 54.705 94.200 1.00 17.40 370 SER A C 1
ATOM 2754 O O . SER A 1 370 ? 15.556 53.570 94.651 1.00 17.42 370 SER A O 1
ATOM 2757 N N . SER A 1 371 ? 16.559 54.902 93.153 1.00 16.88 371 SER A N 1
ATOM 2758 C CA . SER A 1 371 ? 16.992 53.778 92.311 1.00 15.88 371 SER A CA 1
ATOM 2759 C C . SER A 1 371 ? 18.300 54.124 91.646 1.00 15.63 371 SER A C 1
ATOM 2760 O O . SER A 1 371 ? 18.563 55.293 91.358 1.00 16.30 371 SER A O 1
ATOM 2763 N N . VAL A 1 372 ? 19.092 53.103 91.363 1.00 15.96 372 VAL A N 1
ATOM 2764 C CA . VAL A 1 372 ? 20.278 53.244 90.540 1.00 15.73 372 VAL A CA 1
ATOM 2765 C C . VAL A 1 372 ? 19.946 53.886 89.183 1.00 17.04 372 VAL A C 1
ATOM 2766 O O . VAL A 1 372 ? 20.799 54.517 88.574 1.00 17.29 372 VAL A O 1
ATOM 2770 N N . SER A 1 373 ? 18.725 53.687 88.721 1.00 17.82 373 SER A N 1
ATOM 2771 C CA . SER A 1 373 ? 18.266 54.300 87.473 1.00 19.86 373 SER A CA 1
ATOM 2772 C C . SER A 1 373 ? 18.097 55.837 87.580 1.00 22.89 373 SER A C 1
ATOM 2773 O O . SER A 1 373 ? 18.006 56.528 86.561 1.00 25.73 373 SER A O 1
ATOM 2776 N N . ALA A 1 374 ? 18.073 56.398 88.788 1.00 17.47 374 ALA A N 1
ATOM 2777 C CA . ALA A 1 374 ? 18.177 57.842 88.906 1.00 20.17 374 ALA A CA 1
ATOM 2778 C C . ALA A 1 374 ? 19.494 58.384 88.349 1.00 23.67 374 ALA A C 1
ATOM 2779 O O . ALA A 1 374 ? 19.517 59.482 87.808 1.00 27.24 374 ALA A O 1
ATOM 2781 N N . ILE A 1 375 ? 20.573 57.618 88.488 1.00 20.14 375 ILE A N 1
ATOM 2782 C CA . ILE A 1 375 ? 21.910 58.160 88.303 1.00 20.10 375 ILE A CA 1
ATOM 2783 C C . ILE A 1 375 ? 22.840 57.405 87.341 1.00 21.30 375 ILE A C 1
ATOM 2784 O O . ILE A 1 375 ? 23.809 57.987 86.892 1.00 22.61 375 ILE A O 1
ATOM 2789 N N . ILE A 1 376 ? 22.538 56.157 86.991 1.00 18.00 376 ILE A N 1
ATOM 2790 C CA . ILE A 1 376 ? 23.360 55.392 86.063 1.00 19.71 376 ILE A CA 1
ATOM 2791 C C . ILE A 1 376 ? 22.618 55.414 84.742 1.00 19.33 376 ILE A C 1
ATOM 2792 O O . ILE A 1 376 ? 21.624 54.695 84.584 1.00 18.78 376 ILE A O 1
ATOM 2797 N N . PRO A 1 377 ? 23.102 56.230 83.781 1.00 20.19 377 PRO A N 1
ATOM 2798 C CA . PRO A 1 377 ? 22.307 56.469 82.557 1.00 18.32 377 PRO A CA 1
ATOM 2799 C C . PRO A 1 377 ? 21.936 55.211 81.779 1.00 21.24 377 PRO A C 1
ATOM 2800 O O . PRO A 1 377 ? 20.815 55.104 81.254 1.00 20.72 377 PRO A O 1
ATOM 2804 N N . GLU A 1 378 ? 22.870 54.260 81.724 1.00 20.82 378 GLU A N 1
ATOM 2805 C CA . GLU A 1 378 ? 22.708 53.002 81.008 1.00 23.87 378 GLU A CA 1
ATOM 2806 C C . GLU A 1 378 ? 21.510 52.202 81.533 1.00 25.86 378 GLU A C 1
ATOM 2807 O O . GLU A 1 378 ? 20.845 51.495 80.771 1.00 20.14 378 GLU A O 1
ATOM 2813 N N . LEU A 1 379 ? 21.239 52.318 82.833 1.00 21.89 379 LEU A N 1
ATOM 2814 C CA . LEU A 1 379 ? 20.084 51.634 83.457 1.00 24.74 379 LEU A CA 1
ATOM 2815 C C . LEU A 1 379 ? 18.780 52.414 83.338 1.00 23.62 379 LEU A C 1
ATOM 2816 O O . LEU A 1 379 ? 17.710 51.820 83.436 1.00 29.29 379 LEU A O 1
ATOM 2821 N N . SER A 1 380 ? 18.876 53.732 83.137 1.00 21.27 380 SER A N 1
ATOM 2822 C CA . SER A 1 380 ? 17.712 54.603 82.926 1.00 19.86 380 SER A CA 1
ATOM 2823 C C . SER A 1 380 ? 16.960 54.309 81.603 1.00 23.29 380 SER A C 1
ATOM 2824 O O . SER A 1 380 ? 15.762 54.589 81.488 1.00 16.98 380 SER A O 1
ATOM 2827 N N . ALA A 1 381 ? 17.666 53.766 80.607 1.00 23.09 381 ALA A N 1
ATOM 2828 C CA . ALA A 1 381 ? 17.135 53.573 79.254 1.00 20.01 381 ALA A CA 1
ATOM 2829 C C . ALA A 1 381 ? 15.867 52.723 79.202 1.00 19.42 381 ALA A C 1
ATOM 2830 O O . ALA A 1 381 ? 15.791 51.694 79.841 1.00 22.51 381 ALA A O 1
ATOM 2832 N N . GLY A 1 382 ? 14.859 53.172 78.460 1.00 16.73 382 GLY A N 1
ATOM 2833 C CA . GLY A 1 382 ? 13.563 52.495 78.449 1.00 19.20 382 GLY A CA 1
ATOM 2834 C C . GLY A 1 382 ? 12.703 52.805 79.680 1.00 19.07 382 GLY A C 1
ATOM 2835 O O . GLY A 1 382 ? 11.606 52.285 79.817 1.00 23.98 382 GLY A O 1
ATOM 2836 N N . GLN A 1 383 ? 13.181 53.656 80.573 1.00 19.74 383 GLN A N 1
ATOM 2837 C CA . GLN A 1 383 ? 12.356 54.102 81.701 1.00 23.44 383 GLN A CA 1
ATOM 2838 C C . GLN A 1 383 ? 12.737 55.498 82.157 1.00 16.80 383 GLN A C 1
ATOM 2839 O O . GLN A 1 383 ? 12.986 55.777 83.321 1.00 15.55 383 GLN A O 1
ATOM 2845 N N . ALA A 1 384 ? 12.701 56.414 81.205 1.00 13.79 384 ALA A N 1
ATOM 2846 C CA . ALA A 1 384 ? 13.120 57.792 81.435 1.00 13.83 384 ALA A CA 1
ATOM 2847 C C . ALA A 1 384 ? 12.306 58.565 82.503 1.00 13.71 384 ALA A C 1
ATOM 2848 O O . ALA A 1 384 ? 12.858 59.365 83.268 1.00 14.07 384 ALA A O 1
ATOM 2850 N N . ASP A 1 385 ? 10.999 58.360 82.520 1.00 13.91 385 ASP A N 1
ATOM 2851 C CA . ASP A 1 385 ? 10.136 58.963 83.553 1.00 15.74 385 ASP A CA 1
ATOM 2852 C C . ASP A 1 385 ? 10.435 58.476 84.979 1.00 13.34 385 ASP A C 1
ATOM 2853 O O . ASP A 1 385 ? 10.389 59.254 85.942 1.00 13.20 385 ASP A O 1
ATOM 2858 N N . TYR A 1 386 ? 10.771 57.201 85.105 1.00 15.98 386 TYR A N 1
ATOM 2859 C CA . TYR A 1 386 ? 11.190 56.633 86.408 1.00 18.05 386 TYR A CA 1
ATOM 2860 C C . TYR A 1 386 ? 12.519 57.240 86.869 1.00 17.98 386 TYR A C 1
ATOM 2861 O O . TYR A 1 386 ? 12.726 57.508 88.060 1.00 18.85 386 TYR A O 1
ATOM 2870 N N . ALA A 1 387 ? 13.432 57.468 85.927 1.00 18.34 387 ALA A N 1
ATOM 2871 C CA . ALA A 1 387 ? 14.700 58.144 86.241 1.00 18.05 387 ALA A CA 1
ATOM 2872 C C . ALA A 1 387 ? 14.453 59.592 86.669 1.00 17.52 387 ALA A C 1
ATOM 2873 O O . ALA A 1 387 ? 15.064 60.087 87.618 1.00 18.23 387 ALA A O 1
ATOM 2875 N N . MET A 1 388 ? 13.551 60.277 85.969 1.00 15.61 388 MET A N 1
ATOM 2876 C CA . MET A 1 388 ? 13.155 61.621 86.386 1.00 15.55 388 MET A CA 1
ATOM 2877 C C . MET A 1 388 ? 12.581 61.648 87.813 1.00 15.41 388 MET A C 1
ATOM 2878 O O . MET A 1 388 ? 12.974 62.475 88.629 1.00 14.89 388 MET A O 1
ATOM 2883 N N . ALA A 1 389 ? 11.642 60.750 88.085 1.00 14.52 389 ALA A N 1
ATOM 2884 C CA . ALA A 1 389 ? 10.995 60.678 89.397 1.00 15.47 389 ALA A CA 1
ATOM 2885 C C . ALA A 1 389 ? 11.989 60.472 90.543 1.00 16.04 389 ALA A C 1
ATOM 2886 O O . ALA A 1 389 ? 11.965 61.192 91.549 1.00 17.23 389 ALA A O 1
ATOM 2888 N N . ASN A 1 390 ? 12.851 59.473 90.373 1.00 16.75 390 ASN A N 1
ATOM 2889 C CA . ASN A 1 390 ? 13.837 59.130 91.378 1.00 16.68 390 ASN A CA 1
ATOM 2890 C C . ASN A 1 390 ? 14.922 60.180 91.496 1.00 18.34 390 ASN A C 1
ATOM 2891 O O . ASN A 1 390 ? 15.317 60.529 92.597 1.00 17.60 390 ASN A O 1
ATOM 2896 N N . SER A 1 391 ? 15.326 60.775 90.373 1.00 17.52 391 SER A N 1
ATOM 2897 C CA . SER A 1 391 ? 16.248 61.909 90.416 1.00 15.20 391 SER A CA 1
ATOM 2898 C C . SER A 1 391 ? 15.730 63.077 91.268 1.00 15.98 391 SER A C 1
ATOM 2899 O O . SER A 1 391 ? 16.490 63.685 92.029 1.00 15.93 391 SER A O 1
ATOM 2902 N N . TYR A 1 392 ? 14.450 63.412 91.134 1.00 15.92 392 TYR A N 1
ATOM 2903 C CA . TYR A 1 392 ? 13.859 64.456 91.955 1.00 14.71 392 TYR A CA 1
ATOM 2904 C C . TYR A 1 392 ? 14.038 64.166 93.453 1.00 13.26 392 TYR A C 1
ATOM 2905 O O . TYR A 1 392 ? 14.355 65.055 94.228 1.00 10.39 392 TYR A O 1
ATOM 2914 N N . MET A 1 393 ? 13.823 62.930 93.856 1.00 13.99 393 MET A N 1
ATOM 2915 C CA . MET A 1 393 ? 13.984 62.557 95.288 1.00 14.70 393 MET A CA 1
ATOM 2916 C C . MET A 1 393 ? 15.412 62.729 95.778 1.00 14.54 393 MET A C 1
ATOM 2917 O O . MET A 1 393 ? 15.635 63.200 96.901 1.00 13.57 393 MET A O 1
ATOM 2922 N N . ASP A 1 394 ? 16.378 62.426 94.912 1.00 14.10 394 ASP A N 1
ATOM 2923 C CA . ASP A 1 394 ? 17.784 62.589 95.265 1.00 14.59 394 ASP A CA 1
ATOM 2924 C C . ASP A 1 394 ? 18.060 64.045 95.620 1.00 15.47 394 ASP A C 1
ATOM 2925 O O . ASP A 1 394 ? 18.617 64.338 96.684 1.00 15.13 394 ASP A O 1
ATOM 2930 N N . TYR A 1 395 ? 17.658 64.964 94.735 1.00 15.88 395 TYR A N 1
ATOM 2931 C CA . TYR A 1 395 ? 17.934 66.359 94.957 1.00 14.00 395 TYR A CA 1
ATOM 2932 C C . TYR A 1 395 ? 17.127 66.921 96.117 1.00 16.27 395 TYR A C 1
ATOM 2933 O O . TYR A 1 395 ? 17.610 67.804 96.847 1.00 16.70 395 TYR A O 1
ATOM 2942 N N . PHE A 1 396 ? 15.905 66.405 96.283 1.00 14.10 396 PHE A N 1
ATOM 2943 C CA . PHE A 1 396 ? 15.036 66.810 97.365 1.00 15.12 396 PHE A CA 1
ATOM 2944 C C . PHE A 1 396 ? 15.736 66.563 98.717 1.00 15.64 396 PHE A C 1
ATOM 2945 O O . PHE A 1 396 ? 15.790 67.454 99.586 1.00 13.69 396 PHE A O 1
ATOM 2953 N N . ALA A 1 397 ? 16.304 65.371 98.874 1.00 12.93 397 ALA A N 1
ATOM 2954 C CA . ALA A 1 397 ? 17.057 65.051 100.105 1.00 14.03 397 ALA A CA 1
ATOM 2955 C C . ALA A 1 397 ? 18.254 65.997 100.297 1.00 15.98 397 ALA A C 1
ATOM 2956 O O . ALA A 1 397 ? 18.457 66.533 101.370 1.00 19.30 397 ALA A O 1
ATOM 2958 N N . GLU A 1 398 ? 19.032 66.232 99.245 1.00 18.41 398 GLU A N 1
ATOM 2959 C CA . GLU A 1 398 ? 20.141 67.187 99.329 1.00 17.54 398 GLU A CA 1
ATOM 2960 C C . GLU A 1 398 ? 19.678 68.587 99.721 1.00 18.01 398 GLU A C 1
ATOM 2961 O O . GLU A 1 398 ? 20.329 69.240 100.543 1.00 14.46 398 GLU A O 1
ATOM 2967 N N . ALA A 1 399 ? 18.543 69.027 99.177 1.00 15.46 399 ALA A N 1
ATOM 2968 C CA . ALA A 1 399 ? 18.038 70.367 99.479 1.00 17.11 399 ALA A CA 1
ATOM 2969 C C . ALA A 1 399 ? 17.468 70.525 100.891 1.00 19.73 399 ALA A C 1
ATOM 2970 O O . ALA A 1 399 ? 17.454 71.633 101.403 1.00 22.03 399 ALA A O 1
ATOM 2972 N N . HIS A 1 400 ? 16.993 69.432 101.508 1.00 18.55 400 HIS A N 1
ATOM 2973 C CA . HIS A 1 400 ? 16.305 69.474 102.802 1.00 18.16 400 HIS A CA 1
ATOM 2974 C C . HIS A 1 400 ? 17.058 68.772 103.941 1.00 18.05 400 HIS A C 1
ATOM 2975 O O . HIS A 1 400 ? 16.553 68.688 105.069 1.00 18.20 400 HIS A O 1
ATOM 2982 N N . GLN A 1 401 ? 18.282 68.336 103.672 1.00 16.36 401 GLN A N 1
ATOM 2983 C CA . GLN A 1 401 ? 19.085 67.658 104.686 1.00 19.22 401 GLN A CA 1
ATOM 2984 C C . GLN A 1 401 ? 19.303 68.509 105.936 1.00 20.11 401 GLN A C 1
ATOM 2985 O O . GLN A 1 401 ? 19.402 67.967 107.033 1.00 20.02 401 GLN A O 1
ATOM 2991 N N . LYS A 1 402 ? 19.357 69.829 105.783 1.00 23.40 402 LYS A N 1
ATOM 2992 C CA . LYS A 1 402 ? 19.495 70.731 106.947 1.00 28.78 402 LYS A CA 1
ATOM 2993 C C . LYS A 1 402 ? 18.268 70.766 107.869 1.00 26.71 402 LYS A C 1
ATOM 2994 O O . LYS A 1 402 ? 18.394 71.078 109.041 1.00 23.66 402 LYS A O 1
ATOM 3000 N N . HIS A 1 403 ? 17.091 70.466 107.326 1.00 28.76 403 HIS A N 1
ATOM 3001 C CA . HIS A 1 403 ? 15.813 70.604 108.040 1.00 29.36 403 HIS A CA 1
ATOM 3002 C C . HIS A 1 403 ? 15.243 69.296 108.585 1.00 26.44 403 HIS A C 1
ATOM 3003 O O . HIS A 1 403 ? 14.323 69.326 109.394 1.00 22.76 403 HIS A O 1
ATOM 3010 N N . ALA A 1 404 ? 15.777 68.159 108.133 1.00 22.38 404 ALA A N 1
ATOM 3011 C CA . ALA A 1 404 ? 15.193 66.849 108.391 1.00 20.73 404 ALA A CA 1
ATOM 3012 C C . ALA A 1 404 ? 16.235 65.739 108.182 1.00 18.16 404 ALA A C 1
ATOM 3013 O O . ALA A 1 404 ? 17.157 65.904 107.401 1.00 15.54 404 ALA A O 1
ATOM 3015 N N . PRO A 1 405 ? 16.087 64.597 108.868 1.00 17.48 405 PRO A N 1
ATOM 3016 C CA . PRO A 1 405 ? 17.054 63.493 108.698 1.00 17.07 405 PRO A CA 1
ATOM 3017 C C . PRO A 1 405 ? 16.707 62.643 107.480 1.00 19.91 405 PRO A C 1
ATOM 3018 O O . PRO A 1 405 ? 16.401 61.446 107.589 1.00 19.29 405 PRO A O 1
ATOM 3022 N N . ILE A 1 406 ? 16.811 63.285 106.312 1.00 18.54 406 ILE A N 1
ATOM 3023 C CA . ILE A 1 406 ? 16.246 62.789 105.073 1.00 15.92 406 ILE A CA 1
ATOM 3024 C C . ILE A 1 406 ? 17.372 62.257 104.204 1.00 13.87 406 ILE A C 1
ATOM 3025 O O . ILE A 1 406 ? 18.416 62.906 104.055 1.00 12.54 406 ILE A O 1
ATOM 3030 N N . ILE A 1 407 ? 17.163 61.070 103.647 1.00 14.72 407 ILE A N 1
ATOM 3031 C CA . ILE A 1 407 ? 18.187 60.368 102.889 1.00 16.49 407 ILE A CA 1
ATOM 3032 C C . ILE A 1 407 ? 17.532 59.682 101.708 1.00 16.39 407 ILE A C 1
ATOM 3033 O O . ILE A 1 407 ? 16.542 58.971 101.884 1.00 14.01 407 ILE A O 1
ATOM 3038 N N . SER A 1 408 ? 18.091 59.875 100.513 1.00 14.62 408 SER A N 1
ATOM 3039 C CA . SER A 1 408 ? 17.608 59.191 99.349 1.00 15.20 408 SER A CA 1
ATOM 3040 C C . SER A 1 408 ? 18.562 58.052 99.047 1.00 17.35 408 SER A C 1
ATOM 3041 O O . SER A 1 408 ? 19.756 58.264 98.902 1.00 18.13 408 SER A O 1
ATOM 3044 N N . VAL A 1 409 ? 18.013 56.853 98.941 1.00 16.12 409 VAL A N 1
ATOM 3045 C CA . VAL A 1 409 ? 18.769 55.656 98.687 1.00 17.09 409 VAL A CA 1
ATOM 3046 C C . VAL A 1 409 ? 18.504 55.182 97.256 1.00 16.62 409 VAL A C 1
ATOM 3047 O O . VAL A 1 409 ? 17.374 54.835 96.884 1.00 15.92 409 VAL A O 1
ATOM 3051 N N . GLN A 1 410 ? 19.566 55.167 96.466 1.00 14.35 410 GLN A N 1
ATOM 3052 C CA . GLN A 1 410 ? 19.515 54.753 95.094 1.00 15.78 410 GLN A CA 1
ATOM 3053 C C . GLN A 1 410 ? 19.695 53.247 95.052 1.00 12.23 410 GLN A C 1
ATOM 3054 O O . GLN A 1 410 ? 20.791 52.748 94.821 1.00 12.71 410 GLN A O 1
ATOM 3060 N N . TRP A 1 411 ? 18.603 52.527 95.295 1.00 14.86 411 TRP A N 1
ATOM 3061 C CA . TRP A 1 411 ? 18.666 51.075 95.414 1.00 13.82 411 TRP A CA 1
ATOM 3062 C C . TRP A 1 411 ? 18.973 50.390 94.066 1.00 14.83 411 TRP A C 1
ATOM 3063 O O . TRP A 1 411 ? 18.431 50.784 93.031 1.00 15.73 411 TRP A O 1
ATOM 3074 N N . PRO A 1 412 ? 19.814 49.350 94.086 1.00 13.90 412 PRO A N 1
ATOM 3075 C CA . PRO A 1 412 ? 19.838 48.422 92.984 1.00 13.64 412 PRO A CA 1
ATOM 3076 C C . PRO A 1 412 ? 18.586 47.554 93.006 1.00 14.01 412 PRO A C 1
ATOM 3077 O O . PRO A 1 412 ? 17.719 47.704 93.863 1.00 15.15 412 PRO A O 1
ATOM 3081 N N . ASN A 1 413 ? 18.507 46.645 92.060 1.00 15.09 413 ASN A N 1
ATOM 3082 C CA . ASN A 1 413 ? 17.415 45.685 91.973 1.00 16.16 413 ASN A CA 1
ATOM 3083 C C . ASN A 1 413 ? 17.373 44.723 93.164 1.00 17.50 413 ASN A C 1
ATOM 3084 O O . ASN A 1 413 ? 18.402 44.129 93.515 1.00 16.26 413 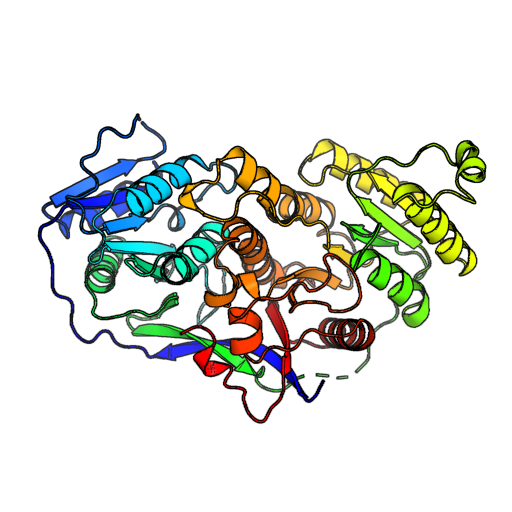ASN A O 1
ATOM 3089 N N . TRP A 1 414 ? 16.190 44.563 93.767 1.00 14.72 414 TRP A N 1
ATOM 3090 C CA . TRP A 1 414 ? 15.994 43.571 94.835 1.00 15.18 414 TRP A CA 1
ATOM 3091 C C . TRP A 1 414 ? 15.503 42.285 94.181 1.00 16.09 414 TRP A C 1
ATOM 3092 O O . TRP A 1 414 ? 14.486 42.262 93.475 1.00 20.48 414 TRP A O 1
ATOM 3103 N N . LYS A 1 415 ? 16.249 41.228 94.413 1.00 15.90 415 LYS A N 1
ATOM 3104 C CA . LYS A 1 415 ? 16.058 39.960 93.754 1.00 19.44 415 LYS A CA 1
ATOM 3105 C C . LYS A 1 415 ? 14.810 39.215 94.247 1.00 22.18 415 LYS A C 1
ATOM 3106 O O . LYS A 1 415 ? 14.145 38.572 93.453 1.00 25.27 415 LYS A O 1
ATOM 3112 N N . GLU A 1 416 ? 14.496 39.314 95.545 1.00 23.83 416 GLU A N 1
ATOM 3113 C CA . GLU A 1 416 ? 13.545 38.401 96.212 1.00 27.06 416 GLU A CA 1
ATOM 3114 C C . GLU A 1 416 ? 12.170 38.974 96.552 1.00 34.73 416 GLU A C 1
ATOM 3115 O O . GLU A 1 416 ? 11.284 38.217 96.955 1.00 35.11 416 GLU A O 1
ATOM 3121 N N . THR A 1 417 ? 12.001 40.291 96.473 1.00 41.34 417 THR A N 1
ATOM 3122 C CA . THR A 1 417 ? 10.698 40.911 96.758 1.00 45.50 417 THR A CA 1
ATOM 3123 C C . THR A 1 417 ? 10.537 42.224 95.995 1.00 40.30 417 THR A C 1
ATOM 3124 O O . THR A 1 417 ? 11.511 42.763 95.470 1.00 33.69 417 THR A O 1
ATOM 3128 N N . GLY A 1 418 ? 9.295 42.710 95.951 1.00 38.64 418 GLY A N 1
ATOM 3129 C CA . GLY A 1 418 ? 8.917 43.910 95.187 1.00 37.83 418 GLY A CA 1
ATOM 3130 C C . GLY A 1 418 ? 8.673 43.597 93.717 1.00 44.03 418 GLY A C 1
ATOM 3131 O O . GLY A 1 418 ? 8.281 42.471 93.369 1.00 37.50 418 GLY A O 1
ATOM 3132 N N . MET A 1 419 ? 8.937 44.591 92.855 1.00 44.53 419 MET A N 1
ATOM 3133 C CA . MET A 1 419 ? 8.878 44.442 91.388 1.00 56.07 419 MET A CA 1
ATOM 3134 C C . MET A 1 419 ? 9.646 43.187 90.884 1.00 65.62 419 MET A C 1
ATOM 3135 O O . MET A 1 419 ? 9.310 42.645 89.836 1.00 64.00 419 MET A O 1
ATOM 3140 N N . GLY A 1 420 ? 10.663 42.736 91.627 1.00 84.44 420 GLY A N 1
ATOM 3141 C CA . GLY A 1 420 ? 11.373 41.486 91.325 1.00 83.97 420 GLY A CA 1
ATOM 3142 C C . GLY A 1 420 ? 12.653 41.832 90.600 1.00 89.31 420 GLY A C 1
ATOM 3143 O O . GLY A 1 420 ? 13.221 42.894 90.856 1.00 93.56 420 GLY A O 1
ATOM 3144 N N . GLU A 1 421 ? 13.106 40.954 89.700 1.00 94.44 421 GLU A N 1
ATOM 3145 C CA . GLU A 1 421 ? 14.290 41.246 88.870 1.00 98.75 421 GLU A CA 1
ATOM 3146 C C . GLU A 1 421 ? 13.977 41.527 87.391 1.00 96.54 421 GLU A C 1
ATOM 3147 O O . GLU A 1 421 ? 13.941 42.694 86.985 1.00 84.65 421 GLU A O 1
ATOM 3153 N N . VAL A 1 422 ? 13.682 40.478 86.618 1.00 107.73 422 VAL A N 1
ATOM 3154 C CA . VAL A 1 422 ? 13.742 40.474 85.137 1.00 104.65 422 VAL A CA 1
ATOM 3155 C C . VAL A 1 422 ? 14.816 41.426 84.551 1.00 102.28 422 VAL A C 1
ATOM 3156 O O . VAL A 1 422 ? 14.547 42.205 83.631 1.00 118.18 422 VAL A O 1
ATOM 3160 N N . THR A 1 423 ? 16.037 41.346 85.093 1.00 82.46 423 THR A N 1
ATOM 3161 C CA . THR A 1 423 ? 17.100 42.307 84.756 1.00 74.21 423 THR A CA 1
ATOM 3162 C C . THR A 1 423 ? 17.662 42.101 83.350 1.00 64.20 423 THR A C 1
ATOM 3163 O O . THR A 1 423 ? 17.739 40.981 82.842 1.00 53.35 423 THR A O 1
ATOM 3167 N N . ASN A 1 424 ? 18.077 43.208 82.748 1.00 64.46 424 ASN A N 1
ATOM 3168 C CA . ASN A 1 424 ? 18.498 43.236 81.352 1.00 54.79 424 ASN A CA 1
ATOM 3169 C C . ASN A 1 424 ? 20.027 43.188 81.230 1.00 53.42 424 ASN A C 1
ATOM 3170 O O . ASN A 1 424 ? 20.746 43.122 82.238 1.00 40.76 424 ASN A O 1
ATOM 3175 N N . GLN A 1 425 ? 20.506 43.223 79.987 1.00 47.68 425 GLN A N 1
ATOM 3176 C CA . GLN A 1 425 ? 21.939 43.154 79.687 1.00 44.74 425 GLN A CA 1
ATOM 3177 C C . GLN A 1 425 ? 22.732 44.338 80.287 1.00 34.66 425 GLN A C 1
ATOM 3178 O O . GLN A 1 425 ? 23.818 44.131 80.817 1.00 31.42 425 GLN A O 1
ATOM 3184 N N . ALA A 1 426 ? 22.200 45.557 80.211 1.00 30.46 426 ALA A N 1
ATOM 3185 C CA . ALA A 1 426 ? 22.899 46.724 80.779 1.00 37.76 426 ALA A CA 1
ATOM 3186 C C . ALA A 1 426 ? 23.131 46.559 82.288 1.00 31.36 426 ALA A C 1
ATOM 3187 O O . ALA A 1 426 ? 24.205 46.880 82.802 1.00 27.49 426 ALA A O 1
ATOM 3189 N N . TYR A 1 427 ? 22.132 46.021 82.977 1.00 32.16 427 TYR A N 1
ATOM 3190 C CA . TYR A 1 427 ? 22.252 45.775 84.408 1.00 29.88 427 TYR A CA 1
ATOM 3191 C C . TYR A 1 427 ? 23.340 44.738 84.670 1.00 27.39 427 TYR A C 1
ATOM 3192 O O . TYR A 1 427 ? 24.259 44.981 85.452 1.00 25.78 427 TYR A O 1
ATOM 3201 N N . ARG A 1 428 ? 23.271 43.597 83.979 1.00 33.80 428 ARG A N 1
ATOM 3202 C CA . ARG A 1 428 ? 24.336 42.592 84.074 1.00 37.53 428 ARG A CA 1
ATOM 3203 C C . ARG A 1 428 ? 25.710 43.165 83.692 1.00 34.30 428 ARG A C 1
ATOM 3204 O O . ARG A 1 428 ? 26.695 42.948 84.399 1.00 33.59 428 ARG A O 1
ATOM 3212 N N . ASP A 1 429 ? 25.759 43.927 82.596 1.00 29.89 429 ASP A N 1
ATOM 3213 C CA . ASP A 1 429 ? 27.002 44.562 82.135 1.00 32.63 429 ASP A CA 1
ATOM 3214 C C . ASP A 1 429 ? 27.518 45.632 83.087 1.00 31.51 429 ASP A C 1
ATOM 3215 O O . ASP A 1 429 ? 28.726 45.864 83.143 1.00 30.56 429 ASP A O 1
ATOM 3220 N N . SER A 1 430 ? 26.621 46.277 83.836 1.00 27.06 430 SER A N 1
ATOM 3221 C CA . SER A 1 430 ? 27.030 47.272 84.822 1.00 29.64 430 SER A CA 1
ATOM 3222 C C . SER A 1 430 ? 27.907 46.685 85.937 1.00 30.68 430 SER A C 1
ATOM 3223 O O . SER A 1 430 ? 28.647 47.426 86.589 1.00 33.60 430 SER A O 1
ATOM 3226 N N . GLY A 1 431 ? 27.782 45.375 86.182 1.00 32.17 431 GLY A N 1
ATOM 3227 C CA . GLY A 1 431 ? 28.488 44.696 87.266 1.00 25.76 431 GLY A CA 1
ATOM 3228 C C . GLY A 1 431 ? 27.738 44.802 88.584 1.00 24.50 431 GLY A C 1
ATOM 3229 O O . GLY A 1 431 ? 28.170 44.239 89.588 1.00 23.81 431 GLY A O 1
ATOM 3230 N N . LEU A 1 432 ? 26.621 45.527 88.599 1.00 25.43 432 LEU A N 1
ATOM 3231 C CA . LEU A 1 432 ? 25.728 45.501 89.726 1.00 27.87 432 LEU A CA 1
ATOM 3232 C C . LEU A 1 432 ? 25.156 44.108 89.861 1.00 27.41 432 LEU A C 1
ATOM 3233 O O . LEU A 1 432 ? 24.895 43.417 88.863 1.00 26.39 432 LEU A O 1
ATOM 3238 N N . LEU A 1 433 ? 24.997 43.668 91.098 1.00 20.15 433 LEU A N 1
ATOM 3239 C CA . LEU A 1 433 ? 24.302 42.443 91.380 1.00 19.37 433 LEU A CA 1
ATOM 3240 C C . LEU A 1 433 ? 22.942 42.827 91.921 1.00 19.01 433 LEU A C 1
ATOM 3241 O O . LEU A 1 433 ? 22.775 43.897 92.541 1.00 18.47 433 LEU A O 1
ATOM 3246 N N . SER A 1 434 ? 21.985 41.938 91.697 1.00 17.64 434 SER A N 1
ATOM 3247 C CA . SER A 1 434 ? 20.690 41.996 92.362 1.00 17.16 434 SER A CA 1
ATOM 3248 C C . SER A 1 434 ? 20.846 41.548 93.824 1.00 15.57 434 SER A C 1
ATOM 3249 O O . SER A 1 434 ? 21.532 40.568 94.093 1.00 18.61 434 SER A O 1
ATOM 3252 N N . ILE A 1 435 ? 20.210 42.264 94.749 1.00 13.02 435 ILE A N 1
ATOM 3253 C CA . ILE A 1 435 ? 20.427 42.034 96.192 1.00 15.17 435 ILE A CA 1
ATOM 3254 C C . ILE A 1 435 ? 19.310 41.231 96.866 1.00 12.33 435 ILE A C 1
ATOM 3255 O O . ILE A 1 435 ? 18.134 41.345 96.517 1.00 11.42 435 ILE A O 1
ATOM 3260 N N . THR A 1 436 ? 19.695 40.433 97.849 1.00 12.10 436 THR A N 1
ATOM 3261 C CA . THR A 1 436 ? 18.742 39.678 98.664 1.00 12.15 436 THR A CA 1
ATOM 3262 C C . THR A 1 436 ? 18.038 40.641 99.633 1.00 14.11 436 THR A C 1
ATOM 3263 O O . THR A 1 436 ? 18.537 41.745 99.886 1.00 11.03 436 THR A O 1
ATOM 3267 N N . ASN A 1 437 ? 16.892 40.226 100.170 1.00 12.85 437 ASN A N 1
ATOM 3268 C CA . ASN A 1 437 ? 16.196 40.989 101.221 1.00 15.62 437 ASN A CA 1
ATOM 3269 C C . ASN A 1 437 ? 17.111 41.291 102.407 1.00 15.82 437 ASN A C 1
ATOM 3270 O O . ASN A 1 437 ? 17.148 42.416 102.907 1.00 19.57 437 ASN A O 1
ATOM 3275 N N . SER A 1 438 ? 17.833 40.274 102.850 1.00 15.96 438 SER A N 1
ATOM 3276 C CA . SER A 1 438 ? 18.754 40.409 103.966 1.00 18.40 438 SER A CA 1
ATOM 3277 C C . SER A 1 438 ? 19.877 41.425 103.673 1.00 17.97 438 SER A C 1
ATOM 3278 O O . SER A 1 438 ? 20.186 42.284 104.516 1.00 16.19 438 SER A O 1
ATOM 3281 N N . GLU A 1 439 ? 20.482 41.334 102.489 1.00 18.35 439 GLU A N 1
ATOM 3282 C CA . GLU A 1 439 ? 21.431 42.377 102.034 1.00 14.13 439 GLU A CA 1
ATOM 3283 C C . GLU A 1 439 ? 20.819 43.764 102.086 1.00 13.14 439 GLU A C 1
ATOM 3284 O O . GLU A 1 439 ? 21.423 44.714 102.629 1.00 12.57 439 GLU A O 1
ATOM 3290 N N . GLY A 1 440 ? 19.606 43.897 101.551 1.00 10.89 440 GLY A N 1
ATOM 3291 C CA . GLY A 1 440 ? 18.945 45.186 101.518 1.00 12.00 440 GLY A CA 1
ATOM 3292 C C . GLY A 1 440 ? 18.630 45.774 102.891 1.00 12.28 440 GLY A C 1
ATOM 3293 O O . GLY A 1 440 ? 18.838 46.976 103.137 1.00 12.01 440 GLY A O 1
ATOM 3294 N N . LEU A 1 441 ? 18.133 44.937 103.791 1.00 12.86 441 LEU A N 1
ATOM 3295 C CA . LEU A 1 441 ? 17.824 45.406 105.139 1.00 12.78 441 LEU A CA 1
ATOM 3296 C C . LEU A 1 441 ? 19.073 45.809 105.911 1.00 13.68 441 LEU A C 1
ATOM 3297 O O . LEU A 1 441 ? 19.033 46.790 106.652 1.00 14.36 441 LEU A O 1
ATOM 3302 N N . ARG A 1 442 ? 20.162 45.057 105.758 1.00 13.07 442 ARG A N 1
ATOM 3303 C CA . ARG A 1 442 ? 21.447 45.432 106.369 1.00 17.03 442 ARG A CA 1
ATOM 3304 C C . ARG A 1 442 ? 21.943 46.746 105.790 1.00 15.80 442 ARG A C 1
ATOM 3305 O O . ARG A 1 442 ? 22.479 47.577 106.517 1.00 14.56 442 ARG A O 1
ATOM 3313 N N . PHE A 1 443 ? 21.765 46.929 104.479 1.00 14.46 443 PHE A N 1
ATOM 3314 C CA . PHE A 1 443 ? 22.110 48.196 103.856 1.00 15.60 443 PHE A CA 1
ATOM 3315 C C . PHE A 1 443 ? 21.303 49.317 104.514 1.00 14.79 443 PHE A C 1
ATOM 3316 O O . PHE A 1 443 ? 21.869 50.331 104.942 1.00 13.32 443 PHE A O 1
ATOM 3324 N N . LEU A 1 444 ? 19.993 49.115 104.626 1.00 13.63 444 LEU A N 1
ATOM 3325 C CA . LEU A 1 444 ? 19.124 50.129 105.235 1.00 16.07 444 LEU A CA 1
ATOM 3326 C C . LEU A 1 444 ? 19.525 50.502 106.669 1.00 17.48 444 LEU A C 1
ATOM 3327 O O . LEU A 1 444 ? 19.609 51.682 107.006 1.00 16.61 444 LEU A O 1
ATOM 3332 N N . ASP A 1 445 ? 19.758 49.495 107.496 1.00 15.61 445 ASP A N 1
ATOM 3333 C CA . ASP A 1 445 ? 20.227 49.714 108.847 1.00 19.52 445 ASP A CA 1
ATOM 3334 C C . ASP A 1 445 ? 21.523 50.528 108.932 1.00 20.09 445 ASP A C 1
ATOM 3335 O O . ASP A 1 445 ? 21.647 51.407 109.773 1.00 17.44 445 ASP A O 1
ATOM 3340 N N . GLN A 1 446 ? 22.476 50.242 108.063 1.00 20.28 446 GLN A N 1
ATOM 3341 C CA . GLN A 1 446 ? 23.701 51.028 108.029 1.00 21.36 446 GLN A CA 1
ATOM 3342 C C . GLN A 1 446 ? 23.448 52.464 107.605 1.00 22.06 446 GLN A C 1
ATOM 3343 O O . GLN A 1 446 ? 23.981 53.383 108.211 1.00 22.48 446 GLN A O 1
ATOM 3349 N N . ILE A 1 447 ? 22.625 52.652 106.577 1.00 18.63 447 ILE A N 1
ATOM 3350 C CA . ILE A 1 447 ? 22.322 53.980 106.064 1.00 23.47 447 ILE A CA 1
ATOM 3351 C C . ILE A 1 447 ? 21.644 54.881 107.098 1.00 25.93 447 ILE A C 1
ATOM 3352 O O . ILE A 1 447 ? 21.916 56.086 107.157 1.00 31.46 447 ILE A O 1
ATOM 3357 N N . VAL A 1 448 ? 20.763 54.296 107.894 1.00 23.95 448 VAL A N 1
ATOM 3358 C CA . VAL A 1 448 ? 20.119 55.019 108.982 1.00 31.74 448 VAL A CA 1
ATOM 3359 C C . VAL A 1 448 ? 21.139 55.333 110.102 1.00 35.96 448 VAL A C 1
ATOM 3360 O O . VAL A 1 448 ? 21.230 56.477 110.544 1.00 44.81 448 VAL A O 1
ATOM 3364 N N . SER A 1 449 ? 21.911 54.328 110.521 1.00 35.10 449 SER A N 1
ATOM 3365 C CA . SER A 1 449 ? 22.890 54.455 111.637 1.00 42.42 449 SER A CA 1
ATOM 3366 C C . SER A 1 449 ? 24.077 55.382 111.382 1.00 39.68 449 SER A C 1
ATOM 3367 O O . SER A 1 449 ? 24.662 55.890 112.336 1.00 48.49 449 SER A O 1
ATOM 3370 N N . LYS A 1 450 ? 24.453 55.558 110.117 1.00 39.81 450 LYS A N 1
ATOM 3371 C CA . LYS A 1 450 ? 25.641 56.317 109.745 1.00 41.13 450 LYS A CA 1
ATOM 3372 C C . LYS A 1 450 ? 25.267 57.589 109.007 1.00 48.46 450 LYS A C 1
ATOM 3373 O O . LYS A 1 450 ? 24.089 57.865 108.739 1.00 46.44 450 LYS A O 1
ATOM 3379 N N . LYS A 1 451 ? 26.293 58.382 108.741 1.00 50.59 451 LYS A N 1
ATOM 3380 C CA . LYS A 1 451 ? 26.176 59.561 107.931 1.00 59.59 451 LYS A CA 1
ATOM 3381 C C . LYS A 1 451 ? 26.931 59.230 106.663 1.00 57.01 451 LYS A C 1
ATOM 3382 O O . LYS A 1 451 ? 28.138 59.444 106.558 1.00 47.20 451 LYS A O 1
ATOM 3388 N N . PHE A 1 452 ? 26.209 58.641 105.719 1.00 45.83 452 PHE A N 1
ATOM 3389 C CA . PHE A 1 452 ? 26.670 58.575 104.339 1.00 46.02 452 PHE A CA 1
ATOM 3390 C C . PHE A 1 452 ? 26.325 59.861 103.573 1.00 44.03 452 PHE A C 1
ATOM 3391 O O . PHE A 1 452 ? 26.662 59.981 102.385 1.00 38.68 452 PHE A O 1
ATOM 3399 N N . GLY A 1 453 ? 25.658 60.817 104.229 1.00 32.32 453 GLY A N 1
ATOM 3400 C CA . GLY A 1 453 ? 25.185 62.012 103.543 1.00 32.67 453 GLY A CA 1
ATOM 3401 C C . GLY A 1 453 ? 23.794 61.784 102.979 1.00 25.78 453 GLY A C 1
ATOM 3402 O O . GLY A 1 453 ? 23.177 60.751 103.216 1.00 23.96 453 GLY A O 1
ATOM 3403 N N . PRO A 1 454 ? 23.279 62.764 102.236 1.00 20.92 454 PRO A N 1
ATOM 3404 C CA . PRO A 1 454 ? 21.862 62.750 101.892 1.00 19.98 454 PRO A CA 1
ATOM 3405 C C . PRO A 1 454 ? 21.504 61.834 100.729 1.00 18.05 454 PRO A C 1
ATOM 3406 O O . PRO A 1 454 ? 20.312 61.579 100.515 1.00 17.69 454 PRO A O 1
ATOM 3410 N N . VAL A 1 455 ? 22.492 61.374 99.963 1.00 15.10 455 VAL A N 1
ATOM 3411 C CA . VAL A 1 455 ? 22.237 60.493 98.837 1.00 16.96 455 VAL A CA 1
ATOM 3412 C C . VAL A 1 455 ? 23.304 59.399 98.776 1.00 20.42 455 VAL A C 1
ATOM 3413 O O . VAL A 1 455 ? 24.491 59.695 98.743 1.00 22.45 455 VAL A O 1
ATOM 3417 N N . VAL A 1 456 ? 22.879 58.144 98.687 1.00 15.99 456 VAL A N 1
ATOM 3418 C CA . VAL A 1 456 ? 23.805 57.040 98.678 1.00 14.60 456 VAL A CA 1
ATOM 3419 C C . VAL A 1 456 ? 23.258 55.908 97.833 1.00 13.52 456 VAL A C 1
ATOM 3420 O O . VAL A 1 456 ? 22.058 55.672 97.797 1.00 13.63 456 VAL A O 1
ATOM 3424 N N . LEU A 1 457 ? 24.170 55.236 97.153 1.00 13.35 457 LEU A N 1
ATOM 3425 C CA . LEU A 1 457 ? 23.883 54.122 96.269 1.00 14.84 457 LEU A CA 1
ATOM 3426 C C . LEU A 1 457 ? 24.560 52.886 96.874 1.00 13.38 457 LEU A C 1
ATOM 3427 O O . LEU A 1 457 ? 25.763 52.711 96.739 1.00 14.18 457 LEU A O 1
ATOM 3432 N N . PRO A 1 458 ? 23.803 52.038 97.574 1.00 12.75 458 PRO A N 1
ATOM 3433 C CA . PRO A 1 458 ? 24.410 50.849 98.163 1.00 14.03 458 PRO A CA 1
ATOM 3434 C C . PRO A 1 458 ? 24.434 49.723 97.139 1.00 15.33 458 PRO A C 1
ATOM 3435 O O . PRO A 1 458 ? 23.410 49.443 96.530 1.00 22.38 458 PRO A O 1
ATOM 3439 N N . ALA A 1 459 ? 25.566 49.085 96.924 1.00 16.04 459 ALA A N 1
ATOM 3440 C CA . ALA A 1 459 ? 25.617 48.039 95.895 1.00 18.57 459 ALA A CA 1
ATOM 3441 C C . ALA A 1 459 ? 26.345 46.818 96.363 1.00 16.95 459 ALA A C 1
ATOM 3442 O O . ALA A 1 459 ? 27.302 46.932 97.129 1.00 17.04 459 ALA A O 1
ATOM 3444 N N . MET A 1 460 ? 25.931 45.675 95.850 1.00 17.38 460 MET A N 1
ATOM 3445 C CA . MET A 1 460 ? 26.646 44.450 96.020 1.00 18.95 460 MET A CA 1
ATOM 3446 C C . MET A 1 460 ? 27.286 44.308 94.657 1.00 17.65 460 MET A C 1
ATOM 3447 O O . MET A 1 460 ? 26.623 44.325 93.643 1.00 16.28 460 MET A O 1
ATOM 3452 N N . ALA A 1 461 ? 28.586 44.148 94.636 1.00 16.48 461 ALA A N 1
ATOM 3453 C CA . ALA A 1 461 ? 29.276 43.964 93.381 1.00 21.50 461 ALA A CA 1
ATOM 3454 C C . ALA A 1 461 ? 30.270 42.808 93.389 1.00 19.88 461 ALA A C 1
ATOM 3455 O O . ALA A 1 461 ? 30.851 42.517 94.384 1.00 16.25 461 ALA A O 1
ATOM 3457 N N . ASN A 1 462 ? 30.455 42.175 92.254 1.00 25.34 462 ASN A N 1
ATOM 3458 C CA . ASN A 1 462 ? 31.473 41.160 92.142 1.00 32.45 462 ASN A CA 1
ATOM 3459 C C . ASN A 1 462 ? 32.705 42.007 91.940 1.00 37.48 462 ASN A C 1
ATOM 3460 O O . ASN A 1 462 ? 33.005 42.472 90.857 1.00 31.30 462 ASN A O 1
ATOM 3465 N N . GLN A 1 463 ? 33.402 42.263 93.042 1.00 43.89 463 GLN A N 1
ATOM 3466 C CA . GLN A 1 463 ? 34.593 43.120 93.059 1.00 57.75 463 GLN A CA 1
ATOM 3467 C C . GLN A 1 463 ? 35.619 42.991 91.926 1.00 56.64 463 GLN A C 1
ATOM 3468 O O . GLN A 1 463 ? 36.231 43.984 91.523 1.00 61.20 463 GLN A O 1
ATOM 3474 N N . THR A 1 464 ? 35.803 41.778 91.419 1.00 55.48 464 THR A N 1
ATOM 3475 C CA . THR A 1 464 ? 36.768 41.519 90.402 1.00 55.81 464 THR A CA 1
ATOM 3476 C C . THR A 1 464 ? 35.498 41.821 89.629 1.00 58.68 464 THR A C 1
ATOM 3477 O O . THR A 1 464 ? 34.442 41.317 89.997 1.00 61.95 464 THR A O 1
ATOM 3481 N N . ASN A 1 465 ? 35.689 42.624 88.579 1.00 62.44 465 ASN A N 1
ATOM 3482 C CA . ASN A 1 465 ? 34.821 43.148 87.483 1.00 59.28 465 ASN A CA 1
ATOM 3483 C C . ASN A 1 465 ? 33.883 44.313 87.823 1.00 53.77 465 ASN A C 1
ATOM 3484 O O . ASN A 1 465 ? 32.705 44.306 87.464 1.00 39.85 465 ASN A O 1
ATOM 3489 N N . TRP A 1 466 ? 34.434 45.288 88.533 1.00 25.99 466 TRP A N 1
ATOM 3490 C CA . TRP A 1 466 ? 33.698 46.425 89.030 1.00 27.27 466 TRP A CA 1
ATOM 3491 C C . TRP A 1 466 ? 34.435 47.724 88.973 1.00 23.88 466 TRP A C 1
ATOM 3492 O O . TRP A 1 466 ? 35.338 47.942 89.720 1.00 26.43 466 TRP A O 1
ATOM 3503 N N . GLU A 1 467 ? 34.007 48.594 88.093 1.00 26.07 467 GLU A N 1
ATOM 3504 C CA . GLU A 1 467 ? 34.605 49.906 87.965 1.00 31.13 467 GLU A CA 1
ATOM 3505 C C . GLU A 1 467 ? 33.557 50.980 88.188 1.00 24.49 467 GLU A C 1
ATOM 3506 O O . GLU A 1 467 ? 33.041 51.510 87.253 1.00 28.98 467 GLU A O 1
ATOM 3512 N N . PRO A 1 468 ? 33.261 51.295 89.429 1.00 24.77 468 PRO A N 1
ATOM 3513 C CA . PRO A 1 468 ? 32.254 52.297 89.750 1.00 25.66 468 PRO A CA 1
ATOM 3514 C C . PRO A 1 468 ? 32.492 53.623 89.068 1.00 25.25 468 PRO A C 1
ATOM 3515 O O . PRO A 1 468 ? 31.548 54.202 88.653 1.00 18.87 468 PRO A O 1
ATOM 3519 N N . GLU A 1 469 ? 33.743 54.036 88.953 1.00 24.21 469 GLU A N 1
ATOM 3520 C CA . GLU A 1 469 ? 34.130 55.275 88.327 1.00 30.74 469 GLU A CA 1
ATOM 3521 C C . GLU A 1 469 ? 33.821 55.410 86.846 1.00 22.90 469 GLU A C 1
ATOM 3522 O O . GLU A 1 469 ? 33.932 56.464 86.318 1.00 28.29 469 GLU A O 1
ATOM 3528 N N . LEU A 1 470 ? 33.423 54.334 86.202 1.00 22.66 470 LEU A N 1
ATOM 3529 C CA . LEU A 1 470 ? 33.040 54.322 84.818 1.00 23.75 470 LEU A CA 1
ATOM 3530 C C . LEU A 1 470 ? 31.540 54.091 84.637 1.00 22.45 470 LEU A C 1
ATOM 3531 O O . LEU A 1 470 ? 31.066 54.048 83.540 1.00 16.96 470 LEU A O 1
ATOM 3536 N N . LEU A 1 471 ? 30.803 53.988 85.732 1.00 20.61 471 LEU A N 1
ATOM 3537 C CA . LEU A 1 471 ? 29.379 53.747 85.686 1.00 20.61 471 LEU A CA 1
ATOM 3538 C C . LEU A 1 471 ? 28.594 54.809 84.960 1.00 19.44 471 LEU A C 1
ATOM 3539 O O . LEU A 1 471 ? 27.670 54.506 84.287 1.00 20.72 471 LEU A O 1
ATOM 3544 N N . MET A 1 472 ? 28.978 56.051 85.131 1.00 20.16 472 MET A N 1
ATOM 3545 C CA . MET A 1 472 ? 28.282 57.187 84.504 1.00 22.66 472 MET A CA 1
ATOM 3546 C C . MET A 1 472 ? 28.795 57.578 83.116 1.00 28.10 472 MET A C 1
ATOM 3547 O O . MET A 1 472 ? 28.293 58.549 82.528 1.00 33.62 472 MET A O 1
ATOM 3552 N N . LYS A 1 473 ? 29.775 56.853 82.573 1.00 34.46 473 LYS A N 1
ATOM 3553 C CA . LYS A 1 473 ? 30.296 57.160 81.226 1.00 34.61 473 LYS A CA 1
ATOM 3554 C C . LYS A 1 473 ? 29.682 56.222 80.205 1.00 36.30 473 LYS A C 1
ATOM 3555 O O . LYS A 1 473 ? 29.727 55.010 80.378 1.00 36.91 473 LYS A O 1
#

Foldseek 3Di:
DFDKFKKDKDKDFDDFDDFDDDQFEEEEEAEPFCVVLSVLLCVLHPHYHYHHPVPDPPDQLQRHQYYEYEHQQDQADPLDCSVLLVVLCSLVRYHQQEHEAEYEHEQQDCVVGPAHDQGCQLVLLLQLFVCLQRVSYQGEYEYEYNPDDSNRVSVVRSRVRRTPDSASYWYADPNTIMGMFMDGQDPPSADDAQDALAEEEEECCQFWLNVLVVVCCVPPRVHAEYEYEYADAQDDPVPLVVLCPPPDSSSVSSVSCVVSVVSNHHYHYHHAQLLDLVRLQVVQVVCCVPRRFHAAYEQPHFDFDPPFQASSPDDPVNLCVRQRCQASSVVSNCVNRLPTNYLEHEYEAAPLLAQNNQVHSGSSSNSSRSSLLSVLVNCVVRGRAAYEHEYAAQPTDPHDPDDPSCVLQQFDHHYSVRVVVVVVDPSRDPSDRYIYMTDGPVVNHDRRPRSD

Secondary structure (DSSP, 8-state):
--EEEEEEEEEEE-----B----SEEEEEE-GGGHHHHHHHHTT-SSEEEEETT------GGGEEEEEE-GGGS---TT--THHHHHHHHHHHS-TT-EEEEEEEES-S-TT-SS---SSHHHHHHHHHHHHH-TTEEEEEEEE-TT--HHHHHHHHHHHHTBS---SEEEEETTEEEEEEEEE-TTT--PPPPPTTSEEEEET-SSHHHHHHHHHHHHHS---EEEEEES--PPPGGGGGGGTT--SHHHHHHHHHHHHHHTT-EEEEEE--TT-HHHHHHHHHHHHHHT--EEEEEE-------S---GGG--HHHHHHHHTTTTHHHHHHHHHHTTS--S-EEEEEEGGGT-HHHHTT-HHHHHHHHHHHHHHHHHTTTS-EEEEEE--BSSSTT-----HHHHHHTB-PBPHHHHHHHHHHHHHS---SEEEEEEE-STT--GGGTT-

Solvent-accessible surface area: 19683 Å² total; per-residue (Å²): 79,188,31,57,18,6,0,20,51,41,30,48,110,14,116,52,65,56,44,106,102,31,123,106,19,0,0,0,0,2,26,153,108,6,32,111,2,0,53,56,0,14,82,88,2,131,62,64,67,76,11,18,27,66,238,161,39,141,47,99,15,108,87,13,29,0,0,0,0,0,12,0,14,0,198,12,75,43,67,100,18,65,12,2,59,30,0,6,62,0,1,37,95,0,58,109,155,37,2,71,2,2,0,0,0,28,2,0,1,45,48,112,38,142,73,26,57,57,7,0,0,8,1,0,1,0,0,4,1,0,38,49,39,29,120,29,3,50,0,6,0,0,0,0,48,96,134,20,78,76,172,113,0,0,79,18,0,10,46,0,3,25,2,85,16,172,19,8,3,0,0,12,3,128,45,95,15,25,23,5,28,1,83,49,35,97,173,49,52,195,63,75,129,5,43,159,75,28,0,0,1,0,0,19,0,10,142,21,35,1,23,32,0,0,73,25,0,12,116,83,37,41,2,85,28,0,0,0,2,16,168,74,126,11,33,89,118,151,80,28,70,205,53,175,129,39,145,72,69,31,7,119,14,8,94,1,1,147,71,0,59,88,88,43,8,99,5,64,19,39,33,8,74,10,36,61,63,71,69,0,82,132,18,5,96,70,2,94,172,77,21,10,48,0,0,0,0,0,0,22,13,32,46,24,26,121,138,37,84,40,1,23,139,6,73,48,82,31,0,98,130,3,10,54,6,7,8,50,0,0,44,8,0,19,126,44,0,33,143,27,70,23,66,4,0,0,0,14,5,11,7,2,2,5,1,3,60,11,2,36,17,40,0,2,26,0,1,0,0,0,13,0,8,4,5,0,23,23,35,66,172,125,10,55,4,22,0,0,7,10,5,30,7,81,104,33,38,127,18,85,141,41,87,104,34,19,134,102,21,7,5,35,19,0,35,32,65,17,0,23,140,5,0,38,58,0,32,44,72,147,5,13,21,24,0,0,0,0,11,1,63,120,113,120,39,116,21,76,94,15,9,135

InterPro domains:
  IPR000873 AMP-dependent synthetase/ligase domain [PF00501] (50-415)
  IPR000873 AMP-dependent synthetase/ligase domain [PF00501] (1160-1505)
  IPR001242 Condensation domain [PF00668] (691-1141)
  IPR006162 Phosphopantetheine attachment site [PS00012] (622-637)
  IPR006162 Phosphopantetheine attachment site [PS00012] (1684-1699)
  IPR006162 Phosphopantetheine attachment site [PS00012] (4491-4506)
  IPR009081 Phosphopantetheine binding ACP domain [PF00550] (599-663)
  IPR009081 Phosphopantetheine binding ACP domain [PF00550] (1662-1725)
  IPR009081 Phosphopantetheine binding ACP domain [PF00550] (3119-3184)
  IPR009081 Phosphopantetheine binding ACP domain [PF00550] (3218-3282)
  IPR009081 Phosphopantetheine binding ACP domain [PF00550] (4467-4532)
  IPR009081 Phosphopantetheine binding ACP domain [PS50075] (590-667)
  IPR009081 Phosphopantetheine binding ACP domain [PS50075] (1654-1729)
  IPR009081 Phosphopantetheine binding ACP domain [PS50075] (3114-3188)
  IPR009081 Phosphopantetheine binding ACP domain [PS50075] (3212-3286)
  IPR009081 Phosphopantetheine binding ACP domain [PS50075] (4459-4536)
  IPR010071 Amino acid adenylation domain [TIGR01733] (1181-1578)
  IPR013968 Polyketide synthase-like, ketoreductase domain [PF08659] (2850-3035)
  IPR013968 Polyketide synthase-like, ketoreductase domain [PF08659] (4174-4369)
  IPR014030 Beta-ketoacyl synthase-like, N-terminal domain [PF00109] (1761-2010)